Protein AF-U1QRD1-F1 (afdb_monomer_lite)

InterPro domains:
  IPR011990 Tetratricopeptide-like helical domain superfamily [G3DSA:1.25.40.10] (252-392)
  IPR011990 Tetratricopeptide-like helical domain superfamily [SSF48452] (264-372)

Secondary structure (DSSP, 8-state):
-HHHHHHHHHHHHHHT--GGGS---TTS--S----PPPHHHHHHHHHHHHHHHHHHHHHHHHS---SHHHHHHHHTTSSS--GGGHHHHHHHHHHHS-----TTS--SSSS---SS-HHHHHHHHHTTTTTHHHHHHHTSGGG-STTHHHHHHHHHHHTTSHHHHHHHHHHHHHHHHHHHHHHHHHHHHH--SHHHHHHHHHHHHHGGGS-HHHHHHHHHHTTT--GGGHHHHHHHHHHHT-SPPPPTTS-HHHHHHHHHHHHHHHHHHHHTT-HHHHHHHHHHHHHHHHHHHHH-HHHHHHHHHHHHHHHHHHHHHTT-HHHHHHHHHHHHHHHHHHHHH-HHHHHHHHHHHHHHHHHHHHHTT-HHHHHHHHHHHHHHHHHHHHHHHHH--

Sequence (393 aa):
MFEEVLRHEERYWAEHWPSSLAVNTDQDQQTDGIATPTDAQARKMQSLNRELARQAVAAATLTDIQDEEDAISLLQLLPPNPGENIKDLAEWLRDCYPPHMNGNGHSALWCEHLEPDRIGEHLVVSEADDLEPLLRELLSPSRVGTSSLRTWTILERVSTDPHLNEHAGLILNDVLVEVTQAVHAQVVDSQSPDLAAGFTKLFSAVRSHIEPDEAHEAEQSLSNAGYLTIFLECELAQRAADITRPTDESPEIDRATYASRKSSLSRCLAASGRRDEALETAQEATKLYRTLAEHNPAAYNPDLAMSLNNLANRLAGNGQQREALKTAQEATSLYRTLAEHNPAAYTLNLTKSLNTYADILEWSSNTKEAARIRQERDEVLKRMKEMEEEDDA

Organism: NCBI:txid1321818

Radius of gyration: 28.83 Å; chains: 1; bounding box: 78×55×76 Å

Foldseek 3Di:
DLVVVLVVLLVVLVVLPDPLLQQDPPPPDPDDDDDDDDPVNVVVSSVVSSLLLLLLLLQVQQWFAADLVSSLVLSCQFVVHSPPCSSVVLVSQCVSFPFDADPVRDGRGSGHQDVPPPSSLVSCLVCLVRCLSSLLVLLALVNQDPGNLSNLVSLLVSLVRVVSLLSNLLSCQVCVQSNLLSLLVRCVVVVALSSLVSVLSSCLSSLVNHALVSLLNSLVSCVVRDPSNLSVNQSSLVSNLPDDQDDPPDDLVVLLSNLVSLLSNLVSCVVVVVLVSSLVSLVSSLVSLVVSCVVPVPPRLVVNLSSLLSNLVSCVVVVVLVSSLVSLVSSLVSLVVVCVVPVPVRLVVNLSSLQSNLVSCVVVVNNVVSVVSVVVSVVSVVVVVVVVVVVVD

pLDDT: mean 88.5, std 11.99, range [34.59, 98.44]

Structure (mmCIF, N/CA/C/O backbone):
data_AF-U1QRD1-F1
#
_entry.id   AF-U1QRD1-F1
#
loop_
_atom_site.group_PDB
_atom_site.id
_atom_site.type_symbol
_atom_site.label_atom_id
_atom_site.label_alt_id
_atom_site.label_comp_id
_atom_site.label_asym_id
_atom_site.label_entity_id
_atom_site.label_seq_id
_atom_site.pdbx_PDB_ins_code
_atom_site.Cartn_x
_atom_site.Cartn_y
_atom_site.Cartn_z
_atom_site.occupancy
_atom_site.B_iso_or_equiv
_atom_site.auth_seq_id
_atom_site.auth_comp_id
_atom_site.auth_asym_id
_atom_site.auth_atom_id
_atom_site.pdbx_PDB_model_num
ATOM 1 N N . MET A 1 1 ? 1.232 -2.178 -39.758 1.00 78.94 1 MET A N 1
ATOM 2 C CA . MET A 1 1 ? 1.320 -0.811 -39.212 1.00 78.94 1 MET A CA 1
ATOM 3 C C . MET A 1 1 ? 2.285 -0.739 -38.034 1.00 78.94 1 MET A C 1
ATOM 5 O O . MET A 1 1 ? 3.375 -0.263 -38.277 1.00 78.94 1 MET A O 1
ATOM 9 N N . PHE A 1 2 ? 1.990 -1.257 -36.828 1.00 86.44 2 PHE A N 1
ATOM 10 C CA . PHE A 1 2 ? 2.928 -1.172 -35.682 1.00 86.44 2 PHE A CA 1
ATOM 11 C C . PHE A 1 2 ? 4.335 -1.729 -35.994 1.00 86.44 2 PHE A C 1
ATOM 13 O O . PHE A 1 2 ? 5.310 -0.992 -35.959 1.00 86.44 2 PHE A O 1
ATOM 20 N N . GLU A 1 3 ? 4.418 -2.980 -36.452 1.00 86.12 3 GLU A N 1
ATOM 21 C CA . GLU A 1 3 ? 5.675 -3.623 -36.886 1.00 86.12 3 GLU A CA 1
ATOM 22 C C . GLU A 1 3 ? 6.413 -2.883 -38.013 1.00 86.12 3 GLU A C 1
ATOM 24 O O . GLU A 1 3 ? 7.632 -2.959 -38.138 1.00 86.12 3 GLU A O 1
ATOM 29 N N . GLU A 1 4 ? 5.686 -2.177 -38.880 1.00 87.62 4 GLU A N 1
ATOM 30 C CA . GLU A 1 4 ? 6.303 -1.420 -39.975 1.00 87.62 4 GLU A CA 1
ATOM 31 C C . GLU A 1 4 ? 6.934 -0.126 -39.466 1.00 87.62 4 GLU A C 1
ATOM 33 O O . GLU A 1 4 ? 7.986 0.257 -39.973 1.00 87.62 4 GLU A O 1
ATOM 38 N N . VAL A 1 5 ? 6.311 0.504 -38.464 1.00 87.19 5 VAL A N 1
ATOM 39 C CA . VAL A 1 5 ? 6.847 1.681 -37.775 1.00 87.19 5 VAL A CA 1
ATOM 40 C C . VAL A 1 5 ? 8.051 1.281 -36.926 1.00 87.19 5 VAL A C 1
ATOM 42 O O . VAL A 1 5 ? 9.101 1.887 -37.081 1.00 87.19 5 VAL A O 1
ATOM 45 N N . LEU A 1 6 ? 7.974 0.195 -36.147 1.00 88.44 6 LEU A N 1
ATOM 46 C CA . LEU A 1 6 ? 9.130 -0.305 -35.392 1.00 88.44 6 LEU A CA 1
ATOM 47 C C . LEU A 1 6 ? 10.324 -0.594 -36.317 1.00 88.44 6 LEU A C 1
ATOM 49 O O . LEU A 1 6 ? 11.432 -0.133 -36.075 1.00 88.44 6 LEU A O 1
ATOM 53 N N . ARG A 1 7 ? 10.100 -1.271 -37.451 1.00 87.50 7 ARG A N 1
ATOM 54 C CA . ARG A 1 7 ? 11.157 -1.499 -38.456 1.00 87.50 7 ARG A CA 1
ATOM 55 C C . ARG A 1 7 ? 11.654 -0.227 -39.139 1.00 87.50 7 ARG A C 1
ATOM 57 O O . ARG A 1 7 ? 12.682 -0.280 -39.818 1.00 87.50 7 ARG A O 1
ATOM 64 N N . HIS A 1 8 ? 10.873 0.847 -39.132 1.00 88.44 8 HIS A N 1
ATOM 65 C CA . HIS A 1 8 ? 11.307 2.141 -39.645 1.00 88.44 8 HIS A CA 1
ATOM 66 C C . HIS A 1 8 ? 12.248 2.805 -38.640 1.00 88.44 8 HIS A C 1
ATOM 68 O O . HIS A 1 8 ? 13.356 3.155 -39.036 1.00 88.44 8 HIS A O 1
ATOM 74 N N . GLU A 1 9 ? 11.865 2.845 -37.362 1.00 87.81 9 GLU A N 1
ATOM 75 C CA . GLU A 1 9 ? 12.713 3.346 -36.274 1.00 87.81 9 GLU A CA 1
ATOM 76 C C . GLU A 1 9 ? 14.029 2.575 -36.182 1.00 87.81 9 GLU A C 1
ATOM 78 O O . GLU A 1 9 ? 15.101 3.162 -36.198 1.00 87.81 9 GLU A O 1
ATOM 83 N N . GLU A 1 10 ? 13.988 1.244 -36.233 1.00 88.25 10 GLU A N 1
ATOM 84 C CA . GLU A 1 10 ? 15.208 0.430 -36.190 1.00 88.25 10 GLU A CA 1
ATOM 85 C C . GLU A 1 10 ? 16.152 0.682 -37.370 1.00 88.25 10 GLU A C 1
ATOM 87 O O . GLU A 1 10 ? 17.369 0.551 -37.237 1.00 88.25 10 GLU A O 1
ATOM 92 N N . ARG A 1 11 ? 15.606 1.036 -38.540 1.00 87.75 11 ARG A N 1
ATOM 93 C CA . ARG A 1 11 ? 16.424 1.447 -39.687 1.00 87.75 11 ARG A CA 1
ATOM 94 C C . ARG A 1 11 ? 17.038 2.818 -39.453 1.00 87.75 11 ARG A C 1
ATOM 96 O O . ARG A 1 11 ? 18.218 2.983 -39.737 1.00 87.75 11 ARG A O 1
ATOM 103 N N . TYR A 1 12 ? 16.269 3.754 -38.906 1.00 88.25 12 TYR A N 1
ATOM 104 C CA . TYR A 1 12 ? 16.772 5.069 -38.532 1.00 88.25 12 TYR A CA 1
ATOM 105 C C . TYR A 1 12 ? 17.906 4.961 -37.499 1.00 88.25 12 TYR A C 1
ATOM 107 O O . TYR A 1 12 ? 18.978 5.524 -37.715 1.00 88.25 12 TYR A O 1
ATOM 115 N N . TRP A 1 13 ? 17.724 4.154 -36.449 1.00 90.94 13 TRP A N 1
ATOM 116 C CA . TRP A 1 13 ? 18.749 3.857 -35.445 1.00 90.94 13 TRP A CA 1
ATOM 117 C C . TRP A 1 13 ? 20.019 3.284 -36.072 1.00 90.94 13 TRP A C 1
ATOM 119 O O . TRP A 1 13 ? 21.112 3.751 -35.768 1.00 90.94 13 TRP A O 1
ATOM 129 N N . ALA A 1 14 ? 19.882 2.313 -36.980 1.00 86.62 14 ALA A N 1
ATOM 130 C CA . ALA A 1 14 ? 21.017 1.694 -37.657 1.00 86.62 14 ALA A CA 1
ATOM 131 C C . ALA A 1 14 ? 21.764 2.659 -38.598 1.00 86.62 14 ALA A C 1
ATOM 133 O O . ALA A 1 14 ? 22.985 2.573 -38.708 1.00 86.62 14 ALA A O 1
ATOM 134 N N . GLU A 1 15 ? 21.054 3.569 -39.274 1.00 87.12 15 GLU A N 1
ATOM 135 C CA . GLU A 1 15 ? 21.651 4.583 -40.157 1.00 87.12 15 GLU A CA 1
ATOM 136 C C . GLU A 1 15 ? 22.446 5.646 -39.385 1.00 87.12 15 GLU A C 1
ATOM 138 O O . GLU A 1 15 ? 23.435 6.160 -39.908 1.00 87.12 15 GLU A O 1
ATOM 143 N N . HIS A 1 16 ? 22.049 5.936 -38.142 1.00 87.06 16 HIS A N 1
ATOM 144 C CA . HIS A 1 16 ? 22.679 6.941 -37.279 1.00 87.06 16 HIS A CA 1
ATOM 145 C C . HIS A 1 16 ? 23.577 6.329 -36.193 1.00 87.06 16 HIS A C 1
ATOM 147 O O . HIS A 1 16 ? 24.061 7.049 -35.323 1.00 87.06 16 HIS A O 1
ATOM 153 N N . TRP A 1 17 ? 23.814 5.013 -36.226 1.00 89.88 17 TRP A N 1
ATOM 154 C CA . TRP A 1 17 ? 24.568 4.314 -35.187 1.00 89.88 17 TRP A CA 1
ATOM 155 C C . TRP A 1 17 ? 26.042 4.766 -35.142 1.00 89.88 17 TRP A C 1
ATOM 157 O O . TRP A 1 17 ? 26.730 4.695 -36.169 1.00 89.88 17 TRP A O 1
ATOM 167 N N . PRO A 1 18 ? 26.573 5.176 -33.974 1.00 85.81 18 PRO A N 1
ATOM 168 C CA . PRO A 1 18 ? 27.969 5.565 -33.824 1.00 85.81 18 PRO A CA 1
ATOM 169 C C . PRO A 1 18 ? 28.928 4.438 -34.198 1.00 85.81 18 PRO A C 1
ATOM 171 O O . PRO A 1 18 ? 28.830 3.308 -33.716 1.00 85.81 18 PRO A O 1
ATOM 174 N N . SER A 1 19 ? 29.930 4.757 -35.017 1.00 82.06 19 SER A N 1
ATOM 175 C CA . SER A 1 19 ? 30.963 3.793 -35.415 1.00 82.06 19 SER A CA 1
ATOM 176 C C . SER A 1 19 ? 31.833 3.309 -34.248 1.00 82.06 19 SER A C 1
ATOM 178 O O . SER A 1 19 ? 32.428 2.239 -34.344 1.00 82.06 19 SER A O 1
ATOM 180 N N . SER A 1 20 ? 31.908 4.075 -33.157 1.00 78.81 20 SER A N 1
ATOM 181 C CA . SER A 1 20 ? 32.606 3.723 -31.913 1.00 78.81 20 SER A CA 1
ATOM 182 C C . SER A 1 20 ? 31.861 2.679 -31.074 1.00 78.81 20 SER A C 1
ATOM 184 O O . SER A 1 20 ? 32.498 1.911 -30.362 1.00 78.81 20 SER A O 1
ATOM 186 N N . LEU A 1 21 ? 30.534 2.573 -31.206 1.00 74.56 21 LEU A N 1
ATOM 187 C CA . LEU A 1 21 ? 29.694 1.608 -30.483 1.00 74.56 21 LEU A CA 1
ATOM 188 C C . LEU A 1 21 ? 29.634 0.225 -31.136 1.00 74.56 21 LEU A C 1
ATOM 190 O O . LEU A 1 21 ? 28.841 -0.618 -30.724 1.00 74.56 21 LEU A O 1
ATOM 194 N N . ALA A 1 22 ? 30.437 -0.040 -32.168 1.00 64.56 22 ALA A N 1
ATOM 195 C CA . ALA A 1 22 ? 30.623 -1.399 -32.653 1.00 64.56 22 ALA A CA 1
ATOM 196 C C . ALA A 1 22 ? 31.294 -2.212 -31.538 1.00 64.56 22 ALA A C 1
ATOM 198 O O . ALA A 1 22 ? 32.507 -2.131 -31.359 1.00 64.56 22 ALA A O 1
ATOM 199 N N . VAL A 1 23 ? 30.498 -2.932 -30.742 1.00 55.16 23 VAL A N 1
ATOM 200 C CA . VAL A 1 23 ? 30.989 -3.684 -29.583 1.00 55.16 23 VAL A CA 1
ATOM 201 C C . VAL A 1 23 ? 32.016 -4.716 -30.056 1.00 55.16 23 VAL A C 1
ATOM 203 O O . VAL A 1 23 ? 31.669 -5.779 -30.574 1.00 55.16 23 VAL A O 1
ATOM 206 N N . ASN A 1 24 ? 33.301 -4.394 -29.896 1.00 48.25 24 ASN A N 1
ATOM 207 C CA . ASN A 1 24 ? 34.392 -5.336 -30.092 1.00 48.25 24 ASN A CA 1
ATOM 208 C C . ASN A 1 24 ? 34.347 -6.332 -28.932 1.00 48.25 24 ASN A C 1
ATOM 210 O O . ASN A 1 24 ? 34.702 -5.999 -27.804 1.00 48.25 24 ASN A O 1
ATOM 214 N N . THR A 1 25 ? 33.949 -7.574 -29.199 1.00 44.19 25 THR A N 1
ATOM 215 C CA . THR A 1 25 ? 34.050 -8.701 -28.252 1.00 44.19 25 THR A CA 1
ATOM 216 C C . THR A 1 25 ? 35.507 -9.149 -28.016 1.00 44.19 25 THR A C 1
ATOM 218 O O . THR A 1 25 ? 35.787 -10.341 -27.919 1.00 44.19 25 THR A O 1
ATOM 221 N N . ASP A 1 26 ? 36.453 -8.212 -27.931 1.00 41.66 26 ASP A N 1
ATOM 222 C CA . ASP A 1 26 ? 37.902 -8.459 -27.881 1.00 41.66 26 ASP A CA 1
ATOM 223 C C . ASP A 1 26 ? 38.442 -8.716 -26.463 1.00 41.66 26 ASP A C 1
ATOM 225 O O . ASP A 1 26 ? 39.627 -8.515 -26.200 1.00 41.66 26 ASP A O 1
ATOM 229 N N . GLN A 1 27 ? 37.614 -9.203 -25.533 1.00 41.91 27 GLN A N 1
ATOM 230 C CA . GLN A 1 27 ? 38.107 -9.622 -24.213 1.00 41.91 27 GLN A CA 1
ATOM 231 C C . GLN A 1 27 ? 38.428 -11.117 -24.074 1.00 41.91 27 GLN A C 1
ATOM 233 O O . GLN A 1 27 ? 38.945 -11.493 -23.029 1.00 41.91 27 GLN A O 1
ATOM 238 N N . ASP A 1 28 ? 38.259 -11.944 -25.118 1.00 37.53 28 ASP A N 1
ATOM 239 C CA . ASP A 1 28 ? 38.527 -13.396 -25.015 1.00 37.53 28 ASP A CA 1
ATOM 240 C C . ASP A 1 28 ? 39.424 -14.021 -26.103 1.00 37.53 28 ASP A C 1
ATOM 242 O O . ASP A 1 28 ? 39.566 -15.242 -26.162 1.00 37.53 28 ASP A O 1
ATOM 246 N N . GLN A 1 29 ? 40.092 -13.239 -26.959 1.00 44.34 29 GLN A N 1
ATOM 247 C CA . GLN A 1 29 ? 41.008 -13.808 -27.963 1.00 44.34 29 GLN A CA 1
ATOM 248 C C . GLN A 1 29 ? 42.365 -13.104 -28.033 1.00 44.34 29 GLN A C 1
ATOM 250 O O . GLN A 1 29 ? 42.762 -12.548 -29.052 1.00 44.34 29 GLN A O 1
ATOM 255 N N . GLN A 1 30 ? 43.165 -13.252 -26.974 1.00 41.22 30 GLN A N 1
ATOM 256 C CA . GLN A 1 30 ? 44.610 -13.376 -27.171 1.00 41.22 30 GLN A CA 1
ATOM 257 C C . GLN A 1 30 ? 44.944 -14.836 -27.484 1.00 41.22 30 GLN A C 1
ATOM 259 O O . GLN A 1 30 ? 45.232 -15.611 -26.578 1.00 41.22 30 GLN A O 1
ATOM 264 N N . THR A 1 31 ? 44.891 -15.220 -28.762 1.00 36.75 31 THR A N 1
ATOM 265 C CA . THR A 1 31 ? 45.932 -16.037 -29.421 1.00 36.75 31 THR A CA 1
ATOM 266 C C . THR A 1 31 ? 45.609 -16.282 -30.900 1.00 36.75 31 THR A C 1
ATOM 268 O O . THR A 1 31 ? 44.598 -16.875 -31.249 1.00 36.75 31 THR A O 1
ATOM 271 N N . ASP A 1 32 ? 46.547 -15.834 -31.735 1.00 34.59 32 ASP A N 1
ATOM 272 C CA . ASP A 1 32 ? 46.910 -16.320 -33.068 1.00 34.59 32 ASP A CA 1
ATOM 273 C C . ASP A 1 32 ? 45.885 -16.346 -34.221 1.00 34.59 32 ASP A C 1
ATOM 275 O O . ASP A 1 32 ? 45.087 -17.260 -34.390 1.00 34.59 32 ASP A O 1
ATOM 279 N N . GLY A 1 33 ? 46.139 -15.449 -35.184 1.00 40.91 33 GLY A N 1
ATOM 280 C CA . GLY A 1 33 ? 46.442 -15.891 -36.549 1.00 40.91 33 GLY A CA 1
ATOM 281 C C . GLY A 1 33 ? 45.301 -15.898 -37.571 1.00 40.91 33 GLY A C 1
ATOM 282 O O . GLY A 1 33 ? 44.590 -16.879 -37.719 1.00 40.91 33 GLY A O 1
ATOM 283 N N . ILE A 1 34 ? 45.264 -14.838 -38.390 1.00 44.94 34 ILE A N 1
ATOM 284 C CA . ILE A 1 34 ? 44.805 -14.798 -39.795 1.00 44.94 34 ILE A CA 1
ATOM 285 C C . ILE A 1 34 ? 43.507 -15.583 -40.085 1.00 44.94 34 ILE A C 1
ATOM 287 O O . ILE A 1 34 ? 43.528 -16.663 -40.675 1.00 44.94 34 ILE A O 1
ATOM 291 N N . ALA A 1 35 ? 42.361 -14.964 -39.805 1.00 41.66 35 ALA A N 1
ATOM 292 C CA . ALA A 1 35 ? 41.115 -15.254 -40.507 1.00 41.66 35 ALA A CA 1
ATOM 293 C C . ALA A 1 35 ? 40.323 -13.952 -40.703 1.00 41.66 35 ALA A C 1
ATOM 295 O O . ALA A 1 35 ? 40.105 -13.198 -39.761 1.00 41.66 35 ALA A O 1
ATOM 296 N N . THR A 1 36 ? 39.922 -13.669 -41.944 1.00 49.94 36 THR A N 1
ATOM 297 C CA . THR A 1 36 ? 38.957 -12.610 -42.285 1.00 49.94 36 THR A CA 1
ATOM 298 C C . THR A 1 36 ? 37.691 -12.756 -41.438 1.00 49.94 36 THR A C 1
ATOM 300 O O . THR A 1 36 ? 37.226 -13.894 -41.298 1.00 49.94 36 THR A O 1
ATOM 303 N N . PRO A 1 37 ? 37.109 -11.659 -40.914 1.00 52.25 37 PRO A N 1
ATOM 304 C CA . PRO A 1 37 ? 35.924 -11.751 -40.078 1.00 52.25 37 PRO A CA 1
ATOM 305 C C . PRO A 1 37 ? 34.811 -12.416 -40.887 1.00 52.25 37 PRO A C 1
ATOM 307 O O . PRO A 1 37 ? 34.479 -11.996 -41.995 1.00 52.25 37 PRO A O 1
ATOM 310 N N . THR A 1 38 ? 34.311 -13.533 -40.379 1.00 63.62 38 THR A N 1
ATOM 311 C CA . THR A 1 38 ? 33.321 -14.365 -41.070 1.00 63.62 38 THR A CA 1
ATOM 312 C C . THR A 1 38 ? 31.958 -13.676 -41.008 1.00 63.62 38 THR A C 1
ATOM 314 O O . THR A 1 38 ? 31.639 -13.042 -40.006 1.00 63.62 38 THR A O 1
ATOM 317 N N . ASP A 1 39 ? 31.100 -13.840 -42.023 1.00 63.06 39 ASP A N 1
ATOM 318 C CA . ASP A 1 39 ? 29.734 -13.267 -42.077 1.00 63.06 39 ASP A CA 1
ATOM 319 C C . ASP A 1 39 ? 28.882 -13.521 -40.812 1.00 63.06 39 ASP A C 1
ATOM 321 O O . ASP A 1 39 ? 27.852 -12.882 -40.599 1.00 63.06 39 ASP A O 1
ATOM 325 N N . ALA A 1 40 ? 29.263 -14.500 -39.987 1.00 62.47 40 ALA A N 1
ATOM 326 C CA . ALA A 1 40 ? 28.658 -14.786 -38.691 1.00 62.47 40 ALA A CA 1
ATOM 327 C C . ALA A 1 40 ? 29.011 -13.744 -37.611 1.00 62.47 40 ALA A C 1
ATOM 329 O O . ALA A 1 40 ? 28.133 -13.350 -36.848 1.00 62.47 40 ALA A O 1
ATOM 330 N N . GLN A 1 41 ? 30.256 -13.258 -37.562 1.00 65.00 41 GLN A N 1
ATOM 331 C CA . GLN A 1 41 ? 30.696 -12.228 -36.611 1.00 65.00 41 GLN A CA 1
ATOM 332 C C . GLN A 1 41 ? 30.039 -10.877 -36.917 1.00 65.00 41 GLN A C 1
ATOM 334 O O . GLN A 1 41 ? 29.513 -10.235 -36.012 1.00 65.00 41 GLN A O 1
ATOM 339 N N . ALA A 1 42 ? 29.964 -10.499 -38.198 1.00 68.19 42 ALA A N 1
ATOM 340 C CA . ALA A 1 42 ? 29.269 -9.284 -38.625 1.00 68.19 42 ALA A CA 1
ATOM 341 C C . ALA A 1 42 ? 27.769 -9.316 -38.271 1.00 68.19 42 ALA A C 1
ATOM 343 O O . ALA A 1 42 ? 27.225 -8.329 -37.781 1.00 68.19 42 ALA A O 1
ATOM 344 N N . ARG A 1 43 ? 27.109 -10.472 -38.450 1.00 69.56 43 ARG A N 1
ATOM 345 C CA . ARG A 1 43 ? 25.704 -10.665 -38.054 1.00 69.56 43 ARG A CA 1
ATOM 346 C C . ARG A 1 43 ? 25.498 -10.607 -36.540 1.00 69.56 43 ARG A C 1
ATOM 348 O O . ARG A 1 43 ? 24.526 -10.007 -36.095 1.00 69.56 43 ARG A O 1
ATOM 355 N N . LYS A 1 44 ? 26.407 -11.192 -35.753 1.00 71.62 44 LYS A N 1
ATOM 356 C CA . LYS A 1 44 ? 26.361 -11.133 -34.283 1.00 71.62 44 LYS A CA 1
ATOM 357 C C . LYS A 1 44 ? 26.500 -9.692 -33.777 1.00 71.62 44 LYS A C 1
ATOM 359 O O . LYS A 1 44 ? 25.715 -9.271 -32.940 1.00 71.62 44 LYS A O 1
ATOM 364 N N . MET A 1 45 ? 27.440 -8.931 -34.335 1.00 69.94 45 MET A N 1
ATOM 365 C CA . MET A 1 45 ? 27.658 -7.524 -33.984 1.00 69.94 45 MET A CA 1
ATOM 366 C C . MET A 1 45 ? 26.447 -6.643 -34.324 1.00 69.94 45 MET A C 1
ATOM 368 O O . MET A 1 45 ? 26.015 -5.844 -33.504 1.00 69.94 45 MET A O 1
ATOM 372 N N . GLN A 1 46 ? 25.839 -6.832 -35.500 1.00 75.50 46 GLN A N 1
ATOM 373 C CA . GLN A 1 46 ? 24.602 -6.127 -35.863 1.00 75.50 46 GLN A CA 1
ATOM 374 C C . GLN A 1 46 ? 23.435 -6.456 -34.924 1.00 75.50 46 GLN A C 1
ATOM 376 O O . GLN A 1 46 ? 22.627 -5.579 -34.633 1.00 75.50 46 GLN A O 1
ATOM 381 N N . SER A 1 47 ? 23.347 -7.703 -34.451 1.00 79.06 47 SER A N 1
ATOM 382 C CA . SER A 1 47 ? 22.337 -8.110 -33.470 1.00 79.06 47 SER A CA 1
ATOM 383 C C . SER A 1 47 ? 22.524 -7.384 -32.140 1.00 79.06 47 SER A C 1
ATOM 385 O O . SER A 1 47 ? 21.563 -6.825 -31.630 1.00 79.06 47 SER A O 1
ATOM 387 N N . LEU A 1 48 ? 23.758 -7.339 -31.632 1.00 76.81 48 LEU A N 1
ATOM 388 C CA . LEU A 1 48 ? 24.072 -6.723 -30.344 1.00 76.81 48 LEU A CA 1
ATOM 389 C C . LEU A 1 48 ? 23.874 -5.198 -30.365 1.00 76.81 48 LEU A C 1
ATOM 391 O O . LEU A 1 48 ? 23.342 -4.625 -29.424 1.00 76.81 48 LEU A O 1
ATOM 395 N N . ASN A 1 49 ? 24.242 -4.536 -31.467 1.00 83.69 49 ASN A N 1
ATOM 396 C CA . ASN A 1 49 ? 23.993 -3.101 -31.630 1.00 83.69 49 ASN A CA 1
ATOM 397 C C . ASN A 1 49 ? 22.488 -2.796 -31.660 1.00 83.69 49 ASN A C 1
ATOM 399 O O . ASN A 1 49 ? 22.044 -1.807 -31.088 1.00 83.69 49 ASN A O 1
ATOM 403 N N . ARG A 1 50 ? 21.691 -3.651 -32.315 1.00 86.69 50 ARG A N 1
ATOM 404 C CA . ARG A 1 50 ? 20.230 -3.500 -32.356 1.00 86.69 50 ARG A CA 1
ATOM 405 C C . ARG A 1 50 ? 19.599 -3.692 -30.976 1.00 86.69 50 ARG A C 1
ATOM 407 O O . ARG A 1 50 ? 18.683 -2.957 -30.634 1.00 86.69 50 ARG A O 1
ATOM 414 N N . GLU A 1 51 ? 20.071 -4.674 -30.222 1.00 88.19 51 GLU A N 1
ATOM 415 C CA . GLU A 1 51 ? 19.650 -4.959 -28.847 1.00 88.19 51 GLU A CA 1
ATOM 416 C C . GLU A 1 51 ? 19.981 -3.786 -27.916 1.00 88.19 51 GLU A C 1
ATOM 418 O O . GLU A 1 51 ? 19.081 -3.217 -27.305 1.00 88.19 51 GLU A O 1
ATOM 423 N N . LEU A 1 52 ? 21.226 -3.300 -27.939 1.00 89.75 52 LEU A N 1
ATOM 424 C CA . LEU A 1 52 ? 21.632 -2.124 -27.168 1.00 89.75 52 LEU A CA 1
ATOM 425 C C . LEU A 1 52 ? 20.825 -0.867 -27.538 1.00 89.75 52 LEU A C 1
ATOM 427 O O . LEU A 1 52 ? 20.425 -0.113 -26.655 1.00 89.75 52 LEU A O 1
ATOM 431 N N . ALA A 1 53 ? 20.540 -0.649 -28.828 1.00 90.56 53 ALA A N 1
ATOM 432 C CA . ALA A 1 53 ? 19.689 0.455 -29.278 1.00 90.56 53 ALA A CA 1
ATOM 433 C C . ALA A 1 53 ? 18.287 0.378 -28.656 1.00 90.56 53 ALA A C 1
ATOM 435 O O . ALA A 1 53 ? 17.782 1.365 -28.125 1.00 90.56 53 ALA A O 1
ATOM 436 N N . ARG A 1 54 ? 17.663 -0.805 -28.705 1.00 92.94 54 ARG A N 1
ATOM 437 C CA . ARG A 1 54 ? 16.325 -1.048 -28.152 1.00 92.94 54 ARG A CA 1
ATOM 438 C C . ARG A 1 54 ? 16.292 -0.837 -26.645 1.00 92.94 54 ARG A C 1
ATOM 440 O O . ARG A 1 54 ? 15.414 -0.127 -26.162 1.00 92.94 54 ARG A O 1
ATOM 447 N N . GLN A 1 55 ? 17.266 -1.392 -25.930 1.00 93.00 55 GLN A N 1
ATOM 448 C CA . GLN A 1 55 ? 17.393 -1.251 -24.482 1.00 93.00 55 GLN A CA 1
ATOM 449 C C . GLN A 1 55 ? 17.627 0.210 -24.071 1.00 93.00 55 GLN A C 1
ATOM 451 O O . GLN A 1 55 ? 17.005 0.685 -23.125 1.00 93.00 55 GLN A O 1
ATOM 456 N N . ALA A 1 56 ? 18.449 0.961 -24.812 1.00 91.88 56 ALA A N 1
ATOM 457 C CA . ALA A 1 56 ? 18.682 2.383 -24.559 1.00 91.88 56 ALA A CA 1
ATOM 458 C C . ALA A 1 56 ? 17.412 3.228 -24.751 1.00 91.88 56 ALA A C 1
ATOM 460 O O . ALA A 1 56 ? 17.108 4.091 -23.925 1.00 91.88 56 ALA A O 1
ATOM 461 N N . VAL A 1 57 ? 16.633 2.954 -25.803 1.00 92.38 57 VAL A N 1
ATOM 462 C CA . VAL A 1 57 ? 15.335 3.614 -26.020 1.00 92.38 57 VAL A CA 1
ATOM 463 C C . VAL A 1 57 ? 14.326 3.216 -24.940 1.00 92.38 57 VAL A C 1
ATOM 465 O O . VAL A 1 57 ? 13.609 4.076 -24.430 1.00 92.38 57 VAL A O 1
ATOM 468 N N . ALA A 1 58 ? 14.296 1.947 -24.528 1.00 93.00 58 ALA A N 1
ATOM 469 C CA . ALA A 1 58 ? 13.446 1.489 -23.429 1.00 93.00 58 ALA A CA 1
ATOM 470 C C . ALA A 1 58 ? 13.812 2.169 -22.096 1.00 93.00 58 ALA A C 1
ATOM 472 O O . ALA A 1 58 ? 12.928 2.645 -21.384 1.00 93.00 58 ALA A O 1
ATOM 473 N N . ALA A 1 59 ? 15.105 2.313 -21.797 1.00 92.19 59 ALA A N 1
ATOM 474 C CA . ALA A 1 59 ? 15.598 3.030 -20.625 1.00 92.19 59 ALA A CA 1
ATOM 475 C C . ALA A 1 59 ? 15.167 4.505 -20.629 1.00 92.19 59 ALA A C 1
ATOM 477 O O . ALA A 1 59 ? 14.580 4.981 -19.656 1.00 92.19 59 ALA A O 1
ATOM 478 N N . ALA A 1 60 ? 15.357 5.209 -21.751 1.00 91.00 60 ALA A N 1
ATOM 479 C CA . ALA A 1 60 ? 14.867 6.579 -21.923 1.00 91.00 60 ALA A CA 1
ATOM 480 C C . ALA A 1 60 ? 13.337 6.686 -21.960 1.00 91.00 60 ALA A C 1
ATOM 482 O O . ALA A 1 60 ? 12.797 7.776 -21.798 1.00 91.00 60 ALA A O 1
ATOM 483 N N . THR A 1 61 ? 12.613 5.582 -22.153 1.00 91.69 61 THR A N 1
ATOM 484 C CA . THR A 1 61 ? 11.151 5.550 -22.020 1.00 91.69 61 THR A CA 1
ATOM 485 C C . THR A 1 61 ? 10.721 5.450 -20.560 1.00 91.69 61 THR A C 1
ATOM 487 O O . THR A 1 61 ? 9.682 5.989 -20.191 1.00 91.69 61 THR A O 1
ATOM 490 N N . LEU A 1 62 ? 11.506 4.780 -19.717 1.00 90.75 62 LEU A N 1
ATOM 491 C CA . LEU A 1 62 ? 11.159 4.551 -18.318 1.00 90.75 62 LEU A CA 1
ATOM 492 C C . LEU A 1 62 ? 11.340 5.794 -17.446 1.00 90.75 62 LEU A C 1
ATOM 494 O O . LEU A 1 62 ? 10.520 6.019 -16.567 1.00 90.75 62 LEU A O 1
ATOM 498 N N . THR A 1 63 ? 12.365 6.616 -17.672 1.00 88.81 63 THR A N 1
ATOM 499 C CA . THR A 1 63 ? 12.719 7.702 -16.741 1.00 88.81 63 THR A CA 1
ATOM 500 C C . THR A 1 63 ? 13.005 9.026 -17.438 1.00 88.81 63 THR A C 1
ATOM 502 O O . THR A 1 63 ? 13.437 9.059 -18.587 1.00 88.81 63 THR A O 1
ATOM 505 N N . ASP A 1 64 ? 12.747 10.131 -16.742 1.00 87.44 64 ASP A N 1
ATOM 506 C CA . ASP A 1 64 ? 13.130 11.469 -17.192 1.00 87.44 64 ASP A CA 1
ATOM 507 C C . ASP A 1 64 ? 14.642 11.655 -17.045 1.00 87.44 64 ASP A C 1
ATOM 509 O O . ASP A 1 64 ? 15.147 11.751 -15.926 1.00 87.44 64 ASP A O 1
ATOM 513 N N . ILE A 1 65 ? 15.353 11.743 -18.168 1.00 87.94 65 ILE A N 1
ATOM 514 C CA . ILE A 1 65 ? 16.798 11.980 -18.177 1.00 87.94 65 ILE A CA 1
ATOM 515 C C . ILE A 1 65 ? 17.054 13.481 -18.034 1.00 87.94 65 ILE A C 1
ATOM 517 O O . ILE A 1 65 ? 16.644 14.265 -18.895 1.00 87.94 65 ILE A O 1
ATOM 521 N N . GLN A 1 66 ? 17.726 13.887 -16.957 1.00 86.75 66 GLN A N 1
ATOM 522 C CA . GLN A 1 66 ? 17.946 15.311 -16.662 1.00 86.75 66 GLN A CA 1
ATOM 523 C C . GLN A 1 66 ? 19.102 15.905 -17.471 1.00 86.75 66 GLN A C 1
ATOM 525 O O . GLN A 1 66 ? 18.984 16.992 -18.043 1.00 86.75 66 GLN A O 1
ATOM 530 N N . ASP A 1 67 ? 20.216 15.182 -17.541 1.00 88.31 67 ASP A N 1
ATOM 531 C CA . ASP A 1 67 ? 21.447 15.619 -18.188 1.00 88.31 67 ASP A CA 1
ATOM 532 C C . ASP A 1 67 ? 22.264 14.435 -18.738 1.00 88.31 67 ASP A C 1
ATOM 534 O O . ASP A 1 67 ? 21.834 13.281 -18.703 1.00 88.31 67 ASP A O 1
ATOM 538 N N . GLU A 1 68 ? 23.434 14.735 -19.308 1.00 90.94 68 GLU A N 1
ATOM 539 C CA . GLU A 1 68 ? 24.337 13.738 -19.895 1.00 90.94 68 GLU A CA 1
ATOM 540 C C . GLU A 1 68 ? 24.850 12.732 -18.857 1.00 90.94 68 GLU A C 1
ATOM 542 O O . GLU A 1 68 ? 25.025 11.558 -19.172 1.00 90.94 68 GLU A O 1
ATOM 547 N N . GLU A 1 69 ? 25.105 13.181 -17.626 1.00 91.12 69 GLU A N 1
ATOM 548 C CA . GLU A 1 69 ? 25.675 12.343 -16.570 1.00 91.12 69 GLU A CA 1
ATOM 549 C C . GLU A 1 69 ? 24.638 11.337 -16.065 1.00 91.12 69 GLU A C 1
ATOM 551 O O . GLU A 1 69 ? 24.949 10.153 -15.904 1.00 91.12 69 GLU A O 1
ATOM 556 N N . ASP A 1 70 ? 23.389 11.777 -15.904 1.00 88.94 70 ASP A N 1
ATOM 557 C CA . ASP A 1 70 ? 22.248 10.911 -15.605 1.00 88.94 70 ASP A CA 1
ATOM 558 C C . ASP A 1 70 ? 22.004 9.905 -16.745 1.00 88.94 70 ASP A C 1
ATOM 560 O O . ASP A 1 70 ? 21.870 8.706 -16.494 1.00 88.94 70 ASP A O 1
ATOM 564 N N . ALA A 1 71 ? 22.069 10.350 -18.009 1.00 90.44 71 ALA A N 1
ATOM 565 C CA . ALA A 1 71 ? 21.958 9.471 -19.178 1.00 90.44 71 ALA A CA 1
ATOM 566 C C . ALA A 1 71 ? 23.025 8.367 -19.165 1.00 90.44 71 ALA A C 1
ATOM 568 O O . ALA A 1 71 ? 22.712 7.186 -19.314 1.00 90.44 71 ALA A O 1
ATOM 569 N N . ILE A 1 72 ? 24.290 8.745 -18.958 1.00 92.12 72 ILE A N 1
ATOM 570 C CA . ILE A 1 72 ? 25.413 7.806 -18.884 1.00 92.12 72 ILE A CA 1
ATOM 571 C C . ILE A 1 72 ? 25.205 6.826 -17.728 1.00 92.12 72 ILE A C 1
ATOM 573 O O . ILE A 1 72 ? 25.359 5.623 -17.924 1.00 92.12 72 ILE A O 1
ATOM 577 N N . SER A 1 73 ? 24.823 7.320 -16.549 1.00 90.62 73 SER A N 1
ATOM 578 C CA . SER A 1 73 ? 24.619 6.493 -15.354 1.00 90.62 73 SER A CA 1
ATOM 579 C C . SER A 1 73 ? 23.535 5.435 -15.564 1.00 90.62 73 SER A C 1
ATOM 581 O O . SER A 1 73 ? 23.722 4.280 -15.191 1.00 90.62 73 SER A O 1
ATOM 583 N N . LEU A 1 74 ? 22.423 5.803 -16.206 1.00 89.00 74 LEU A N 1
ATOM 584 C CA . LEU A 1 74 ? 21.326 4.883 -16.514 1.00 89.00 74 LEU A CA 1
ATOM 585 C C . LEU A 1 74 ? 21.727 3.852 -17.573 1.00 89.00 74 LEU A C 1
ATOM 587 O O . LEU A 1 74 ? 21.478 2.660 -17.409 1.00 89.00 74 LEU A O 1
ATOM 591 N N . LEU A 1 75 ? 22.378 4.292 -18.651 1.00 91.19 75 LEU A N 1
ATOM 592 C CA . LEU A 1 75 ? 22.761 3.411 -19.755 1.00 91.19 75 LEU A CA 1
ATOM 593 C C . LEU A 1 75 ? 23.878 2.424 -19.364 1.00 91.19 75 LEU A C 1
ATOM 595 O O . LEU A 1 75 ? 23.978 1.353 -19.958 1.00 91.19 75 LEU A O 1
ATOM 599 N N . GLN A 1 76 ? 24.696 2.735 -18.349 1.00 91.56 76 GLN A N 1
ATOM 600 C CA . GLN A 1 76 ? 25.698 1.804 -17.804 1.00 91.56 76 GLN A CA 1
ATOM 601 C C . GLN A 1 76 ? 25.086 0.543 -17.178 1.00 91.56 76 GLN A C 1
ATOM 603 O O . GLN A 1 76 ? 25.797 -0.452 -17.011 1.00 91.56 76 GLN A O 1
ATOM 608 N N . LEU A 1 77 ? 23.795 0.575 -16.836 1.00 90.94 77 LEU A N 1
ATOM 609 C CA . LEU A 1 77 ? 23.072 -0.546 -16.236 1.00 90.94 77 LEU A CA 1
ATOM 610 C C . LEU A 1 77 ? 22.583 -1.573 -17.274 1.00 90.94 77 LEU A C 1
ATOM 612 O O . LEU A 1 77 ? 22.070 -2.618 -16.881 1.00 90.94 77 LEU A O 1
ATOM 616 N N . LEU A 1 78 ? 22.739 -1.304 -18.576 1.00 89.94 78 LEU A N 1
ATOM 617 C CA . LEU A 1 78 ? 22.246 -2.169 -19.652 1.00 89.94 78 LEU A CA 1
ATOM 618 C C . LEU A 1 78 ? 23.228 -3.313 -19.996 1.00 89.94 78 LEU A C 1
ATOM 620 O O . LEU A 1 78 ? 24.438 -3.072 -20.093 1.00 89.94 78 LEU A O 1
ATOM 624 N N . PRO A 1 79 ? 22.742 -4.553 -20.213 1.00 74.25 79 PRO A N 1
ATOM 625 C CA . PRO A 1 79 ? 23.566 -5.713 -20.543 1.00 74.25 79 PRO A CA 1
ATOM 626 C C . PRO A 1 79 ? 23.535 -6.018 -22.057 1.00 74.25 79 PRO A C 1
ATOM 628 O O . PRO A 1 79 ? 23.179 -7.121 -22.463 1.00 74.25 79 PRO A O 1
ATOM 631 N N . PRO A 1 80 ? 23.942 -5.068 -22.920 1.00 76.06 80 PRO A N 1
ATOM 632 C CA . PRO A 1 80 ? 25.376 -4.933 -23.205 1.00 76.06 80 PRO A CA 1
ATOM 633 C C . PRO A 1 80 ? 25.954 -3.578 -22.786 1.00 76.06 80 PRO A C 1
ATOM 635 O O . PRO A 1 80 ? 25.576 -2.541 -23.321 1.00 76.06 80 PRO A O 1
ATOM 638 N N . ASN A 1 81 ? 26.967 -3.578 -21.918 1.00 75.06 81 ASN A N 1
ATOM 639 C CA . ASN A 1 81 ? 27.618 -2.334 -21.515 1.00 75.06 81 ASN A CA 1
ATOM 640 C C . ASN A 1 81 ? 28.690 -1.928 -22.554 1.00 75.06 81 ASN A C 1
ATOM 642 O O . ASN A 1 81 ? 29.676 -2.655 -22.719 1.00 75.06 81 ASN A O 1
ATOM 646 N N . PRO A 1 82 ? 28.551 -0.776 -23.243 1.00 71.56 82 PRO A N 1
ATOM 647 C CA . PRO A 1 82 ? 29.527 -0.298 -24.229 1.00 71.56 82 PRO A CA 1
ATOM 648 C C . PRO A 1 82 ? 30.855 0.183 -23.611 1.00 71.56 82 PRO A C 1
ATOM 650 O O . PRO A 1 82 ? 31.760 0.593 -24.342 1.00 71.56 82 PRO A O 1
ATOM 653 N N . GLY A 1 83 ? 30.993 0.143 -22.282 1.00 77.75 83 GLY A N 1
ATOM 654 C CA . GLY A 1 83 ? 32.209 0.477 -21.551 1.00 77.75 83 GLY A CA 1
ATOM 655 C C . GLY A 1 83 ? 32.625 1.927 -21.777 1.00 77.75 83 GLY A C 1
ATOM 656 O O . GLY A 1 83 ? 31.877 2.857 -21.481 1.00 77.75 83 GLY A O 1
ATOM 657 N N . GLU A 1 84 ? 33.824 2.122 -22.327 1.00 77.25 84 GLU A N 1
ATOM 658 C CA . GLU A 1 84 ? 34.396 3.450 -22.594 1.00 77.25 84 GLU A CA 1
ATOM 659 C C . GLU A 1 84 ? 33.572 4.277 -23.599 1.00 77.25 84 GLU A C 1
ATOM 661 O O . GLU A 1 84 ? 33.636 5.505 -23.569 1.00 77.25 84 GLU A O 1
ATOM 666 N N . ASN A 1 85 ? 32.749 3.632 -24.435 1.00 84.25 85 ASN A N 1
ATOM 667 C CA . ASN A 1 85 ? 31.958 4.300 -25.475 1.00 84.25 85 ASN A CA 1
ATOM 668 C C . ASN A 1 85 ? 30.534 4.672 -25.021 1.00 84.25 85 ASN A C 1
ATOM 670 O O . ASN A 1 85 ? 29.719 5.088 -25.838 1.00 84.25 85 ASN A O 1
ATOM 674 N N . ILE A 1 86 ? 30.203 4.547 -23.730 1.00 88.00 86 ILE A N 1
ATOM 675 C CA . ILE A 1 86 ? 28.863 4.868 -23.205 1.00 88.00 86 ILE A CA 1
ATOM 676 C C . ILE A 1 86 ? 28.411 6.304 -23.507 1.00 88.00 86 ILE A C 1
ATOM 678 O O . ILE A 1 86 ? 27.227 6.550 -23.726 1.00 88.00 86 ILE A O 1
ATOM 682 N N . LYS A 1 87 ? 29.358 7.245 -23.577 1.00 90.69 87 LYS A N 1
ATOM 683 C CA . LYS A 1 87 ? 29.079 8.639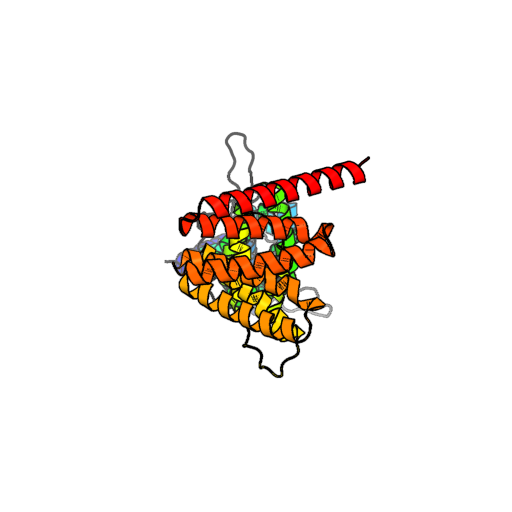 -23.930 1.00 90.69 87 LYS A CA 1
ATOM 684 C C . LYS A 1 87 ? 28.500 8.755 -25.337 1.00 90.69 87 LYS A C 1
ATOM 686 O O . LYS A 1 87 ? 27.515 9.453 -25.534 1.00 90.69 87 LYS A O 1
ATOM 691 N N . ASP A 1 88 ? 29.049 7.998 -26.281 1.00 90.25 88 ASP A N 1
ATOM 692 C CA . ASP A 1 88 ? 28.573 7.994 -27.663 1.00 90.25 88 ASP A CA 1
ATOM 693 C C . ASP A 1 88 ? 27.164 7.392 -27.763 1.00 90.25 88 ASP A C 1
ATOM 695 O O . ASP A 1 88 ? 26.383 7.801 -28.618 1.00 90.25 88 ASP A O 1
ATOM 699 N N . LEU A 1 89 ? 26.805 6.456 -26.870 1.00 90.44 89 LEU A N 1
ATOM 700 C CA . LEU A 1 89 ? 25.438 5.926 -26.775 1.00 90.44 89 LEU A CA 1
ATOM 701 C C . LEU A 1 89 ? 24.467 6.979 -26.231 1.00 90.44 89 LEU A C 1
ATOM 703 O O . LEU A 1 89 ? 23.369 7.126 -26.764 1.00 90.44 89 LEU A O 1
ATOM 707 N N . ALA A 1 90 ? 24.873 7.729 -25.204 1.00 91.75 90 ALA A N 1
ATOM 708 C CA . ALA A 1 90 ? 24.071 8.818 -24.649 1.00 91.75 90 ALA A CA 1
ATOM 709 C C . ALA A 1 90 ? 23.866 9.963 -25.660 1.00 91.75 90 ALA A C 1
ATOM 711 O O . ALA A 1 90 ? 22.757 10.491 -25.775 1.00 91.75 90 ALA A O 1
ATOM 712 N N . GLU A 1 91 ? 24.907 10.326 -26.417 1.00 92.06 91 GLU A N 1
ATOM 713 C CA . GLU A 1 91 ? 24.828 11.316 -27.499 1.00 92.06 91 GLU A CA 1
ATOM 714 C C . GLU A 1 91 ? 23.941 10.820 -28.648 1.00 92.06 91 GLU A C 1
ATOM 716 O O . GLU A 1 91 ? 23.045 11.540 -29.083 1.00 92.06 91 GLU A O 1
ATOM 721 N N . TRP A 1 92 ? 24.106 9.565 -29.079 1.00 93.00 92 TRP A N 1
ATOM 722 C CA . TRP A 1 92 ? 23.249 8.954 -30.097 1.00 93.00 92 TRP A CA 1
ATOM 723 C C . TRP A 1 92 ? 21.770 8.951 -29.701 1.00 93.00 92 TRP A C 1
ATOM 725 O O . TRP A 1 92 ? 20.908 9.283 -30.517 1.00 93.00 92 TRP A O 1
ATOM 735 N N . LEU A 1 93 ? 21.468 8.597 -28.449 1.00 90.81 93 LEU A N 1
ATOM 736 C CA . LEU A 1 93 ? 20.101 8.566 -27.939 1.00 90.81 93 LEU A CA 1
ATOM 737 C C . LEU A 1 93 ? 19.475 9.963 -27.961 1.00 90.81 93 LEU A C 1
ATOM 739 O O . LEU A 1 93 ? 18.331 10.122 -28.388 1.00 90.81 93 LEU A O 1
ATOM 743 N N . ARG A 1 94 ? 20.249 10.980 -27.571 1.00 91.25 94 ARG A N 1
ATOM 744 C CA . ARG A 1 94 ? 19.844 12.384 -27.653 1.00 91.25 94 ARG A CA 1
ATOM 745 C C . ARG A 1 94 ? 19.623 12.843 -29.090 1.00 91.25 94 ARG A C 1
ATOM 747 O O . ARG A 1 94 ? 18.667 13.563 -29.344 1.00 91.25 94 ARG A O 1
ATOM 754 N N . ASP A 1 95 ? 20.477 12.450 -30.026 1.00 90.12 95 ASP A N 1
ATOM 755 C CA . ASP A 1 95 ? 20.326 12.832 -31.433 1.00 90.12 95 ASP A CA 1
ATOM 756 C C . ASP A 1 95 ? 19.109 12.157 -32.083 1.00 90.12 95 ASP A C 1
ATOM 758 O O . ASP A 1 95 ? 18.452 12.748 -32.944 1.00 90.12 95 ASP A O 1
ATOM 762 N N . CYS A 1 96 ? 18.773 10.939 -31.649 1.00 87.81 96 CYS A N 1
ATOM 763 C CA . CYS A 1 96 ? 17.552 10.256 -32.071 1.00 87.81 96 CYS A CA 1
ATOM 764 C C . CYS A 1 96 ? 16.290 10.913 -31.499 1.00 87.81 96 CYS A C 1
ATOM 766 O O . CYS A 1 96 ? 15.284 11.000 -32.202 1.00 87.81 96 CYS A O 1
ATOM 768 N N . TYR A 1 97 ? 16.355 11.398 -30.257 1.00 87.50 97 TYR A N 1
ATOM 769 C CA . TYR A 1 97 ? 15.237 12.013 -29.539 1.00 87.50 97 TYR A CA 1
ATOM 770 C C . TYR A 1 97 ? 15.631 13.401 -29.012 1.00 87.50 97 TYR A C 1
ATOM 772 O O . TYR A 1 97 ? 15.807 13.588 -27.801 1.00 87.50 97 TYR A O 1
ATOM 780 N N . PRO A 1 98 ? 15.804 14.388 -29.913 1.00 87.31 98 PRO A N 1
ATOM 781 C CA . PRO A 1 98 ? 16.352 15.688 -29.558 1.00 87.31 98 PRO A CA 1
ATOM 782 C C . PRO A 1 98 ? 15.429 16.414 -28.580 1.00 87.31 98 PRO A C 1
ATOM 784 O O . PRO A 1 98 ? 14.226 16.453 -28.805 1.00 87.31 98 PRO A O 1
ATOM 787 N N . PRO A 1 99 ? 15.963 17.032 -27.517 1.00 87.25 99 PRO A N 1
ATOM 788 C CA . PRO A 1 99 ? 15.139 17.658 -26.499 1.00 87.25 99 PRO A CA 1
ATOM 789 C C . PRO A 1 99 ? 14.360 18.868 -27.027 1.00 87.25 99 PRO A C 1
ATOM 791 O O . PRO A 1 99 ? 14.890 19.691 -27.783 1.00 87.25 99 PRO A O 1
ATOM 794 N N . HIS A 1 100 ? 13.136 19.053 -26.529 1.00 83.25 100 HIS A N 1
ATOM 795 C CA . HIS A 1 100 ? 12.354 20.249 -26.820 1.00 83.25 100 HIS A CA 1
ATOM 796 C C . HIS A 1 100 ? 13.000 21.502 -26.204 1.00 83.25 100 HIS A C 1
ATOM 798 O O . HIS A 1 100 ? 13.004 21.709 -24.986 1.00 83.25 100 HIS A O 1
ATOM 804 N N . MET A 1 101 ? 13.466 22.411 -27.059 1.00 83.00 101 MET A N 1
ATOM 805 C CA . MET A 1 101 ? 14.049 23.683 -26.636 1.00 83.00 101 MET A CA 1
ATOM 806 C C . MET A 1 101 ? 12.956 24.729 -26.403 1.00 83.00 101 MET A C 1
ATOM 808 O O . MET A 1 101 ? 12.188 25.069 -27.304 1.00 83.00 101 MET A O 1
ATOM 812 N N . ASN A 1 102 ? 12.890 25.286 -25.193 1.00 80.50 102 ASN A N 1
ATOM 813 C CA . ASN A 1 102 ? 11.994 26.403 -24.907 1.00 80.50 102 ASN A CA 1
ATOM 814 C C . ASN A 1 102 ? 12.416 27.674 -25.676 1.00 80.50 102 ASN A C 1
ATOM 816 O O . ASN A 1 102 ? 13.510 27.757 -26.236 1.00 80.50 102 ASN A O 1
ATOM 820 N N . GLY A 1 103 ? 11.569 28.711 -25.673 1.00 73.94 103 GLY A N 1
ATOM 821 C CA . GLY A 1 103 ? 11.834 29.972 -26.389 1.00 73.94 103 GLY A CA 1
ATOM 822 C C . GLY A 1 103 ? 13.123 30.708 -25.980 1.00 73.94 103 GLY A C 1
ATOM 823 O O . GLY A 1 103 ? 13.542 31.624 -26.682 1.00 73.94 103 GLY A O 1
ATOM 824 N N . ASN A 1 104 ? 13.766 30.290 -24.883 1.00 79.62 104 ASN A N 1
ATOM 825 C CA . ASN A 1 104 ? 15.041 30.810 -24.392 1.00 79.62 104 ASN A CA 1
ATOM 826 C C . ASN A 1 104 ? 16.230 29.881 -24.713 1.00 79.62 104 ASN A C 1
ATOM 828 O O . ASN A 1 104 ? 17.315 30.094 -24.177 1.00 79.62 104 ASN A O 1
ATOM 832 N N . GLY A 1 105 ? 16.039 28.838 -25.526 1.00 73.88 105 GLY A N 1
ATOM 833 C CA . GLY A 1 105 ? 17.087 27.891 -25.913 1.00 73.88 105 GLY A CA 1
ATOM 834 C C . GLY A 1 105 ? 17.544 26.951 -24.795 1.00 73.88 105 GLY A C 1
ATOM 835 O O . GLY A 1 105 ? 18.661 26.450 -24.864 1.00 73.88 105 GLY A O 1
ATOM 836 N N . HIS A 1 106 ? 16.724 26.728 -23.766 1.00 73.00 106 HIS A N 1
ATOM 837 C CA . HIS A 1 106 ? 16.995 25.747 -22.713 1.00 73.00 106 HIS A CA 1
ATOM 838 C C . HIS A 1 106 ? 16.029 24.567 -22.847 1.00 73.00 106 HIS A C 1
ATOM 840 O O . HIS A 1 106 ? 14.854 24.767 -23.161 1.00 73.00 106 HIS A O 1
ATOM 846 N N . SER A 1 107 ? 16.506 23.358 -22.569 1.00 78.12 107 SER A N 1
ATOM 847 C CA . SER A 1 107 ? 15.640 22.190 -22.406 1.00 78.12 107 SER A CA 1
ATOM 848 C C . SER A 1 107 ? 15.418 21.894 -20.926 1.00 78.12 107 SER A C 1
ATOM 850 O O . SER A 1 107 ? 16.297 22.155 -20.108 1.00 78.12 107 SER A O 1
ATOM 852 N N . ALA A 1 108 ? 14.243 21.356 -20.601 1.00 75.31 108 ALA A N 1
ATOM 853 C CA . ALA A 1 108 ? 13.952 20.798 -19.283 1.00 75.31 108 ALA A CA 1
ATOM 854 C C . ALA A 1 108 ? 14.466 19.354 -19.119 1.00 75.31 108 ALA A C 1
ATOM 856 O O . ALA A 1 108 ? 14.601 18.900 -17.992 1.00 75.31 108 ALA A O 1
ATOM 857 N N . LEU A 1 109 ? 14.734 18.653 -20.227 1.00 81.69 109 LEU A N 1
ATOM 858 C CA . LEU A 1 109 ? 15.154 17.248 -20.266 1.00 81.69 109 LEU A CA 1
ATOM 859 C C . LEU A 1 109 ? 16.303 17.037 -21.261 1.00 81.69 109 LEU A C 1
ATOM 861 O O . LEU A 1 109 ? 16.473 17.815 -22.204 1.00 81.69 109 LEU A O 1
ATOM 865 N N . TRP A 1 110 ? 17.084 15.976 -21.083 1.00 81.62 110 TRP A N 1
ATOM 866 C CA . TRP A 1 110 ? 18.178 15.610 -21.984 1.00 81.62 110 TRP A CA 1
ATOM 867 C C . TRP A 1 110 ? 17.684 15.034 -23.320 1.00 81.62 110 TRP A C 1
ATOM 869 O O . TRP A 1 110 ? 18.226 15.398 -24.365 1.00 81.62 110 TRP A O 1
ATOM 879 N N . CYS A 1 111 ? 16.629 14.214 -23.285 1.00 81.88 111 CYS A N 1
ATOM 880 C CA . CYS A 1 111 ? 15.949 13.644 -24.453 1.00 81.88 111 CYS A CA 1
ATOM 881 C C . CYS A 1 111 ? 14.462 14.034 -24.456 1.00 81.88 111 CYS A C 1
ATOM 883 O O . CYS A 1 111 ? 13.857 14.182 -23.393 1.00 81.88 111 CYS A O 1
ATOM 885 N N . GLU A 1 112 ? 13.870 14.208 -25.640 1.00 76.81 112 GLU A N 1
ATOM 886 C CA . GLU A 1 112 ? 12.417 14.391 -25.773 1.00 76.81 112 GLU A CA 1
ATOM 887 C C . GLU A 1 112 ? 11.685 13.045 -25.735 1.00 76.81 112 GLU A C 1
ATOM 889 O O . GLU A 1 112 ? 12.211 12.007 -26.132 1.00 76.81 112 GLU A O 1
ATOM 894 N N . HIS A 1 113 ? 10.440 13.077 -25.271 1.00 70.38 113 HIS A N 1
ATOM 895 C CA . HIS A 1 113 ? 9.544 11.931 -25.286 1.00 70.38 113 HIS A CA 1
ATOM 896 C C . HIS A 1 113 ? 8.484 12.131 -26.367 1.00 70.38 113 HIS A C 1
ATOM 898 O O . HIS A 1 113 ? 7.844 13.180 -26.439 1.00 70.38 113 HIS A O 1
ATOM 904 N N . LEU A 1 114 ? 8.234 11.106 -27.177 1.00 58.44 114 LEU A N 1
ATOM 905 C CA . LEU A 1 114 ? 7.021 11.058 -27.987 1.00 58.44 114 LEU A CA 1
ATOM 906 C C . LEU A 1 114 ? 5.869 10.664 -27.062 1.00 58.44 114 LEU A C 1
ATOM 908 O O . LEU A 1 114 ? 5.817 9.529 -26.627 1.00 58.44 114 LEU A O 1
ATOM 912 N N . GLU A 1 115 ? 4.940 11.554 -26.715 1.00 61.72 115 GLU A N 1
ATOM 913 C CA . GLU A 1 115 ? 3.821 11.167 -25.842 1.00 61.72 115 GLU A CA 1
ATOM 914 C C . GLU A 1 115 ? 2.529 10.885 -26.633 1.00 61.72 115 GLU A C 1
ATOM 916 O O . GLU A 1 115 ? 2.031 11.780 -27.325 1.00 61.72 115 GLU A O 1
ATOM 921 N N . PRO A 1 116 ? 1.913 9.686 -26.511 1.00 63.28 116 PRO A N 1
ATOM 922 C CA . PRO A 1 116 ? 2.406 8.454 -25.873 1.00 63.28 116 PRO A CA 1
ATOM 923 C C . PRO A 1 116 ? 3.380 7.647 -26.758 1.00 63.28 116 PRO A C 1
ATOM 925 O O . PRO A 1 116 ? 3.073 7.382 -27.925 1.00 63.28 116 PRO A O 1
ATOM 928 N N . ASP A 1 117 ? 4.482 7.154 -26.176 1.00 80.62 117 ASP A N 1
ATOM 929 C CA . ASP A 1 117 ? 5.501 6.388 -26.905 1.00 80.62 117 ASP A CA 1
ATOM 930 C C . ASP A 1 117 ? 5.148 4.901 -26.909 1.00 80.62 117 ASP A C 1
ATOM 932 O O . ASP A 1 117 ? 5.618 4.098 -26.103 1.00 80.62 117 ASP A O 1
ATOM 936 N N . ARG A 1 118 ? 4.275 4.514 -27.838 1.00 86.31 118 ARG A N 1
ATOM 937 C CA . ARG A 1 118 ? 3.889 3.106 -28.003 1.00 86.31 118 ARG A CA 1
ATOM 938 C C . ARG A 1 118 ? 5.050 2.213 -28.434 1.00 86.31 118 ARG A C 1
ATOM 940 O O . ARG A 1 118 ? 4.947 1.003 -28.251 1.00 86.31 118 ARG A O 1
ATOM 947 N N . ILE A 1 119 ? 6.098 2.777 -29.030 1.00 88.81 119 ILE A N 1
ATOM 948 C CA . ILE A 1 119 ? 7.288 2.025 -29.427 1.00 88.81 119 ILE A CA 1
ATOM 949 C C . ILE A 1 119 ? 8.141 1.802 -28.187 1.00 88.81 119 ILE A C 1
ATOM 951 O O . ILE A 1 119 ? 8.400 0.652 -27.856 1.00 88.81 119 ILE A O 1
ATOM 955 N N . GLY A 1 120 ? 8.467 2.864 -27.454 1.00 90.12 120 GLY A N 1
ATOM 956 C CA . GLY A 1 120 ? 9.171 2.790 -26.179 1.00 90.12 120 GLY A CA 1
ATOM 957 C C . GLY A 1 120 ? 8.514 1.823 -25.191 1.00 90.12 120 GLY A C 1
ATOM 958 O O . GLY A 1 120 ? 9.169 0.924 -24.677 1.00 90.12 120 GLY A O 1
ATOM 959 N N . GLU A 1 121 ? 7.196 1.925 -24.991 1.00 92.12 121 GLU A N 1
ATOM 960 C CA . GLU A 1 121 ? 6.430 1.012 -24.125 1.00 92.12 121 GLU A CA 1
ATOM 961 C C . GLU A 1 121 ? 6.526 -0.450 -24.573 1.00 92.12 121 GLU A C 1
ATOM 963 O O . GLU A 1 121 ? 6.638 -1.353 -23.748 1.00 92.12 121 GLU A O 1
ATOM 968 N N . HIS A 1 122 ? 6.490 -0.697 -25.883 1.00 92.94 122 HIS A N 1
ATOM 969 C CA . HIS A 1 122 ? 6.668 -2.042 -26.416 1.00 92.94 122 HIS A CA 1
ATOM 970 C C . HIS A 1 122 ? 8.084 -2.571 -26.174 1.00 92.94 122 HIS A C 1
ATOM 972 O O . HIS A 1 122 ? 8.227 -3.748 -25.861 1.00 92.94 122 HIS A O 1
ATOM 978 N N . LEU A 1 123 ? 9.106 -1.717 -26.283 1.00 93.19 123 LEU A N 1
ATOM 979 C CA . LEU A 1 123 ? 10.494 -2.094 -26.014 1.00 93.19 123 LEU A CA 1
ATOM 980 C C . LEU A 1 123 ? 10.734 -2.382 -24.531 1.00 93.19 123 LEU A C 1
ATOM 982 O O . LEU A 1 123 ? 11.419 -3.343 -24.210 1.00 93.19 123 LEU A O 1
ATOM 986 N N . VAL A 1 124 ? 10.121 -1.611 -23.627 1.00 94.25 124 VAL A N 1
ATOM 987 C CA . VAL A 1 124 ? 10.157 -1.895 -22.181 1.00 94.25 124 VAL A CA 1
ATOM 988 C C . VAL A 1 124 ? 9.650 -3.309 -21.888 1.00 94.25 124 VAL A C 1
ATOM 990 O O . VAL A 1 124 ? 10.218 -4.006 -21.056 1.00 94.25 124 VAL A O 1
ATOM 993 N N . VAL A 1 125 ? 8.604 -3.748 -22.592 1.00 94.38 125 VAL A N 1
ATOM 994 C CA . VAL A 1 125 ? 8.085 -5.115 -22.468 1.00 94.38 125 VAL A CA 1
ATOM 995 C C . VAL A 1 125 ? 9.000 -6.133 -23.152 1.00 94.38 125 VAL A C 1
ATOM 997 O O . VAL A 1 125 ? 9.273 -7.183 -22.576 1.00 94.38 125 VAL A O 1
ATOM 1000 N N . SER A 1 126 ? 9.466 -5.863 -24.377 1.00 93.00 126 SER A N 1
ATOM 1001 C CA . SER A 1 126 ? 10.232 -6.846 -25.155 1.00 93.00 126 SER A CA 1
ATOM 1002 C C . SER A 1 126 ? 11.635 -7.102 -24.616 1.00 93.00 126 SER A C 1
ATOM 1004 O O . SER A 1 126 ? 12.157 -8.188 -24.836 1.00 93.00 126 SER A O 1
ATOM 1006 N N . GLU A 1 127 ? 12.225 -6.121 -23.937 1.00 92.75 127 GLU A N 1
ATOM 1007 C CA . GLU A 1 127 ? 13.575 -6.183 -23.368 1.00 92.75 127 GLU A CA 1
ATOM 1008 C C . GLU A 1 127 ? 13.540 -6.343 -21.830 1.00 92.75 127 GLU A C 1
ATOM 1010 O O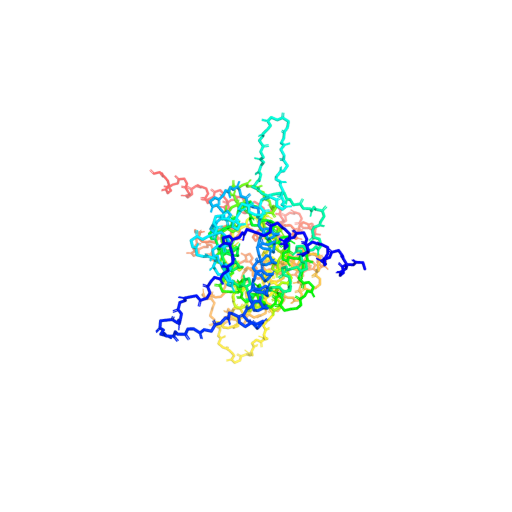 . GLU A 1 127 ? 14.520 -6.053 -21.152 1.00 92.75 127 GLU A O 1
ATOM 1015 N N . ALA A 1 128 ? 12.407 -6.765 -21.250 1.00 91.31 128 ALA A N 1
ATOM 1016 C CA . ALA A 1 128 ? 12.194 -6.790 -19.797 1.00 91.31 128 ALA A CA 1
ATOM 1017 C C . ALA A 1 128 ? 13.260 -7.584 -19.016 1.00 91.31 128 ALA A C 1
ATOM 1019 O O . ALA A 1 128 ? 13.668 -7.136 -17.945 1.00 91.31 128 ALA A O 1
ATOM 1020 N N . ASP A 1 129 ? 13.720 -8.717 -19.562 1.00 90.50 129 ASP A N 1
ATOM 1021 C CA . ASP A 1 129 ? 14.771 -9.555 -18.959 1.00 90.50 129 ASP A CA 1
ATOM 1022 C C . ASP A 1 129 ? 16.093 -8.783 -18.819 1.00 90.50 129 ASP A C 1
ATOM 1024 O O . ASP A 1 129 ? 16.751 -8.809 -17.779 1.00 90.50 129 ASP A O 1
ATOM 1028 N N . ASP A 1 130 ? 16.468 -8.043 -19.860 1.00 91.06 130 ASP A N 1
ATOM 1029 C CA . ASP A 1 130 ? 17.728 -7.306 -19.907 1.00 91.06 130 ASP A CA 1
ATOM 1030 C C . ASP A 1 130 ? 17.667 -5.992 -19.121 1.00 91.06 130 ASP A C 1
ATOM 1032 O O . ASP A 1 130 ? 18.688 -5.469 -18.672 1.00 91.06 130 ASP A O 1
ATOM 1036 N N . LEU A 1 131 ? 16.466 -5.451 -18.914 1.00 91.81 131 LEU A N 1
ATOM 1037 C CA . LEU A 1 131 ? 16.259 -4.235 -18.135 1.00 91.81 131 LEU A CA 1
ATOM 1038 C C . LEU A 1 131 ? 16.253 -4.480 -16.620 1.00 91.81 131 LEU A C 1
ATOM 1040 O O . LEU A 1 131 ? 16.156 -3.504 -15.879 1.00 91.81 131 LEU A O 1
ATOM 1044 N N . GLU A 1 132 ? 16.386 -5.717 -16.126 1.00 92.38 132 GLU A N 1
ATOM 1045 C CA . GLU A 1 132 ? 16.329 -6.012 -14.684 1.00 92.38 132 GLU A CA 1
ATOM 1046 C C . GLU A 1 132 ? 17.265 -5.119 -13.834 1.00 92.38 132 GLU A C 1
ATOM 1048 O O . GLU A 1 132 ? 16.780 -4.520 -12.866 1.00 92.38 132 GLU A O 1
ATOM 1053 N N . PRO A 1 133 ? 18.563 -4.928 -14.168 1.00 93.00 133 PRO A N 1
ATOM 1054 C CA . PRO A 1 133 ? 19.448 -4.078 -13.368 1.00 93.00 133 PRO A CA 1
ATOM 1055 C C . PRO A 1 133 ? 19.002 -2.611 -13.352 1.00 93.00 133 PRO A C 1
ATOM 1057 O O . PRO A 1 133 ? 19.077 -1.947 -12.316 1.00 93.00 133 PRO A O 1
ATOM 1060 N N . LEU A 1 134 ? 18.493 -2.116 -14.485 1.00 93.31 134 LEU A N 1
ATOM 1061 C CA . LEU A 1 134 ? 17.937 -0.771 -14.593 1.00 93.31 134 LEU A CA 1
ATOM 1062 C C . LEU A 1 134 ? 16.657 -0.637 -13.762 1.00 93.31 134 LEU A C 1
ATOM 1064 O O . LEU A 1 134 ? 16.503 0.334 -13.028 1.00 93.31 134 LEU A O 1
ATOM 1068 N N . LEU A 1 135 ? 15.742 -1.603 -13.849 1.00 94.44 135 LEU A N 1
ATOM 1069 C CA . LEU A 1 135 ? 14.497 -1.598 -13.083 1.00 94.44 135 LEU A CA 1
ATOM 1070 C C . LEU A 1 135 ? 14.770 -1.636 -11.577 1.00 94.44 135 LEU A C 1
ATOM 1072 O O . LEU A 1 135 ? 14.104 -0.916 -10.837 1.00 94.44 135 LEU A O 1
ATOM 1076 N N . ARG A 1 136 ? 15.779 -2.392 -11.122 1.00 94.75 136 ARG A N 1
ATOM 1077 C CA . ARG A 1 136 ? 16.213 -2.391 -9.714 1.00 94.75 136 ARG A CA 1
ATOM 1078 C C . ARG A 1 136 ? 16.688 -1.016 -9.252 1.00 94.75 136 ARG A C 1
ATOM 1080 O O . ARG A 1 136 ? 16.320 -0.591 -8.162 1.00 94.75 136 ARG A O 1
ATOM 1087 N N . GLU A 1 137 ? 17.448 -0.302 -10.079 1.00 93.62 137 GLU A N 1
ATOM 1088 C CA . GLU A 1 137 ? 17.851 1.075 -9.776 1.00 93.62 137 GLU A CA 1
ATOM 1089 C C . GLU A 1 137 ? 16.641 2.022 -9.767 1.00 93.62 137 GLU A C 1
ATOM 1091 O O . GLU A 1 137 ? 16.451 2.775 -8.813 1.00 93.62 137 GLU A O 1
ATOM 1096 N N . LEU A 1 138 ? 15.789 1.976 -10.795 1.00 93.69 138 LEU A N 1
ATOM 1097 C CA . LEU A 1 138 ? 14.659 2.900 -10.953 1.00 93.69 138 LEU A CA 1
ATOM 1098 C C . LEU A 1 138 ? 13.546 2.697 -9.917 1.00 93.69 138 LEU A C 1
ATOM 1100 O O . LEU A 1 138 ? 12.841 3.651 -9.582 1.00 93.69 138 LEU A O 1
ATOM 1104 N N . LEU A 1 139 ? 13.378 1.473 -9.419 1.00 94.94 139 LEU A N 1
ATOM 1105 C CA . LEU A 1 139 ? 12.439 1.129 -8.351 1.00 94.94 139 LEU A CA 1
ATOM 1106 C C . LEU A 1 139 ? 13.080 1.218 -6.960 1.00 94.94 139 LEU A C 1
ATOM 1108 O O . LEU A 1 139 ? 12.404 0.956 -5.969 1.00 94.94 139 LEU A O 1
ATOM 1112 N N . SER A 1 140 ? 14.356 1.605 -6.867 1.00 94.38 140 SER A N 1
ATOM 1113 C CA . SER A 1 140 ? 15.045 1.722 -5.585 1.00 94.38 140 SER A CA 1
ATOM 1114 C C . SER A 1 140 ? 14.455 2.842 -4.711 1.00 94.38 140 SER A C 1
ATOM 1116 O O . SER A 1 140 ? 14.051 3.895 -5.222 1.00 94.38 140 SER A O 1
ATOM 1118 N N . PRO A 1 141 ? 14.494 2.692 -3.375 1.00 93.62 141 PRO A N 1
ATOM 1119 C CA . PRO A 1 141 ? 14.075 3.740 -2.441 1.00 93.62 141 PRO A CA 1
ATOM 1120 C C . PRO A 1 141 ? 14.830 5.063 -2.646 1.00 93.62 141 PRO A C 1
ATOM 1122 O O . PRO A 1 141 ? 14.265 6.140 -2.474 1.00 93.62 141 PRO A O 1
ATOM 1125 N N . SER A 1 142 ? 16.100 4.995 -3.061 1.00 90.50 142 SER A N 1
ATOM 1126 C CA . SER A 1 142 ? 16.954 6.160 -3.335 1.00 90.50 142 SER A CA 1
ATOM 1127 C C . SER A 1 142 ? 16.484 7.017 -4.506 1.00 90.50 142 SER A C 1
ATOM 1129 O O . SER A 1 142 ? 16.818 8.200 -4.557 1.00 90.50 142 SER A O 1
ATOM 1131 N N . ARG A 1 143 ? 15.722 6.447 -5.447 1.00 88.69 143 ARG A N 1
ATOM 1132 C CA . ARG A 1 143 ? 15.205 7.164 -6.620 1.00 88.69 143 ARG A CA 1
ATOM 1133 C C . ARG A 1 143 ? 13.806 7.735 -6.406 1.00 88.69 143 ARG A C 1
ATOM 1135 O O . ARG A 1 143 ? 13.291 8.371 -7.324 1.00 88.69 143 ARG A O 1
ATOM 1142 N N . VAL A 1 144 ? 13.193 7.536 -5.233 1.00 90.19 144 VAL A N 1
ATOM 1143 C CA . VAL A 1 144 ? 11.832 8.004 -4.929 1.00 90.19 144 VAL A CA 1
ATOM 1144 C C . VAL A 1 144 ? 11.759 9.538 -4.905 1.00 90.19 144 VAL A C 1
ATOM 1146 O O . VAL A 1 144 ? 12.370 10.206 -4.070 1.00 90.19 144 VAL A O 1
ATOM 1149 N N . GLY A 1 145 ? 10.972 10.101 -5.823 1.00 84.44 145 GLY A N 1
ATOM 1150 C CA . GLY A 1 145 ? 10.802 11.538 -6.020 1.00 84.44 145 GLY A CA 1
ATOM 1151 C C . GLY A 1 145 ? 10.072 11.856 -7.328 1.00 84.44 145 GLY A C 1
ATOM 1152 O O . GLY A 1 145 ? 9.353 11.025 -7.878 1.00 84.44 145 GLY A O 1
ATOM 1153 N N . THR A 1 146 ? 10.261 13.067 -7.858 1.00 70.94 146 THR A N 1
ATOM 1154 C CA . THR A 1 146 ? 9.617 13.498 -9.114 1.00 70.94 146 THR A CA 1
ATOM 1155 C C . THR A 1 146 ? 9.995 12.617 -10.303 1.00 70.94 146 THR A C 1
ATOM 1157 O O . THR A 1 146 ? 9.133 12.316 -11.123 1.00 70.94 146 THR A O 1
ATOM 1160 N N . SER A 1 147 ? 11.242 12.141 -10.361 1.00 74.88 147 SER A N 1
ATOM 1161 C CA . SER A 1 147 ? 11.734 11.292 -11.453 1.00 74.88 147 SER A CA 1
ATOM 1162 C C . SER A 1 147 ? 11.101 9.892 -11.473 1.00 74.88 147 SER A C 1
ATOM 1164 O O . SER A 1 147 ? 11.076 9.252 -12.519 1.00 74.88 147 SER A O 1
ATOM 1166 N N . SER A 1 148 ? 10.537 9.411 -10.355 1.00 83.69 148 SER A N 1
ATOM 1167 C CA . SER A 1 148 ? 9.916 8.075 -10.277 1.00 83.69 148 SER A CA 1
ATOM 1168 C C . SER A 1 148 ? 8.518 8.026 -10.888 1.00 83.69 148 SER A C 1
ATOM 1170 O O . SER A 1 148 ? 8.058 6.957 -11.288 1.00 83.69 148 SER A O 1
ATOM 1172 N N . LEU A 1 149 ? 7.825 9.169 -10.961 1.00 87.94 149 LEU A N 1
ATOM 1173 C CA . LEU A 1 149 ? 6.447 9.235 -11.455 1.00 87.94 149 LEU A CA 1
ATOM 1174 C C . LEU A 1 149 ? 6.331 8.692 -12.877 1.00 87.94 149 LEU A C 1
ATOM 1176 O O . LEU A 1 149 ? 5.371 7.981 -13.184 1.00 87.94 149 LEU A O 1
ATOM 1180 N N . ARG A 1 150 ? 7.314 8.998 -13.730 1.00 89.00 150 ARG A N 1
ATOM 1181 C CA . ARG A 1 150 ? 7.354 8.495 -15.100 1.00 89.00 150 ARG A CA 1
ATOM 1182 C C . ARG A 1 150 ? 7.549 6.986 -15.125 1.00 89.00 150 ARG A C 1
ATOM 1184 O O . ARG A 1 150 ? 6.712 6.303 -15.712 1.00 89.00 150 ARG A O 1
ATOM 1191 N N . THR A 1 151 ? 8.545 6.475 -14.402 1.00 92.62 151 THR A N 1
ATOM 1192 C CA . THR A 1 151 ? 8.812 5.035 -14.286 1.00 92.62 151 THR A CA 1
ATOM 1193 C C . THR A 1 151 ? 7.554 4.282 -13.887 1.00 92.62 151 THR A C 1
ATOM 1195 O O . THR A 1 151 ? 7.131 3.361 -14.581 1.00 92.62 151 THR A O 1
ATOM 1198 N N . TRP A 1 152 ? 6.896 4.709 -12.810 1.00 94.38 152 TRP A N 1
ATOM 1199 C CA . TRP A 1 152 ? 5.707 4.025 -12.311 1.00 94.38 152 TRP A CA 1
ATOM 1200 C C . TRP A 1 152 ? 4.514 4.146 -13.250 1.00 94.38 152 TRP A C 1
ATOM 1202 O O . TRP A 1 152 ? 3.764 3.187 -13.399 1.00 94.38 152 TRP A O 1
ATOM 1212 N N . THR A 1 153 ? 4.354 5.290 -13.918 1.00 91.69 153 THR A N 1
ATOM 1213 C CA . THR A 1 153 ? 3.291 5.481 -14.912 1.00 91.69 153 THR A CA 1
ATOM 1214 C C . THR A 1 153 ? 3.497 4.576 -16.120 1.00 91.69 153 THR A C 1
ATOM 1216 O O . THR A 1 153 ? 2.543 3.971 -16.599 1.00 91.69 153 THR A O 1
ATOM 1219 N N . ILE A 1 154 ? 4.724 4.463 -16.628 1.00 92.19 154 ILE A N 1
ATOM 1220 C CA . ILE A 1 154 ? 5.016 3.593 -17.766 1.00 92.19 154 ILE A CA 1
ATOM 1221 C C . ILE A 1 154 ? 4.818 2.136 -17.369 1.00 92.19 154 ILE A C 1
ATOM 1223 O O . ILE A 1 154 ? 4.040 1.458 -18.035 1.00 92.19 154 ILE A O 1
ATOM 1227 N N . LEU A 1 155 ? 5.417 1.687 -16.260 1.00 94.31 155 LEU A N 1
ATOM 1228 C CA . LEU A 1 155 ? 5.262 0.317 -15.762 1.00 94.31 155 LEU A CA 1
ATOM 1229 C C . LEU A 1 155 ? 3.795 -0.045 -15.502 1.00 94.31 155 LEU A C 1
ATOM 1231 O O . LEU A 1 155 ? 3.363 -1.131 -15.878 1.00 94.31 155 LEU A O 1
ATOM 1235 N N . GLU A 1 156 ? 2.996 0.868 -14.945 1.00 93.50 156 GLU A N 1
ATOM 1236 C CA . GLU A 1 156 ? 1.555 0.653 -14.806 1.00 93.50 156 GLU A CA 1
ATOM 1237 C C . GLU A 1 156 ? 0.855 0.523 -16.163 1.00 93.50 156 GLU A C 1
ATOM 1239 O O . GLU A 1 156 ? 0.066 -0.401 -16.360 1.00 93.50 156 GLU A O 1
ATOM 1244 N N . ARG A 1 157 ? 1.166 1.381 -17.136 1.00 90.75 157 ARG A N 1
ATOM 1245 C CA . ARG A 1 157 ? 0.536 1.336 -18.464 1.00 90.75 157 ARG A CA 1
ATOM 1246 C C . ARG A 1 157 ? 0.864 0.070 -19.246 1.00 90.75 157 ARG A C 1
ATOM 1248 O O . ARG A 1 157 ? 0.031 -0.368 -20.043 1.00 90.75 157 ARG A O 1
ATOM 1255 N N . VAL A 1 158 ? 2.055 -0.494 -19.047 1.00 92.00 158 VAL A N 1
ATOM 1256 C CA . VAL A 1 158 ? 2.485 -1.741 -19.699 1.00 92.00 158 VAL A CA 1
ATOM 1257 C C . VAL A 1 158 ? 2.240 -2.992 -18.850 1.00 92.00 158 VAL A C 1
ATOM 1259 O O . VAL A 1 158 ? 2.459 -4.102 -19.330 1.00 92.00 158 VAL A O 1
ATOM 1262 N N . SER A 1 159 ? 1.683 -2.843 -17.644 1.00 87.62 159 SER A N 1
ATOM 1263 C CA . SER A 1 159 ? 1.417 -3.941 -16.697 1.00 87.62 159 SER A CA 1
ATOM 1264 C C . SER A 1 159 ? 0.452 -5.024 -17.191 1.00 87.62 159 SER A C 1
ATOM 1266 O O . SER A 1 159 ? 0.309 -6.069 -16.561 1.00 87.62 159 SER A O 1
ATOM 1268 N N . THR A 1 160 ? -0.213 -4.813 -18.332 1.00 87.69 160 THR A N 1
ATOM 1269 C CA . THR A 1 160 ? -0.996 -5.865 -18.993 1.00 87.69 160 THR A CA 1
ATOM 1270 C C . THR A 1 160 ? -0.138 -7.033 -19.473 1.00 87.69 160 THR A C 1
ATOM 1272 O O . THR A 1 160 ? -0.686 -8.103 -19.736 1.00 87.69 160 THR A O 1
ATOM 1275 N N . ASP A 1 161 ? 1.173 -6.827 -19.629 1.00 93.25 161 ASP A N 1
ATOM 1276 C CA . ASP A 1 161 ? 2.115 -7.899 -19.921 1.00 93.25 161 ASP A CA 1
ATOM 1277 C C . ASP A 1 161 ? 2.475 -8.676 -18.636 1.00 93.25 161 ASP A C 1
ATOM 1279 O O . ASP A 1 161 ? 3.058 -8.095 -17.717 1.00 93.25 161 ASP A O 1
ATOM 1283 N N . PRO A 1 162 ? 2.149 -9.981 -18.537 1.00 91.00 162 PRO A N 1
ATOM 1284 C CA . PRO A 1 162 ? 2.381 -10.747 -17.312 1.00 91.00 162 PRO A CA 1
ATOM 1285 C C . PRO A 1 162 ? 3.859 -10.906 -16.947 1.00 91.00 162 PRO A C 1
ATOM 1287 O O . PRO A 1 162 ? 4.177 -11.015 -15.768 1.00 91.00 162 PRO A O 1
ATOM 1290 N N . HIS A 1 163 ? 4.745 -10.939 -17.942 1.00 91.06 163 HIS A N 1
ATOM 1291 C CA . HIS A 1 163 ? 6.160 -11.225 -17.743 1.00 91.06 163 HIS A CA 1
ATOM 1292 C C . HIS A 1 163 ? 6.893 -10.026 -17.136 1.00 91.06 163 HIS A C 1
ATOM 1294 O O . HIS A 1 163 ? 7.634 -10.168 -16.161 1.00 91.06 163 HIS A O 1
ATOM 1300 N N . LEU A 1 164 ? 6.634 -8.826 -17.661 1.00 92.31 164 LEU A N 1
ATOM 1301 C CA . LEU A 1 164 ? 7.141 -7.594 -17.063 1.00 92.31 164 LEU A CA 1
ATOM 1302 C C . LEU A 1 164 ? 6.528 -7.347 -15.676 1.00 92.31 164 LEU A C 1
ATOM 1304 O O . LEU A 1 164 ? 7.224 -6.895 -14.768 1.00 92.31 164 LEU A O 1
ATOM 1308 N N . ASN A 1 165 ? 5.238 -7.652 -15.502 1.00 92.62 165 ASN A N 1
ATOM 1309 C CA . ASN A 1 165 ? 4.559 -7.495 -14.217 1.00 92.62 165 ASN A CA 1
ATOM 1310 C C . ASN A 1 165 ? 5.163 -8.399 -13.129 1.00 92.62 165 ASN A C 1
ATOM 1312 O O . ASN A 1 165 ? 5.315 -7.971 -11.986 1.00 92.62 165 ASN A O 1
ATOM 1316 N N . GLU A 1 166 ? 5.550 -9.624 -13.496 1.00 94.19 166 GLU A N 1
ATOM 1317 C CA . GLU A 1 166 ? 6.281 -10.536 -12.618 1.00 94.19 166 GLU A CA 1
ATOM 1318 C C . GLU A 1 166 ? 7.643 -9.957 -12.221 1.00 94.19 166 GLU A C 1
ATOM 1320 O O . GLU A 1 166 ? 7.923 -9.851 -11.029 1.00 94.19 166 GLU A O 1
ATOM 1325 N N . HIS A 1 167 ? 8.446 -9.490 -13.182 1.00 92.94 167 HIS A N 1
ATOM 1326 C CA . HIS A 1 167 ? 9.751 -8.876 -12.907 1.00 92.94 167 HIS A CA 1
ATOM 1327 C C . HIS A 1 167 ? 9.646 -7.644 -12.000 1.00 92.94 167 HIS A C 1
ATOM 1329 O O . HIS A 1 167 ? 10.303 -7.573 -10.961 1.00 92.94 167 HIS A O 1
ATOM 1335 N N . ALA A 1 168 ? 8.793 -6.682 -12.362 1.00 95.19 168 ALA A N 1
ATOM 1336 C CA . ALA A 1 168 ? 8.593 -5.467 -11.577 1.00 95.19 168 ALA A CA 1
ATOM 1337 C C . ALA A 1 168 ? 8.046 -5.782 -10.178 1.00 95.19 168 ALA A C 1
ATOM 1339 O O . ALA A 1 168 ? 8.450 -5.149 -9.204 1.00 95.19 168 ALA A O 1
ATOM 1340 N N . GLY A 1 169 ? 7.158 -6.772 -10.070 1.00 96.19 169 GLY A N 1
ATOM 1341 C CA . GLY A 1 169 ? 6.611 -7.232 -8.803 1.00 96.19 169 GLY A CA 1
ATOM 1342 C C . GLY A 1 169 ? 7.646 -7.885 -7.897 1.00 96.19 169 GLY A C 1
ATOM 1343 O O . GLY A 1 169 ? 7.695 -7.542 -6.723 1.00 96.19 169 GLY A O 1
ATOM 1344 N N . LEU A 1 170 ? 8.507 -8.757 -8.429 1.00 95.88 170 LEU A N 1
ATOM 1345 C CA . LEU A 1 170 ? 9.595 -9.375 -7.664 1.00 95.88 170 LEU A CA 1
ATOM 1346 C C . LEU A 1 170 ? 10.602 -8.331 -7.172 1.00 95.88 170 LEU A C 1
ATOM 1348 O O . LEU A 1 170 ? 10.967 -8.339 -6.002 1.00 95.88 170 LEU A O 1
ATOM 1352 N N . ILE A 1 171 ? 10.991 -7.386 -8.034 1.00 96.25 171 ILE A N 1
ATOM 1353 C CA . ILE A 1 171 ? 11.874 -6.281 -7.640 1.00 96.25 171 ILE A CA 1
ATOM 1354 C C . ILE A 1 171 ? 11.221 -5.443 -6.541 1.00 96.25 171 ILE A C 1
ATOM 1356 O O . ILE A 1 171 ? 11.862 -5.155 -5.536 1.00 96.25 171 ILE A O 1
ATOM 1360 N N . LEU A 1 172 ? 9.954 -5.053 -6.717 1.00 96.94 172 LEU A N 1
ATOM 1361 C CA . LEU A 1 172 ? 9.241 -4.264 -5.716 1.00 96.94 172 LEU A CA 1
ATOM 1362 C C . LEU A 1 172 ? 9.048 -5.022 -4.411 1.00 96.94 172 LEU A C 1
ATOM 1364 O O . LEU A 1 172 ? 9.094 -4.382 -3.370 1.00 96.94 172 LEU A O 1
ATOM 1368 N N . ASN A 1 173 ? 8.848 -6.339 -4.447 1.00 97.69 173 ASN A N 1
ATOM 1369 C CA . ASN A 1 173 ? 8.736 -7.158 -3.247 1.00 97.69 173 ASN A CA 1
ATOM 1370 C C . ASN A 1 173 ? 9.985 -7.027 -2.365 1.00 97.69 173 ASN A C 1
ATOM 1372 O O . ASN A 1 173 ? 9.845 -6.852 -1.162 1.00 97.69 173 ASN A O 1
ATOM 1376 N N . ASP A 1 174 ? 11.179 -7.028 -2.969 1.00 97.25 174 ASP A N 1
ATOM 1377 C CA . ASP A 1 174 ? 12.462 -6.936 -2.255 1.00 97.25 174 ASP A CA 1
ATOM 1378 C C . ASP A 1 174 ? 12.685 -5.588 -1.542 1.00 97.25 174 ASP A C 1
ATOM 1380 O O . ASP A 1 174 ? 13.515 -5.506 -0.640 1.00 97.25 174 ASP A O 1
ATOM 1384 N N . VAL A 1 175 ? 12.010 -4.517 -1.980 1.00 97.19 175 VAL A N 1
ATOM 1385 C CA . VAL A 1 175 ? 12.234 -3.137 -1.496 1.00 97.19 175 VAL A CA 1
ATOM 1386 C C . VAL A 1 175 ? 10.947 -2.439 -1.048 1.00 97.19 175 VAL A C 1
ATOM 1388 O O . VAL A 1 175 ? 10.909 -1.212 -0.913 1.00 97.19 175 VAL A O 1
ATOM 1391 N N . LEU A 1 176 ? 9.851 -3.189 -0.883 1.00 97.81 176 LEU A N 1
ATOM 1392 C CA . LEU A 1 176 ? 8.509 -2.619 -0.743 1.00 97.81 176 LEU A CA 1
ATOM 1393 C C . LEU A 1 176 ? 8.412 -1.711 0.480 1.00 97.81 176 LEU A C 1
ATOM 1395 O O . LEU A 1 176 ? 7.811 -0.635 0.408 1.00 97.81 176 LEU A O 1
ATOM 1399 N N . VAL A 1 177 ? 8.998 -2.145 1.594 1.00 97.06 177 VAL A N 1
ATOM 1400 C CA . VAL A 1 177 ? 8.979 -1.423 2.865 1.00 97.06 177 VAL A CA 1
ATOM 1401 C C . VAL A 1 177 ? 9.727 -0.100 2.725 1.00 97.06 177 VAL A C 1
ATOM 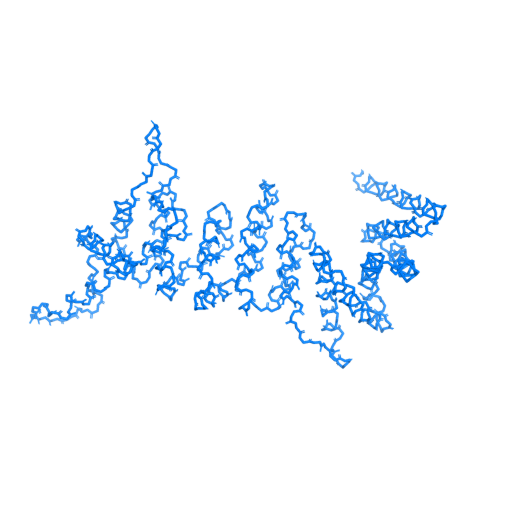1403 O O . VAL A 1 177 ? 9.175 0.960 3.026 1.00 97.06 177 VAL A O 1
ATOM 1406 N N . GLU A 1 178 ? 10.951 -0.129 2.206 1.00 96.81 178 GLU A N 1
ATOM 1407 C CA . GLU A 1 178 ? 11.800 1.050 2.065 1.00 96.81 178 GLU A CA 1
ATOM 1408 C C . GLU A 1 178 ? 11.242 2.041 1.038 1.00 96.81 178 GLU A C 1
ATOM 1410 O O . GLU A 1 178 ? 11.241 3.249 1.287 1.00 96.81 178 GLU A O 1
ATOM 1415 N N . VAL A 1 179 ? 10.715 1.560 -0.094 1.00 96.38 179 VAL A N 1
ATOM 1416 C CA . VAL A 1 179 ? 10.055 2.424 -1.086 1.00 96.38 179 VAL A CA 1
ATOM 1417 C C . VAL A 1 179 ? 8.805 3.058 -0.486 1.00 96.38 179 VAL A C 1
ATOM 1419 O O . VAL A 1 179 ? 8.588 4.255 -0.658 1.00 96.38 179 VAL A O 1
ATOM 1422 N N . THR A 1 180 ? 8.004 2.300 0.267 1.00 95.94 180 THR A N 1
ATOM 1423 C CA . THR A 1 180 ? 6.800 2.822 0.931 1.00 95.94 180 THR A CA 1
ATOM 1424 C C . THR A 1 180 ? 7.146 3.923 1.939 1.00 95.94 180 THR A C 1
ATOM 1426 O O . THR A 1 180 ? 6.497 4.973 1.956 1.00 95.94 180 THR A O 1
ATOM 1429 N N . GLN A 1 181 ? 8.210 3.739 2.725 1.00 94.31 181 GLN A N 1
ATOM 1430 C CA . GLN A 1 181 ? 8.719 4.756 3.650 1.00 94.31 181 GLN A CA 1
ATOM 1431 C C . GLN A 1 181 ? 9.230 6.002 2.916 1.00 94.31 181 GLN A C 1
ATOM 1433 O O . GLN A 1 181 ? 8.907 7.125 3.310 1.00 94.31 181 GLN A O 1
ATOM 1438 N N . ALA A 1 182 ? 9.985 5.824 1.830 1.00 94.25 182 ALA A N 1
ATOM 1439 C CA . ALA A 1 182 ? 10.489 6.932 1.024 1.00 94.25 182 ALA A CA 1
ATOM 1440 C C . ALA A 1 182 ? 9.346 7.716 0.351 1.00 94.25 182 ALA A C 1
ATOM 1442 O O . ALA A 1 182 ? 9.360 8.949 0.343 1.00 94.25 182 ALA A O 1
ATOM 1443 N N . VAL A 1 183 ? 8.314 7.019 -0.144 1.00 93.94 183 VAL A N 1
ATOM 1444 C CA . VAL A 1 183 ? 7.092 7.636 -0.683 1.00 93.94 183 VAL A CA 1
ATOM 1445 C C . VAL A 1 183 ? 6.406 8.456 0.399 1.00 93.94 183 VAL A C 1
ATOM 1447 O O . VAL A 1 183 ? 6.048 9.606 0.153 1.00 93.94 183 VAL A O 1
ATOM 1450 N N . HIS A 1 184 ? 6.247 7.898 1.601 1.00 92.25 184 HIS A N 1
ATOM 1451 C CA . HIS A 1 184 ? 5.633 8.611 2.713 1.00 92.25 184 HIS A CA 1
ATOM 1452 C C . HIS A 1 184 ? 6.399 9.891 3.069 1.00 92.25 184 HIS A C 1
ATOM 1454 O O . HIS A 1 184 ? 5.784 10.957 3.139 1.00 92.25 184 HIS A O 1
ATOM 1460 N N . ALA A 1 185 ? 7.724 9.807 3.225 1.00 91.50 185 ALA A N 1
ATOM 1461 C CA . ALA A 1 185 ? 8.571 10.957 3.533 1.00 91.50 185 ALA A CA 1
ATOM 1462 C C . ALA A 1 185 ? 8.413 12.072 2.486 1.00 91.50 185 ALA A C 1
ATOM 1464 O O . ALA A 1 185 ? 8.102 13.211 2.831 1.00 91.50 185 ALA A O 1
ATOM 1465 N N . GLN A 1 186 ? 8.504 11.731 1.197 1.00 90.81 186 GLN A N 1
ATOM 1466 C CA . GLN A 1 186 ? 8.394 12.724 0.126 1.00 90.81 186 GLN A CA 1
ATOM 1467 C C . GLN A 1 186 ? 7.000 13.335 -0.008 1.00 90.81 186 GLN A C 1
ATOM 1469 O O . GLN A 1 186 ? 6.852 14.513 -0.337 1.00 90.81 186 GLN A O 1
ATOM 1474 N N . VAL A 1 187 ? 5.954 12.554 0.242 1.00 90.25 187 VAL A N 1
ATOM 1475 C CA . VAL A 1 187 ? 4.569 13.039 0.223 1.00 90.25 187 VAL A CA 1
ATOM 1476 C C . VAL A 1 187 ? 4.316 14.018 1.370 1.00 90.25 187 VAL A C 1
ATOM 1478 O O . VAL A 1 187 ? 3.629 15.023 1.178 1.00 90.25 187 VAL A O 1
ATOM 1481 N N . VAL A 1 188 ? 4.890 13.759 2.547 1.00 87.81 188 VAL A N 1
ATOM 1482 C CA . VAL A 1 188 ? 4.822 14.676 3.693 1.00 87.81 188 VAL A CA 1
ATOM 1483 C C . VAL A 1 188 ? 5.577 15.973 3.396 1.00 87.81 188 VAL A C 1
ATOM 1485 O O . VAL A 1 188 ? 5.020 17.051 3.613 1.00 87.81 188 VAL A O 1
ATOM 1488 N N . ASP A 1 189 ? 6.785 15.880 2.837 1.00 88.19 189 ASP A N 1
ATOM 1489 C CA . ASP A 1 189 ? 7.632 17.042 2.540 1.00 88.19 189 ASP A CA 1
ATOM 1490 C C . ASP A 1 189 ? 7.056 17.921 1.420 1.00 88.19 189 ASP A C 1
ATOM 1492 O O . ASP A 1 189 ? 7.022 19.149 1.529 1.00 88.19 189 ASP A O 1
ATOM 1496 N N . SER A 1 190 ? 6.560 17.303 0.346 1.00 87.50 190 SER A N 1
ATOM 1497 C CA . SER A 1 190 ? 5.984 18.015 -0.805 1.00 87.50 190 SER A CA 1
ATOM 1498 C C . SER A 1 190 ? 4.537 18.466 -0.597 1.00 87.50 190 SER A C 1
ATOM 1500 O O . SER A 1 190 ? 4.046 19.309 -1.349 1.00 87.50 190 SER A O 1
ATOM 1502 N N . GLN A 1 191 ? 3.837 17.893 0.389 1.00 85.00 191 GLN A N 1
ATOM 1503 C CA . GLN A 1 191 ? 2.391 18.038 0.591 1.00 85.00 191 GLN A CA 1
ATOM 1504 C C . GLN A 1 191 ? 1.547 17.695 -0.655 1.00 85.00 191 GLN A C 1
ATOM 1506 O O . GLN A 1 191 ? 0.418 18.175 -0.788 1.00 85.00 191 GLN A O 1
ATOM 1511 N N . SER A 1 192 ? 2.066 16.857 -1.563 1.00 81.62 192 SER A N 1
ATOM 1512 C CA . SER A 1 192 ? 1.359 16.403 -2.767 1.00 81.62 192 SER A CA 1
ATOM 1513 C C . SER A 1 192 ? 1.048 14.901 -2.711 1.00 81.62 192 SER A C 1
ATOM 1515 O O . SER A 1 192 ? 1.936 14.103 -2.409 1.00 81.62 192 SER A O 1
ATOM 1517 N N . PRO A 1 193 ? -0.189 14.477 -3.043 1.00 86.00 193 PRO A N 1
ATOM 1518 C CA . PRO A 1 193 ? -0.550 13.063 -3.109 1.00 86.00 193 PRO A CA 1
ATOM 1519 C C . PRO A 1 193 ? -0.108 12.379 -4.412 1.00 86.00 193 PRO A C 1
ATOM 1521 O O . PRO A 1 193 ? -0.273 11.167 -4.527 1.00 86.00 193 PRO A O 1
ATOM 1524 N N . ASP A 1 194 ? 0.416 13.110 -5.402 1.00 88.00 194 ASP A N 1
ATOM 1525 C CA . ASP A 1 194 ? 0.655 12.575 -6.752 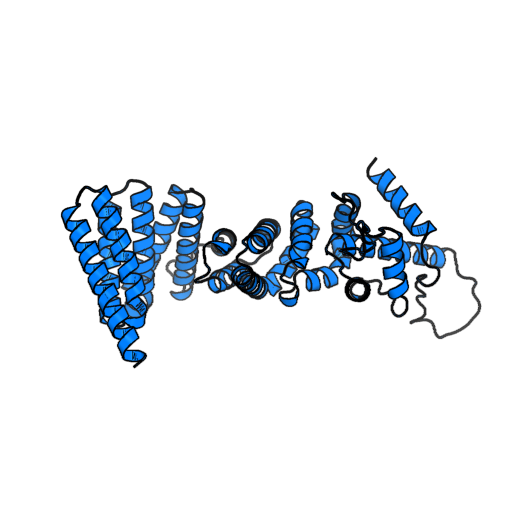1.00 88.00 194 ASP A CA 1
ATOM 1526 C C . ASP A 1 194 ? 1.629 11.392 -6.747 1.00 88.00 194 ASP A C 1
ATOM 1528 O O . ASP A 1 194 ? 1.396 10.390 -7.426 1.00 88.00 194 ASP A O 1
ATOM 1532 N N . LEU A 1 195 ? 2.677 11.473 -5.921 1.00 90.44 195 LEU A N 1
ATOM 1533 C CA . LEU A 1 195 ? 3.657 10.401 -5.756 1.00 90.44 195 LEU A CA 1
ATOM 1534 C C . LEU A 1 195 ? 3.020 9.145 -5.151 1.00 90.44 195 LEU A C 1
ATOM 1536 O O . LEU A 1 195 ? 3.145 8.059 -5.716 1.00 90.44 195 LEU A O 1
ATOM 1540 N N . ALA A 1 196 ? 2.266 9.297 -4.057 1.00 92.75 196 ALA A N 1
ATOM 1541 C CA . ALA A 1 196 ? 1.527 8.187 -3.458 1.00 92.75 196 ALA A CA 1
ATOM 1542 C C . ALA A 1 196 ? 0.527 7.582 -4.450 1.00 92.75 196 ALA A C 1
ATOM 1544 O O . ALA A 1 196 ? 0.417 6.362 -4.537 1.00 92.75 196 ALA A O 1
ATOM 1545 N N . ALA A 1 197 ? -0.178 8.407 -5.226 1.00 92.75 197 ALA A N 1
ATOM 1546 C CA . ALA A 1 197 ? -1.137 7.944 -6.220 1.00 92.75 197 ALA A CA 1
ATOM 1547 C C . ALA A 1 197 ? -0.459 7.168 -7.361 1.00 92.75 197 ALA A C 1
ATOM 1549 O O . ALA A 1 197 ? -0.966 6.120 -7.760 1.00 92.75 197 ALA A O 1
ATOM 1550 N N . GLY A 1 198 ? 0.682 7.649 -7.864 1.00 93.62 198 GLY A N 1
ATOM 1551 C CA . GLY A 1 198 ? 1.486 6.950 -8.869 1.00 93.62 198 GLY A CA 1
ATOM 1552 C C . GLY A 1 198 ? 1.958 5.586 -8.368 1.00 93.62 198 GLY A C 1
ATOM 1553 O O . GLY A 1 198 ? 1.712 4.573 -9.023 1.00 93.62 198 GLY A O 1
ATOM 1554 N N . PHE A 1 199 ? 2.535 5.546 -7.163 1.00 96.19 199 PHE A N 1
ATOM 1555 C CA . PHE A 1 199 ? 2.999 4.298 -6.559 1.00 96.19 199 PHE A CA 1
ATOM 1556 C C . PHE A 1 199 ? 1.851 3.322 -6.287 1.00 96.19 199 PHE A C 1
ATOM 1558 O O . PHE A 1 199 ? 1.961 2.139 -6.588 1.00 96.19 199 PHE A O 1
ATOM 1565 N N . THR A 1 200 ? 0.711 3.824 -5.798 1.00 96.25 200 THR A N 1
ATOM 1566 C CA . THR A 1 200 ? -0.492 3.014 -5.548 1.00 96.25 200 THR A CA 1
ATOM 1567 C C . THR A 1 200 ? -0.941 2.284 -6.811 1.00 96.25 200 THR A C 1
ATOM 1569 O O . THR A 1 200 ? -1.277 1.104 -6.746 1.00 96.25 200 THR A O 1
ATOM 1572 N N . LYS A 1 201 ? -0.942 2.956 -7.970 1.00 95.38 201 LYS A N 1
ATOM 1573 C CA . LYS A 1 201 ? -1.355 2.337 -9.238 1.00 95.38 201 LYS A CA 1
ATOM 1574 C C . LYS A 1 201 ? -0.387 1.243 -9.685 1.00 95.38 201 LYS A C 1
ATOM 1576 O O . LYS A 1 201 ? -0.841 0.160 -10.043 1.00 95.38 201 LYS A O 1
ATOM 1581 N N . LEU A 1 202 ? 0.921 1.500 -9.607 1.00 96.62 202 LEU A N 1
ATOM 1582 C CA . LEU A 1 202 ? 1.933 0.487 -9.905 1.00 96.62 202 LEU A CA 1
ATOM 1583 C C . LEU A 1 202 ? 1.798 -0.719 -8.968 1.00 96.62 202 LEU A C 1
ATOM 1585 O O . LEU A 1 202 ? 1.683 -1.846 -9.441 1.00 96.62 202 LEU A O 1
ATOM 1589 N N . PHE A 1 203 ? 1.735 -0.481 -7.655 1.00 97.50 203 PHE A N 1
ATOM 1590 C CA . PHE A 1 203 ? 1.538 -1.532 -6.657 1.00 97.50 203 PHE A CA 1
ATOM 1591 C C . PHE A 1 203 ? 0.282 -2.359 -6.954 1.00 97.50 203 PHE A C 1
ATOM 1593 O O . PHE A 1 203 ? 0.314 -3.585 -6.909 1.00 97.50 203 PHE A O 1
ATOM 1600 N N . SER A 1 204 ? -0.824 -1.694 -7.302 1.00 96.00 204 SER A N 1
ATOM 1601 C CA . SER A 1 204 ? -2.084 -2.347 -7.661 1.00 96.00 204 SER A CA 1
ATOM 1602 C C . SER A 1 204 ? -1.918 -3.314 -8.838 1.00 96.00 204 SER A C 1
ATOM 1604 O O . SER A 1 204 ? -2.508 -4.397 -8.811 1.00 96.00 204 SER A O 1
ATOM 1606 N N . ALA A 1 205 ? -1.085 -2.952 -9.819 1.00 95.62 205 ALA A N 1
ATOM 1607 C CA . ALA A 1 205 ? -0.802 -3.751 -11.003 1.00 95.62 205 ALA A CA 1
ATOM 1608 C C . ALA A 1 205 ? 0.083 -4.977 -10.708 1.00 95.62 205 ALA A C 1
ATOM 1610 O O . ALA A 1 205 ? -0.239 -6.082 -11.148 1.00 95.62 205 ALA A O 1
ATOM 1611 N N . VAL A 1 206 ? 1.133 -4.812 -9.894 1.00 96.50 206 VAL A N 1
ATOM 1612 C CA . VAL A 1 206 ? 2.078 -5.897 -9.547 1.00 96.50 206 VAL A CA 1
ATOM 1613 C C . VAL A 1 206 ? 1.649 -6.741 -8.342 1.00 96.50 206 VAL A C 1
ATOM 1615 O O . VAL A 1 206 ? 2.313 -7.707 -7.976 1.00 96.50 206 VAL A O 1
ATOM 1618 N N . ARG A 1 207 ? 0.531 -6.395 -7.702 1.00 96.44 207 ARG A N 1
ATOM 1619 C CA . ARG A 1 207 ? 0.093 -6.902 -6.392 1.00 96.44 207 ARG A CA 1
ATOM 1620 C C . ARG A 1 207 ? 0.123 -8.424 -6.227 1.00 96.44 207 ARG A C 1
ATOM 1622 O O . ARG A 1 207 ? 0.390 -8.915 -5.132 1.00 96.44 207 ARG A O 1
ATOM 1629 N N . SER A 1 208 ? -0.182 -9.177 -7.286 1.00 95.38 208 SER A N 1
ATOM 1630 C CA . SER A 1 208 ? -0.185 -10.648 -7.266 1.00 95.38 208 SER A CA 1
ATOM 1631 C C . SER A 1 208 ? 1.198 -11.264 -7.045 1.00 95.38 208 SER A C 1
ATOM 1633 O O . SER A 1 208 ? 1.272 -12.421 -6.641 1.00 95.38 208 SER A O 1
ATOM 1635 N N . HIS A 1 209 ? 2.262 -10.501 -7.297 1.00 96.12 209 HIS A N 1
ATOM 1636 C CA . HIS A 1 209 ? 3.661 -10.909 -7.159 1.00 96.12 209 HIS A CA 1
ATOM 1637 C C . HIS A 1 209 ? 4.303 -10.425 -5.852 1.00 96.12 209 HIS A C 1
ATOM 1639 O O . HIS A 1 209 ? 5.442 -10.769 -5.571 1.00 96.12 209 HIS A O 1
ATOM 1645 N N . ILE A 1 210 ? 3.571 -9.650 -5.051 1.00 97.94 210 ILE A N 1
A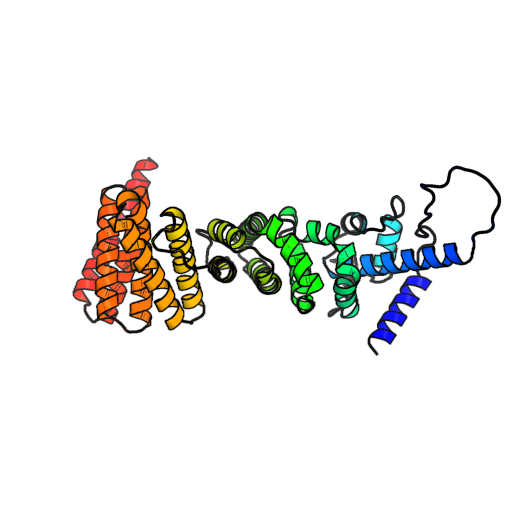TOM 1646 C CA . ILE A 1 210 ? 4.009 -9.193 -3.732 1.00 97.94 210 ILE A CA 1
ATOM 1647 C C . ILE A 1 210 ? 3.602 -10.228 -2.689 1.00 97.94 210 ILE A C 1
ATOM 1649 O O . ILE A 1 210 ? 2.482 -10.736 -2.748 1.00 97.94 210 ILE A O 1
ATOM 1653 N N . GLU A 1 211 ? 4.451 -10.533 -1.716 1.00 97.81 211 GLU A N 1
ATOM 1654 C CA . GLU A 1 211 ? 4.113 -11.404 -0.595 1.00 97.81 211 GLU A CA 1
ATOM 1655 C C . GLU A 1 211 ? 3.176 -10.695 0.405 1.00 97.81 211 GLU A C 1
ATOM 1657 O O . GLU A 1 211 ? 3.302 -9.494 0.652 1.00 97.81 211 GLU A O 1
ATOM 1662 N N . PRO A 1 212 ? 2.202 -11.404 1.014 1.00 97.75 212 PRO A N 1
ATOM 1663 C CA . PRO A 1 212 ? 1.293 -10.772 1.968 1.00 97.75 212 PRO A CA 1
ATOM 1664 C C . PRO A 1 212 ? 2.012 -10.259 3.225 1.00 97.75 212 PRO A C 1
ATOM 1666 O O . PRO A 1 212 ? 1.500 -9.361 3.891 1.00 97.75 212 PRO A O 1
ATOM 1669 N N . ASP A 1 213 ? 3.155 -10.850 3.576 1.00 96.50 213 ASP A N 1
ATOM 1670 C CA . ASP A 1 213 ? 3.936 -10.462 4.749 1.00 96.50 213 ASP A CA 1
ATOM 1671 C C . ASP A 1 213 ? 4.712 -9.168 4.489 1.00 96.50 213 ASP A C 1
ATOM 1673 O O . ASP A 1 213 ? 4.596 -8.244 5.292 1.00 96.50 213 ASP A O 1
ATOM 1677 N N . GLU A 1 214 ? 5.331 -9.034 3.315 1.00 97.38 214 GLU A N 1
ATOM 1678 C CA . GLU A 1 214 ? 5.950 -7.780 2.863 1.00 97.38 214 GLU A CA 1
ATOM 1679 C C . GLU A 1 214 ? 4.928 -6.643 2.762 1.00 97.38 214 GLU A C 1
ATOM 1681 O O . GLU A 1 214 ? 5.136 -5.540 3.270 1.00 97.38 214 GLU A O 1
ATOM 1686 N N . ALA A 1 215 ? 3.751 -6.917 2.185 1.00 97.75 215 ALA A N 1
ATOM 1687 C CA . ALA A 1 215 ? 2.669 -5.935 2.138 1.00 97.75 215 ALA A CA 1
ATOM 1688 C C . ALA A 1 215 ? 2.210 -5.507 3.541 1.00 97.75 215 ALA A C 1
ATOM 1690 O O . ALA A 1 215 ? 1.827 -4.353 3.739 1.00 97.75 215 ALA A O 1
ATOM 1691 N N . HIS A 1 216 ? 2.244 -6.418 4.518 1.00 96.38 216 HIS A N 1
ATOM 1692 C CA . HIS A 1 216 ? 1.885 -6.103 5.895 1.00 96.38 216 HIS A CA 1
ATOM 1693 C C . HIS A 1 216 ? 2.935 -5.231 6.585 1.00 96.38 216 HIS A C 1
ATOM 1695 O O . HIS A 1 216 ? 2.565 -4.278 7.268 1.00 96.38 216 HIS A O 1
ATOM 1701 N N . GLU A 1 217 ? 4.219 -5.536 6.413 1.00 96.25 217 GLU A N 1
ATOM 1702 C CA . GLU A 1 217 ? 5.308 -4.740 6.982 1.00 96.25 217 GLU A CA 1
ATOM 1703 C C . GLU A 1 217 ? 5.331 -3.326 6.383 1.00 96.25 217 GLU A C 1
ATOM 1705 O O . GLU A 1 217 ? 5.384 -2.329 7.110 1.00 96.25 217 GLU A O 1
ATOM 1710 N N . ALA A 1 218 ? 5.148 -3.222 5.066 1.00 96.62 218 ALA A N 1
ATOM 1711 C CA . ALA A 1 218 ? 5.015 -1.942 4.386 1.00 96.62 218 ALA A CA 1
ATOM 1712 C C . ALA A 1 218 ? 3.783 -1.156 4.869 1.00 96.62 218 ALA A C 1
ATOM 1714 O O . ALA A 1 218 ? 3.890 0.042 5.131 1.00 96.62 218 ALA A O 1
ATOM 1715 N N . GLU A 1 219 ? 2.631 -1.808 5.077 1.00 95.12 219 GLU A N 1
ATOM 1716 C CA . GLU A 1 219 ? 1.446 -1.165 5.667 1.00 95.12 219 GLU A CA 1
ATOM 1717 C C . GLU A 1 219 ? 1.739 -0.607 7.070 1.00 95.12 219 GLU A C 1
ATOM 1719 O O . GLU A 1 219 ? 1.356 0.519 7.390 1.00 95.12 219 GLU A O 1
ATOM 1724 N N . GLN A 1 220 ? 2.441 -1.374 7.910 1.00 91.88 220 GLN A N 1
ATOM 1725 C CA . GLN A 1 220 ? 2.800 -0.951 9.266 1.00 91.88 220 GLN A CA 1
ATOM 1726 C C . GLN A 1 220 ? 3.744 0.255 9.270 1.00 91.88 220 GLN A C 1
ATOM 1728 O O . GLN A 1 220 ? 3.645 1.099 10.164 1.00 91.88 220 GLN A O 1
ATOM 1733 N N . SER A 1 221 ? 4.607 0.385 8.259 1.00 91.25 221 SER A N 1
ATOM 1734 C CA . SER A 1 221 ? 5.480 1.553 8.098 1.00 91.25 221 SER A CA 1
ATOM 1735 C C . SER A 1 221 ? 4.712 2.858 7.842 1.00 91.25 221 SER A C 1
ATOM 1737 O O . SER A 1 221 ? 5.206 3.938 8.159 1.00 91.25 221 SER A O 1
ATOM 1739 N N . LEU A 1 222 ? 3.473 2.759 7.345 1.00 86.62 222 LEU A N 1
ATOM 1740 C CA . LEU A 1 222 ? 2.555 3.883 7.152 1.00 86.62 222 LEU A CA 1
ATOM 1741 C C . LEU A 1 222 ? 1.678 4.151 8.383 1.00 86.62 222 LEU A C 1
ATOM 1743 O O . LEU A 1 222 ? 0.769 4.976 8.328 1.00 86.62 222 LEU A O 1
ATOM 1747 N N . SER A 1 223 ? 1.901 3.472 9.510 1.00 66.44 223 SER A N 1
ATOM 1748 C CA . SER A 1 223 ? 1.107 3.696 10.718 1.00 66.44 223 SER A CA 1
ATOM 1749 C C . SER A 1 223 ? 1.336 5.125 11.235 1.00 66.44 223 SER A C 1
ATOM 1751 O O . SER A 1 223 ? 2.433 5.464 11.672 1.00 66.44 223 SER A O 1
ATOM 1753 N N . ASN A 1 224 ? 0.282 5.954 11.180 1.00 61.38 224 ASN A N 1
ATOM 1754 C CA . ASN A 1 224 ? 0.236 7.422 11.374 1.00 61.38 224 ASN A CA 1
ATOM 1755 C C . ASN A 1 224 ? 0.389 8.285 10.115 1.00 61.38 224 ASN A C 1
ATOM 1757 O O . ASN A 1 224 ? 0.394 9.515 10.222 1.00 61.38 224 ASN A O 1
ATOM 1761 N N . ALA A 1 225 ? 0.453 7.683 8.934 1.00 62.47 225 ALA A N 1
ATOM 1762 C CA . ALA A 1 225 ? 0.454 8.436 7.701 1.00 62.47 225 ALA A CA 1
ATOM 1763 C C . ALA A 1 225 ? -0.908 9.129 7.484 1.00 62.47 225 ALA A C 1
ATOM 1765 O O . ALA A 1 225 ? -1.976 8.661 7.890 1.00 62.47 225 ALA A O 1
ATOM 1766 N N . GLY A 1 226 ? -0.846 10.362 6.978 1.00 73.38 226 GLY A N 1
ATOM 1767 C CA . GLY A 1 226 ? -2.011 11.231 6.841 1.00 73.38 226 GLY A CA 1
ATOM 1768 C C . GLY A 1 226 ? -2.905 10.848 5.660 1.00 73.38 226 GLY A C 1
ATOM 1769 O O . GLY A 1 226 ? -2.688 9.872 4.953 1.00 73.38 226 GLY A O 1
ATOM 1770 N N . TYR A 1 227 ? -3.890 11.696 5.365 1.00 80.50 227 TYR A N 1
ATOM 1771 C CA . TYR A 1 227 ? -4.807 11.509 4.230 1.00 80.50 227 TYR A CA 1
ATOM 1772 C C . TYR A 1 227 ? -4.104 11.302 2.868 1.00 80.50 227 TYR A C 1
ATOM 1774 O O . TYR A 1 227 ? -4.690 10.715 1.963 1.00 80.50 227 TYR A O 1
ATOM 1782 N N . LEU A 1 228 ? -2.858 11.760 2.711 1.00 85.62 228 LEU A N 1
ATOM 1783 C CA . LEU A 1 228 ? -2.131 11.706 1.442 1.00 85.62 228 LEU A CA 1
ATOM 1784 C C . LEU A 1 228 ? -1.725 10.281 1.009 1.00 85.62 228 LEU A C 1
ATOM 1786 O O . LEU A 1 228 ? -1.540 10.061 -0.183 1.00 85.62 228 LEU A O 1
ATOM 1790 N N . THR A 1 229 ? -1.628 9.313 1.928 1.00 89.19 229 THR A N 1
ATOM 1791 C CA . THR A 1 229 ? -1.224 7.917 1.638 1.00 89.19 229 THR A CA 1
ATOM 1792 C C . THR A 1 229 ? -2.367 6.913 1.759 1.00 89.19 229 THR A C 1
ATOM 1794 O O . THR A 1 229 ? -2.159 5.720 1.551 1.00 89.19 229 THR A O 1
ATOM 1797 N N . ILE A 1 230 ? -3.591 7.372 2.040 1.00 88.38 230 ILE A N 1
ATOM 1798 C CA . ILE A 1 230 ? -4.706 6.490 2.408 1.00 88.38 230 ILE A CA 1
ATOM 1799 C C . ILE A 1 230 ? -5.009 5.416 1.354 1.00 88.38 230 ILE A C 1
ATOM 1801 O O . ILE A 1 230 ? -5.365 4.294 1.700 1.00 88.38 230 ILE A O 1
ATOM 1805 N N . PHE A 1 231 ? -4.856 5.733 0.066 1.00 91.00 231 PHE A N 1
ATOM 1806 C CA . PHE A 1 231 ? -5.091 4.768 -1.010 1.00 91.00 231 PHE A CA 1
ATOM 1807 C C . PHE A 1 231 ? -3.994 3.704 -1.091 1.00 91.00 231 PHE A C 1
ATOM 1809 O O . PHE A 1 231 ? -4.312 2.539 -1.315 1.00 91.00 231 PHE A O 1
ATOM 1816 N N . LEU A 1 232 ? -2.738 4.080 -0.838 1.00 94.00 232 LEU A N 1
ATOM 1817 C CA . LEU A 1 232 ? -1.622 3.140 -0.772 1.00 94.00 232 LEU A CA 1
ATOM 1818 C C . LEU A 1 232 ? -1.804 2.177 0.403 1.00 94.00 232 LEU A C 1
ATOM 1820 O O . LEU A 1 232 ? -1.730 0.965 0.222 1.00 94.00 232 LEU A O 1
ATOM 1824 N N . GLU A 1 233 ? -2.143 2.707 1.581 1.00 93.56 233 GLU A N 1
ATOM 1825 C CA . GLU A 1 233 ? -2.482 1.892 2.754 1.00 93.56 233 GLU A CA 1
ATOM 1826 C C . GLU A 1 233 ? -3.621 0.915 2.458 1.00 93.56 233 GLU A C 1
ATOM 1828 O O . GLU A 1 233 ? -3.596 -0.221 2.924 1.00 93.56 233 GLU A O 1
ATOM 1833 N N . CYS A 1 234 ? -4.620 1.339 1.674 1.00 93.44 234 CYS A N 1
ATOM 1834 C CA . CYS A 1 234 ? -5.728 0.472 1.288 1.00 93.44 234 CYS A CA 1
ATOM 1835 C C . CYS A 1 234 ? -5.290 -0.701 0.419 1.00 93.44 234 CYS A C 1
ATOM 1837 O O . CYS A 1 234 ? -5.730 -1.827 0.659 1.00 93.44 234 CYS A O 1
ATOM 1839 N N . GLU A 1 235 ? -4.431 -0.453 -0.566 1.00 95.44 235 GLU A N 1
ATOM 1840 C CA . GLU A 1 235 ? -3.944 -1.518 -1.435 1.00 95.44 235 GLU A CA 1
ATOM 1841 C C . GLU A 1 235 ? -3.013 -2.483 -0.691 1.00 95.44 235 GLU A C 1
ATOM 1843 O O . GLU A 1 235 ? -3.152 -3.702 -0.840 1.00 95.44 235 GLU A O 1
ATOM 1848 N N . LEU A 1 236 ? -2.137 -1.958 0.173 1.00 96.81 236 LEU A N 1
ATOM 1849 C CA . LEU A 1 236 ? -1.270 -2.755 1.043 1.00 96.81 236 LEU A CA 1
ATOM 1850 C C . LEU A 1 236 ? -2.091 -3.629 1.997 1.00 96.81 236 LEU A C 1
ATOM 1852 O O . LEU A 1 236 ? -1.899 -4.843 2.033 1.00 96.81 236 LEU A O 1
ATOM 1856 N N . ALA A 1 237 ? -3.078 -3.053 2.690 1.00 95.75 237 ALA A N 1
ATOM 1857 C CA . ALA A 1 237 ? -3.959 -3.789 3.596 1.00 95.75 237 ALA A CA 1
ATOM 1858 C C . ALA A 1 237 ? -4.766 -4.877 2.874 1.00 95.75 237 ALA A C 1
ATOM 1860 O O . ALA A 1 237 ? -5.001 -5.953 3.431 1.00 95.75 237 ALA A O 1
ATOM 1861 N N . GLN A 1 238 ? -5.197 -4.617 1.633 1.00 95.62 238 GLN A N 1
ATOM 1862 C CA . GLN A 1 238 ? -5.875 -5.621 0.820 1.00 95.62 238 GLN A CA 1
ATOM 1863 C C . GLN A 1 238 ? -4.954 -6.800 0.527 1.00 95.62 238 GLN A C 1
ATOM 1865 O O . GLN A 1 238 ? -5.341 -7.937 0.787 1.00 95.62 238 GLN A O 1
ATOM 1870 N N . ARG A 1 239 ? -3.723 -6.540 0.072 1.00 97.38 239 ARG A N 1
ATOM 1871 C CA . ARG A 1 239 ? -2.772 -7.615 -0.217 1.00 97.38 239 ARG A CA 1
ATOM 1872 C C . ARG A 1 239 ? -2.319 -8.359 1.040 1.00 97.38 239 ARG A C 1
ATOM 1874 O O . ARG A 1 239 ? -2.224 -9.586 1.013 1.00 97.38 239 ARG A O 1
ATOM 1881 N N . ALA A 1 240 ? -2.085 -7.644 2.138 1.00 97.44 240 ALA A N 1
ATOM 1882 C CA . ALA A 1 240 ? -1.677 -8.215 3.417 1.00 97.44 240 ALA A CA 1
ATOM 1883 C C . ALA A 1 240 ? -2.727 -9.192 3.968 1.00 97.44 240 ALA A C 1
ATOM 1885 O O . ALA A 1 240 ? -2.393 -10.247 4.513 1.00 97.44 240 ALA A O 1
ATOM 1886 N N . ALA A 1 241 ? -4.011 -8.860 3.810 1.00 96.31 241 ALA A N 1
ATOM 1887 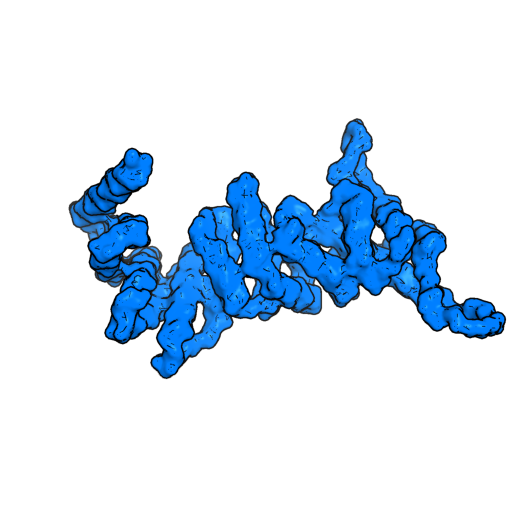C CA . ALA A 1 241 ? -5.130 -9.651 4.311 1.00 96.31 241 ALA A CA 1
ATOM 1888 C C . ALA A 1 241 ? -5.444 -10.916 3.489 1.00 96.31 241 ALA A C 1
ATOM 1890 O O . ALA A 1 241 ? -6.275 -11.721 3.941 1.00 96.31 241 ALA A O 1
ATOM 1891 N N . ASP A 1 242 ? -4.786 -11.106 2.342 1.00 95.06 242 ASP A N 1
ATOM 1892 C CA . ASP A 1 242 ? -4.877 -12.290 1.478 1.00 95.06 242 ASP A CA 1
ATOM 1893 C C . ASP A 1 242 ? -4.012 -13.438 2.027 1.00 95.06 242 ASP A C 1
ATOM 1895 O O . ASP A 1 242 ? -3.094 -13.949 1.381 1.00 95.06 242 ASP A O 1
ATOM 1899 N N . ILE A 1 243 ? -4.317 -13.835 3.263 1.00 94.69 243 ILE A N 1
ATOM 1900 C CA . ILE A 1 243 ? -3.712 -14.966 3.967 1.00 94.69 243 ILE A CA 1
ATOM 1901 C C . ILE A 1 243 ? -4.775 -15.969 4.404 1.00 94.69 243 ILE A C 1
ATOM 1903 O O . ILE A 1 243 ? -5.950 -15.641 4.605 1.00 94.69 243 ILE A O 1
ATOM 1907 N N . THR A 1 244 ? -4.351 -17.219 4.577 1.00 93.50 244 THR A N 1
ATOM 1908 C CA . THR A 1 244 ? -5.237 -18.282 5.056 1.00 93.50 244 THR A CA 1
ATOM 1909 C C . THR A 1 244 ? -5.666 -17.992 6.491 1.00 93.50 244 THR A C 1
ATOM 1911 O O . THR A 1 244 ? -4.861 -17.587 7.328 1.00 93.50 244 THR A O 1
ATOM 1914 N N . ARG A 1 245 ? -6.951 -18.209 6.787 1.00 93.81 245 ARG A N 1
ATOM 1915 C CA . ARG A 1 245 ? -7.479 -18.048 8.141 1.00 93.81 245 ARG A CA 1
ATOM 1916 C C . ARG A 1 245 ? -6.788 -19.022 9.108 1.00 93.81 245 ARG A C 1
ATOM 1918 O O . ARG A 1 245 ? -6.810 -20.225 8.840 1.00 93.81 245 ARG A O 1
ATOM 1925 N N . PRO A 1 246 ? -6.234 -18.540 10.236 1.00 93.94 246 PRO A N 1
ATOM 1926 C CA . PRO A 1 246 ? -5.621 -19.406 11.228 1.00 93.94 246 PRO A CA 1
ATOM 1927 C C . PRO A 1 246 ? -6.673 -20.284 11.907 1.00 93.94 246 PRO A C 1
ATOM 1929 O O . PRO A 1 246 ? -7.843 -19.914 12.048 1.00 93.94 246 PRO A O 1
ATOM 1932 N N . THR A 1 247 ? -6.239 -21.463 12.335 1.00 93.31 247 THR A N 1
ATOM 1933 C CA . THR A 1 247 ? -7.068 -22.384 13.120 1.00 93.31 247 THR A CA 1
ATOM 1934 C C . THR A 1 247 ? -7.071 -21.976 14.592 1.00 93.31 247 THR A C 1
ATOM 1936 O O . THR A 1 247 ? -6.215 -21.208 15.032 1.00 93.31 247 THR A O 1
ATOM 1939 N N . ASP A 1 248 ? -7.992 -22.522 15.386 1.00 86.94 248 ASP A N 1
ATOM 1940 C CA . ASP A 1 248 ? -8.009 -22.271 16.834 1.00 86.94 248 ASP A CA 1
ATOM 1941 C C . ASP A 1 248 ? -6.756 -22.823 17.549 1.00 86.94 248 ASP A C 1
ATOM 1943 O O . ASP A 1 248 ? -6.425 -22.357 18.638 1.00 86.94 248 ASP A O 1
ATOM 1947 N N . GLU A 1 249 ? -6.040 -23.764 16.919 1.00 90.81 249 GLU A N 1
ATOM 1948 C CA . GLU A 1 249 ? -4.777 -24.350 17.394 1.00 90.81 249 GLU A CA 1
ATOM 1949 C C . GLU A 1 249 ? -3.540 -23.522 17.008 1.00 90.81 249 GLU A C 1
ATOM 1951 O O . GLU A 1 249 ? -2.446 -23.769 17.518 1.00 90.81 249 GLU A O 1
ATOM 1956 N N . SER A 1 250 ? -3.691 -22.540 16.113 1.00 94.56 250 SER A N 1
ATOM 1957 C CA . SER A 1 250 ? -2.584 -21.685 15.685 1.00 94.56 250 SER A CA 1
ATOM 1958 C C . SER A 1 250 ? -2.061 -20.826 16.852 1.00 94.56 250 SER A C 1
ATOM 1960 O O . SER A 1 250 ? -2.844 -20.435 17.729 1.00 94.56 250 SER A O 1
ATOM 1962 N N . PRO A 1 251 ? -0.758 -20.481 16.865 1.00 95.25 251 PRO A N 1
ATOM 1963 C CA . PRO A 1 251 ? -0.181 -19.558 17.838 1.00 95.25 251 PRO A CA 1
ATOM 1964 C C . PRO A 1 251 ? -1.020 -18.287 18.036 1.00 95.25 251 PRO A C 1
ATOM 1966 O O . PRO A 1 251 ? -1.648 -17.775 17.108 1.00 95.25 251 PRO A O 1
ATOM 1969 N N . GLU A 1 252 ? -1.041 -17.756 19.263 1.00 94.38 252 GLU A N 1
ATOM 1970 C CA . GLU A 1 252 ? -1.736 -16.492 19.567 1.00 94.38 252 GLU A CA 1
ATOM 1971 C C . GLU A 1 252 ? -1.237 -15.339 18.691 1.00 94.38 252 GLU A C 1
ATOM 1973 O O . GLU A 1 252 ? -2.046 -14.541 18.226 1.00 94.38 252 GLU A O 1
ATOM 1978 N N . ILE A 1 253 ? 0.068 -15.308 18.405 1.00 94.00 253 ILE A N 1
ATOM 1979 C CA . ILE A 1 253 ? 0.698 -14.309 17.536 1.00 94.00 253 ILE A CA 1
ATOM 1980 C C . ILE A 1 253 ? 0.113 -14.379 16.122 1.00 94.00 253 ILE A C 1
ATOM 1982 O O . ILE A 1 253 ? -0.353 -13.363 15.625 1.00 94.00 253 ILE A O 1
ATOM 1986 N N . ASP A 1 254 ? 0.026 -15.560 15.509 1.00 94.56 254 ASP A N 1
ATOM 1987 C CA . ASP A 1 254 ? -0.516 -15.711 14.149 1.00 94.56 254 ASP A CA 1
ATOM 1988 C C . ASP A 1 254 ? -1.988 -15.282 14.072 1.00 94.56 254 ASP A C 1
ATOM 1990 O O . ASP A 1 254 ? -2.415 -14.604 13.133 1.00 94.56 254 ASP A O 1
ATOM 1994 N N . ARG A 1 255 ? -2.776 -15.636 15.097 1.00 96.25 255 ARG A N 1
ATOM 1995 C CA . ARG A 1 255 ? -4.181 -15.214 15.214 1.00 96.25 255 ARG A CA 1
ATOM 1996 C C . ARG A 1 255 ? -4.307 -13.701 15.399 1.00 96.25 255 ARG A C 1
ATOM 1998 O O . ARG A 1 255 ? -5.200 -13.100 14.801 1.00 96.25 255 ARG A O 1
ATOM 2005 N N . ALA A 1 256 ? -3.420 -13.091 16.184 1.00 95.75 256 ALA A N 1
ATOM 2006 C CA . ALA A 1 256 ? -3.374 -11.647 16.391 1.00 95.75 256 ALA A CA 1
ATOM 2007 C C . ALA A 1 256 ? -2.957 -10.906 15.112 1.00 95.75 256 ALA A C 1
ATOM 2009 O O . ALA A 1 256 ? -3.616 -9.941 14.731 1.00 95.75 256 ALA A O 1
ATOM 2010 N N . THR A 1 257 ? -1.937 -11.394 14.401 1.00 95.31 257 THR A N 1
ATOM 2011 C CA . THR A 1 257 ? -1.495 -10.852 13.108 1.00 95.31 257 THR A CA 1
ATOM 2012 C C . THR A 1 257 ? -2.622 -10.915 12.083 1.00 95.31 257 THR A C 1
ATOM 2014 O O . THR A 1 257 ? -2.935 -9.910 11.447 1.00 95.31 257 THR A O 1
ATOM 2017 N N . TYR A 1 258 ? -3.316 -12.052 11.974 1.00 97.25 258 TYR A N 1
ATOM 2018 C CA . TYR A 1 258 ? -4.483 -12.171 11.100 1.00 97.25 258 TYR A CA 1
ATOM 2019 C C . TYR A 1 258 ? -5.583 -11.162 11.465 1.00 97.25 258 TYR A C 1
ATOM 2021 O O . TYR A 1 258 ? -6.105 -10.467 10.592 1.00 97.25 258 TYR A O 1
ATOM 2029 N N . ALA A 1 259 ? -5.923 -11.042 12.752 1.00 97.06 259 ALA A N 1
ATOM 2030 C CA . ALA A 1 259 ? -6.941 -10.103 13.223 1.00 97.06 259 ALA A CA 1
ATOM 2031 C C . ALA A 1 259 ? -6.555 -8.633 12.971 1.00 97.06 259 ALA A C 1
ATOM 2033 O O . ALA A 1 259 ? -7.421 -7.821 12.626 1.00 97.06 259 ALA A O 1
ATOM 2034 N N . SER A 1 260 ? -5.267 -8.301 13.082 1.00 95.31 260 SER A N 1
ATOM 2035 C CA . SER A 1 260 ? -4.721 -6.980 12.758 1.00 95.31 260 SER A CA 1
ATOM 2036 C C . SER A 1 260 ? -4.918 -6.663 11.275 1.00 95.31 260 SER A C 1
ATOM 2038 O O . SER A 1 260 ? -5.585 -5.684 10.933 1.00 95.31 260 SER A O 1
ATOM 2040 N N . ARG A 1 261 ? -4.487 -7.569 10.386 1.00 96.56 261 ARG A N 1
ATOM 2041 C CA . ARG A 1 261 ? -4.657 -7.430 8.928 1.00 96.56 261 ARG A CA 1
ATOM 2042 C C . ARG A 1 261 ? -6.125 -7.303 8.521 1.00 96.56 261 ARG A C 1
ATOM 2044 O O . ARG A 1 261 ? -6.474 -6.454 7.705 1.00 96.56 261 ARG A O 1
ATOM 2051 N N . LYS A 1 262 ? -7.024 -8.084 9.132 1.00 97.69 262 LYS A N 1
ATOM 2052 C CA . LYS A 1 262 ? -8.475 -7.943 8.914 1.00 97.69 262 LYS A CA 1
ATOM 2053 C C . LYS A 1 262 ? -9.014 -6.604 9.429 1.00 97.69 262 LYS A C 1
ATOM 2055 O O . LYS A 1 262 ? -9.810 -5.962 8.746 1.00 97.69 262 LYS A O 1
ATOM 2060 N N . SER A 1 263 ? -8.558 -6.123 10.584 1.00 95.31 263 SER A N 1
ATOM 2061 C CA . SER A 1 263 ? -8.953 -4.798 11.091 1.00 95.31 263 SER A CA 1
ATOM 2062 C C . SER A 1 263 ? -8.551 -3.680 10.124 1.00 95.31 263 SER A C 1
ATOM 2064 O O . SER A 1 263 ? -9.357 -2.787 9.843 1.00 95.31 263 SER A O 1
ATOM 2066 N N . SER A 1 264 ? -7.346 -3.765 9.563 1.00 94.19 264 SER A N 1
ATOM 2067 C CA . SER A 1 264 ? -6.871 -2.866 8.515 1.00 94.19 264 SER A CA 1
ATOM 2068 C C . SER A 1 264 ? -7.693 -2.962 7.234 1.00 94.19 264 SER A C 1
ATOM 2070 O O . SER A 1 264 ? -8.209 -1.946 6.766 1.00 94.19 264 SER A O 1
ATOM 2072 N N . LEU A 1 265 ? -7.932 -4.167 6.713 1.00 96.19 265 LEU A N 1
ATOM 2073 C CA . LEU A 1 265 ? -8.777 -4.369 5.536 1.00 96.19 265 LEU A CA 1
ATOM 2074 C C . LEU A 1 265 ? -10.188 -3.788 5.732 1.00 96.19 265 LEU A C 1
ATOM 2076 O O . LEU A 1 265 ? -10.711 -3.124 4.841 1.00 96.19 265 LEU A O 1
ATOM 2080 N N . SER A 1 266 ? -10.797 -3.952 6.912 1.00 96.44 266 SER A N 1
ATOM 2081 C CA . SER A 1 266 ? -12.109 -3.361 7.221 1.00 96.44 266 SER A CA 1
ATOM 2082 C C . SER A 1 266 ? -12.119 -1.832 7.098 1.00 96.44 266 SER A C 1
ATOM 2084 O O . SER A 1 266 ? -13.093 -1.236 6.628 1.00 96.44 266 SER A O 1
ATOM 2086 N N . ARG A 1 267 ? -11.045 -1.163 7.529 1.00 91.94 267 ARG A N 1
ATOM 2087 C CA . ARG A 1 267 ? -10.882 0.289 7.370 1.00 91.94 267 ARG A CA 1
ATOM 2088 C C . ARG A 1 267 ? -10.809 0.685 5.900 1.00 91.94 267 ARG A C 1
ATOM 2090 O O . ARG A 1 267 ? -11.501 1.623 5.505 1.00 91.94 267 ARG A O 1
ATOM 2097 N N . CYS A 1 268 ? -10.078 -0.081 5.109 1.00 91.88 268 CYS A N 1
ATOM 2098 C CA . CYS A 1 268 ? -9.877 0.170 3.688 1.00 91.88 268 CYS A CA 1
ATOM 2099 C C . CYS A 1 268 ? -11.165 -0.049 2.883 1.00 91.88 268 CYS A C 1
ATOM 2101 O O . CYS A 1 268 ? -11.618 0.841 2.167 1.00 91.88 268 CYS A O 1
ATOM 2103 N N . LEU A 1 269 ? -11.854 -1.170 3.111 1.00 94.56 269 LEU A N 1
ATOM 2104 C CA . LEU A 1 269 ? -13.155 -1.467 2.504 1.00 94.56 269 LEU A CA 1
ATOM 2105 C C . LEU A 1 269 ? -14.198 -0.385 2.810 1.00 94.56 269 LEU A C 1
ATOM 2107 O O . LEU A 1 269 ? -14.969 0.005 1.932 1.00 94.56 269 LEU A O 1
ATOM 2111 N N . ALA A 1 270 ? -14.210 0.138 4.039 1.00 91.69 270 ALA A N 1
ATOM 2112 C CA . ALA A 1 270 ? -15.114 1.220 4.410 1.00 91.69 270 ALA A CA 1
ATOM 2113 C C . ALA A 1 270 ? -14.789 2.535 3.687 1.00 91.69 270 ALA A C 1
ATOM 2115 O O . ALA A 1 270 ? -15.719 3.213 3.247 1.00 91.69 270 ALA A O 1
ATOM 2116 N N . ALA A 1 271 ? -13.503 2.873 3.531 1.00 87.94 271 ALA A N 1
ATOM 2117 C CA . ALA A 1 271 ? -13.065 4.043 2.768 1.00 87.94 271 ALA A CA 1
ATOM 2118 C C . ALA A 1 271 ? -13.459 3.939 1.283 1.00 87.94 271 ALA A C 1
ATOM 2120 O O . ALA A 1 271 ? -13.887 4.926 0.689 1.00 87.94 271 ALA A O 1
ATOM 2121 N N . SER A 1 272 ? -13.427 2.730 0.713 1.00 88.06 272 SER A N 1
ATOM 2122 C CA . SER A 1 272 ? -13.892 2.443 -0.653 1.00 88.06 272 SER A CA 1
ATOM 2123 C C . SER A 1 272 ? -15.414 2.266 -0.783 1.00 88.06 272 SER A C 1
ATOM 2125 O O . SER A 1 272 ? -15.907 1.942 -1.861 1.00 88.06 272 SER A O 1
ATOM 2127 N N . GLY A 1 273 ? -16.187 2.438 0.296 1.00 90.50 273 GLY A N 1
ATOM 2128 C CA . GLY A 1 273 ? -17.652 2.332 0.279 1.00 90.50 273 GLY A CA 1
ATOM 2129 C C . GLY A 1 273 ? -18.221 0.905 0.290 1.00 90.50 273 GLY A C 1
ATOM 2130 O O . GLY A 1 273 ? -19.443 0.745 0.258 1.00 90.50 273 GLY A O 1
ATOM 2131 N N . ARG A 1 274 ? -17.383 -0.133 0.405 1.00 93.88 274 ARG A N 1
ATOM 2132 C CA . ARG A 1 274 ? -17.773 -1.555 0.500 1.00 93.88 274 ARG A CA 1
ATOM 2133 C C . ARG A 1 274 ? -18.199 -1.904 1.931 1.00 93.88 274 ARG A C 1
ATOM 2135 O O . ARG A 1 274 ? -17.532 -2.645 2.648 1.00 93.88 274 ARG A O 1
ATOM 2142 N N . ARG A 1 275 ? -19.303 -1.295 2.374 1.00 94.12 275 ARG A N 1
ATOM 2143 C CA . ARG A 1 275 ? -19.731 -1.271 3.785 1.00 94.12 275 ARG A CA 1
ATOM 2144 C C . ARG A 1 275 ? -20.006 -2.650 4.388 1.00 94.12 275 ARG A C 1
ATOM 2146 O O . ARG A 1 275 ? -19.574 -2.904 5.508 1.00 94.12 275 ARG A O 1
ATOM 2153 N N . ASP A 1 276 ? -20.676 -3.532 3.652 1.00 96.25 276 ASP A N 1
ATOM 2154 C CA . ASP A 1 276 ? -21.037 -4.866 4.152 1.00 96.25 276 ASP A CA 1
ATOM 2155 C C . ASP A 1 276 ? -19.802 -5.749 4.356 1.00 96.25 276 ASP A C 1
ATOM 2157 O O . ASP A 1 276 ? -19.637 -6.358 5.410 1.00 96.25 276 ASP A O 1
ATOM 2161 N N . GLU A 1 277 ? -18.875 -5.727 3.400 1.00 96.44 277 GLU A N 1
ATOM 2162 C CA . GLU A 1 277 ? -17.610 -6.461 3.490 1.00 96.44 277 GLU A CA 1
ATOM 2163 C C . GLU A 1 277 ? -16.718 -5.897 4.602 1.00 96.44 277 GLU A C 1
ATOM 2165 O O . GLU A 1 277 ? -16.086 -6.643 5.352 1.00 96.44 277 GLU A O 1
ATOM 2170 N N . ALA A 1 278 ? -16.706 -4.570 4.770 1.00 97.00 278 ALA A N 1
ATOM 2171 C CA . ALA A 1 278 ? -16.011 -3.923 5.875 1.00 97.00 278 ALA A CA 1
ATOM 2172 C C . ALA A 1 278 ? -16.564 -4.363 7.238 1.00 97.00 278 ALA A C 1
ATOM 2174 O O . ALA A 1 278 ? -15.791 -4.566 8.179 1.00 97.00 278 ALA A O 1
ATOM 2175 N N . LEU A 1 279 ? -17.888 -4.498 7.357 1.00 98.00 279 LEU A N 1
ATOM 2176 C CA . LEU A 1 279 ? -18.543 -4.962 8.574 1.00 98.00 279 LEU A CA 1
ATOM 2177 C C . LEU A 1 279 ? -18.204 -6.426 8.874 1.00 98.00 279 LEU A C 1
ATOM 2179 O O . LEU A 1 279 ? -17.810 -6.723 10.000 1.00 98.00 279 LEU A O 1
ATOM 2183 N N . GLU A 1 280 ? -18.321 -7.319 7.890 1.00 97.69 280 GLU A N 1
ATOM 2184 C CA . GLU A 1 280 ? -17.976 -8.739 8.045 1.00 97.69 280 GLU A CA 1
ATOM 2185 C C . GLU A 1 280 ? -16.521 -8.904 8.507 1.00 97.69 280 GLU A C 1
ATOM 2187 O O . GLU A 1 280 ? -16.239 -9.570 9.506 1.00 97.69 280 GLU A O 1
ATOM 2192 N N . THR A 1 281 ? -15.609 -8.186 7.851 1.00 97.44 281 THR A N 1
ATOM 2193 C CA . THR A 1 281 ? -14.181 -8.203 8.177 1.00 97.44 281 THR A CA 1
ATOM 2194 C C . THR A 1 281 ? -13.910 -7.679 9.598 1.00 97.44 281 THR A C 1
ATOM 2196 O O . THR A 1 281 ? -13.115 -8.261 10.339 1.00 97.44 281 THR A O 1
ATOM 2199 N N . ALA A 1 282 ? -14.594 -6.607 10.024 1.00 97.88 282 ALA A N 1
ATOM 2200 C CA . ALA A 1 282 ? -14.478 -6.092 11.393 1.00 97.88 282 ALA A CA 1
ATOM 2201 C C . ALA A 1 282 ? -14.992 -7.096 12.433 1.00 97.88 282 ALA A C 1
ATOM 2203 O O . ALA A 1 282 ? -14.371 -7.272 13.479 1.00 97.88 282 ALA A O 1
ATOM 2204 N N . GLN A 1 283 ? -16.116 -7.763 12.155 1.00 98.31 283 GLN A N 1
ATOM 2205 C CA . GLN A 1 283 ? -16.688 -8.765 13.053 1.00 98.31 283 GLN A CA 1
ATOM 2206 C C . GLN A 1 283 ? -15.740 -9.950 13.249 1.00 98.31 283 GLN A C 1
ATOM 2208 O O . GLN A 1 283 ? -15.572 -10.412 14.381 1.00 98.31 283 GLN A O 1
ATOM 2213 N N . GLU A 1 284 ? -15.106 -10.423 12.175 1.00 97.44 284 GLU A N 1
ATOM 2214 C CA . GLU A 1 284 ? -14.113 -11.495 12.244 1.00 97.44 284 GLU A CA 1
ATOM 2215 C C . GLU A 1 284 ? -12.910 -11.094 13.107 1.00 97.44 284 GLU A C 1
ATOM 2217 O O . GLU A 1 284 ? -12.569 -11.812 14.052 1.00 97.44 284 GLU A O 1
ATOM 2222 N N . ALA A 1 285 ? -12.324 -9.921 12.850 1.00 97.94 285 ALA A N 1
ATOM 2223 C CA . ALA A 1 285 ? -11.195 -9.416 13.626 1.00 97.94 285 ALA A CA 1
ATOM 2224 C C . ALA A 1 285 ? -11.539 -9.243 15.115 1.00 97.94 285 ALA A C 1
ATOM 2226 O O . ALA A 1 285 ? -10.820 -9.733 15.986 1.00 97.94 285 ALA A O 1
ATOM 2227 N N . THR A 1 286 ? -12.675 -8.609 15.426 1.00 98.38 286 THR A N 1
ATOM 2228 C CA . THR A 1 286 ? -13.120 -8.405 16.813 1.00 98.38 286 THR A CA 1
ATOM 2229 C C . THR A 1 286 ? -13.380 -9.731 17.525 1.00 98.38 286 THR A C 1
ATOM 2231 O O . THR A 1 286 ? -13.089 -9.858 18.714 1.00 98.38 286 THR A O 1
ATOM 2234 N N . LYS A 1 287 ? -13.918 -10.740 16.827 1.00 97.50 287 LYS A N 1
ATOM 2235 C CA . LYS A 1 287 ? -14.134 -12.069 17.411 1.00 97.50 287 LYS A CA 1
ATOM 2236 C C . LYS A 1 287 ? -12.810 -12.715 17.819 1.00 97.50 287 LYS A C 1
ATOM 2238 O O . LYS A 1 287 ? -12.732 -13.249 18.920 1.00 97.50 287 LYS A O 1
ATOM 2243 N N . LEU A 1 288 ? -11.790 -12.642 16.964 1.00 97.19 288 LEU A N 1
ATOM 2244 C CA . LEU A 1 288 ? -10.458 -13.170 17.269 1.00 97.19 288 LEU A CA 1
ATOM 2245 C C . LEU A 1 288 ? -9.820 -12.434 18.448 1.00 97.19 288 LEU A C 1
ATOM 2247 O O . LEU A 1 288 ? -9.383 -13.083 19.395 1.00 97.19 288 LEU A O 1
ATOM 2251 N N . TYR A 1 289 ? -9.847 -11.098 18.449 1.00 98.00 289 TYR A N 1
ATOM 2252 C CA . TYR A 1 289 ? -9.319 -10.318 19.570 1.00 98.00 289 TYR A CA 1
ATOM 2253 C C . TYR A 1 289 ? -10.064 -10.565 20.879 1.00 98.00 289 TYR A C 1
ATOM 2255 O O . TYR A 1 289 ? -9.436 -10.562 21.932 1.00 98.00 289 TYR A O 1
ATOM 2263 N N . ARG A 1 290 ? -11.375 -10.838 20.840 1.00 97.69 290 ARG A N 1
ATOM 2264 C CA . ARG A 1 290 ? -12.127 -11.217 22.042 1.00 97.69 290 ARG A CA 1
ATOM 2265 C C . ARG A 1 290 ? -11.612 -12.536 22.612 1.00 97.69 290 ARG A C 1
ATOM 2267 O O . ARG A 1 290 ? -11.296 -12.587 23.794 1.00 97.69 290 ARG A O 1
ATOM 2274 N N . THR A 1 291 ? -11.455 -13.563 21.774 1.00 96.56 291 THR A N 1
ATOM 2275 C CA . THR A 1 291 ? -10.880 -14.844 22.207 1.00 96.56 291 THR A CA 1
ATOM 2276 C C . THR A 1 291 ? -9.464 -14.661 22.756 1.00 96.56 291 THR A C 1
ATOM 2278 O O . THR A 1 291 ? -9.136 -15.218 23.796 1.00 96.56 291 THR A O 1
ATOM 2281 N N . LEU A 1 292 ? -8.617 -13.863 22.101 1.00 97.00 292 LEU A N 1
ATOM 2282 C CA . LEU A 1 292 ? -7.249 -13.605 22.563 1.00 97.00 292 LEU A CA 1
ATOM 2283 C C . LEU A 1 292 ? -7.224 -12.866 23.912 1.00 97.00 292 LEU A C 1
ATOM 2285 O O . LEU A 1 292 ? -6.496 -13.262 24.820 1.00 97.00 292 LEU A O 1
ATOM 2289 N N . ALA A 1 293 ? -8.069 -11.849 24.087 1.00 97.06 293 ALA A N 1
ATOM 2290 C CA . ALA A 1 293 ? -8.186 -11.092 25.330 1.00 97.06 293 ALA A CA 1
ATOM 2291 C C . ALA A 1 293 ? -8.761 -11.913 26.495 1.00 97.06 293 ALA A C 1
ATOM 2293 O O . ALA A 1 293 ? -8.432 -11.637 27.643 1.00 97.06 293 ALA A O 1
ATOM 2294 N N . GLU A 1 294 ? -9.580 -12.937 26.236 1.00 95.94 294 GLU A N 1
ATOM 2295 C CA . GLU A 1 294 ? -10.038 -13.868 27.279 1.00 95.94 294 GLU A CA 1
ATOM 2296 C C . GLU A 1 294 ? -8.881 -14.685 27.879 1.00 95.94 294 GLU A C 1
ATOM 2298 O O . GLU A 1 294 ? -8.893 -14.977 29.075 1.00 95.94 294 GLU A O 1
ATOM 2303 N N . HIS A 1 295 ? -7.872 -15.025 27.070 1.00 93.50 295 HIS A N 1
ATOM 2304 C CA . HIS A 1 295 ? -6.712 -15.812 27.501 1.00 93.50 295 HIS A CA 1
ATOM 2305 C C . HIS A 1 295 ? -5.583 -14.928 28.043 1.00 93.50 295 HIS A C 1
ATOM 2307 O O . HIS A 1 295 ? -4.979 -15.254 29.066 1.00 93.50 295 HIS A O 1
ATOM 2313 N N . ASN A 1 296 ? -5.321 -13.792 27.390 1.00 95.25 296 ASN A N 1
ATOM 2314 C CA . ASN A 1 296 ? -4.271 -12.852 27.767 1.00 95.25 296 ASN A CA 1
ATOM 2315 C C . ASN A 1 296 ? -4.765 -11.390 27.682 1.00 95.25 296 ASN A C 1
ATOM 2317 O O . ASN A 1 296 ? -4.434 -10.660 26.740 1.00 95.25 296 ASN A O 1
ATOM 2321 N N . PRO A 1 297 ? -5.551 -10.933 28.679 1.00 94.94 297 PRO A N 1
ATOM 2322 C CA . PRO A 1 297 ? -6.162 -9.605 28.654 1.00 94.94 297 PRO A CA 1
ATOM 2323 C C . PRO A 1 297 ? -5.136 -8.472 28.594 1.00 94.94 297 PRO A C 1
ATOM 2325 O O . PRO A 1 297 ? -5.346 -7.478 27.906 1.00 94.94 297 PRO A O 1
ATOM 2328 N N . ALA A 1 298 ? -4.013 -8.610 29.306 1.00 93.06 298 ALA A N 1
ATOM 2329 C CA . ALA A 1 298 ? -2.995 -7.564 29.371 1.00 93.06 298 ALA A CA 1
ATOM 2330 C C . ALA A 1 298 ? -2.352 -7.293 28.002 1.00 93.06 298 ALA A C 1
ATOM 2332 O O . ALA A 1 298 ? -2.058 -6.141 27.696 1.00 93.06 298 ALA A O 1
ATOM 2333 N N . ALA A 1 299 ? -2.172 -8.333 27.181 1.00 95.25 299 ALA A N 1
ATOM 2334 C CA . ALA A 1 299 ? -1.609 -8.197 25.842 1.00 95.25 299 ALA A CA 1
ATOM 2335 C C . ALA A 1 299 ? -2.634 -7.684 24.819 1.00 95.25 299 ALA A C 1
ATOM 2337 O O . ALA A 1 299 ? -2.300 -6.824 24.012 1.00 95.25 299 ALA A O 1
ATOM 2338 N N . TYR A 1 300 ? -3.877 -8.182 24.859 1.00 97.31 300 TYR A N 1
ATOM 2339 C CA . TYR A 1 300 ? -4.820 -8.017 23.742 1.00 97.31 300 TYR A CA 1
ATOM 2340 C C . TYR A 1 300 ? -6.010 -7.088 24.009 1.00 97.31 300 TYR A C 1
ATOM 2342 O O . TYR A 1 300 ? -6.750 -6.768 23.079 1.00 97.31 300 TYR A O 1
ATOM 2350 N N . ASN A 1 301 ? -6.209 -6.599 25.239 1.00 96.88 301 ASN A N 1
ATOM 2351 C CA . ASN A 1 301 ? -7.241 -5.590 25.510 1.00 96.88 301 ASN A CA 1
ATOM 2352 C C . ASN A 1 301 ? -7.075 -4.294 24.689 1.00 96.88 301 ASN A C 1
ATOM 2354 O O . ASN A 1 301 ? -8.104 -3.765 24.259 1.00 96.88 301 ASN A O 1
ATOM 2358 N N . PRO A 1 302 ? -5.853 -3.770 24.441 1.00 96.44 302 PRO A N 1
ATOM 2359 C CA . PRO A 1 302 ? -5.669 -2.610 23.566 1.00 96.44 302 PRO A CA 1
ATOM 2360 C C . PRO A 1 302 ? -6.199 -2.842 22.147 1.00 96.44 302 PRO A C 1
ATOM 2362 O O . PRO A 1 302 ? -6.991 -2.042 21.641 1.00 96.44 302 PRO A O 1
ATOM 2365 N N . ASP A 1 303 ? -5.839 -3.972 21.539 1.00 96.38 303 ASP A N 1
ATOM 2366 C CA . ASP A 1 303 ? -6.270 -4.314 20.183 1.00 96.38 303 ASP A CA 1
ATOM 2367 C C . ASP A 1 303 ? -7.769 -4.619 20.116 1.00 96.38 303 ASP A C 1
ATOM 2369 O O . ASP A 1 303 ? -8.457 -4.196 19.183 1.00 96.38 303 ASP A O 1
ATOM 2373 N N . LEU A 1 304 ? -8.314 -5.284 21.141 1.00 98.25 304 LEU A N 1
ATOM 2374 C CA . LEU A 1 304 ? -9.751 -5.508 21.270 1.00 98.25 304 LEU A CA 1
ATOM 2375 C C . LEU A 1 304 ? -10.513 -4.179 21.342 1.00 98.25 304 LEU A C 1
ATOM 2377 O O . LEU A 1 304 ? -11.507 -4.013 20.634 1.00 98.25 304 LEU A O 1
ATOM 2381 N N . ALA A 1 305 ? -10.051 -3.218 22.146 1.00 97.88 305 ALA A N 1
ATOM 2382 C CA . ALA A 1 305 ? -10.682 -1.904 22.260 1.00 97.88 305 ALA A CA 1
ATOM 2383 C C . ALA A 1 305 ? -10.677 -1.151 20.917 1.00 97.88 305 ALA A C 1
ATOM 2385 O O . ALA A 1 305 ? -11.695 -0.578 20.515 1.00 97.88 305 ALA A O 1
ATOM 2386 N N . MET A 1 306 ? -9.562 -1.204 20.180 1.00 96.06 306 MET A N 1
ATOM 2387 C CA . MET A 1 306 ? -9.457 -0.633 18.835 1.00 96.06 306 MET A CA 1
ATOM 2388 C C . MET A 1 306 ? -10.397 -1.318 17.840 1.00 96.06 306 MET A C 1
ATOM 2390 O O . MET A 1 306 ? -11.144 -0.637 17.131 1.00 96.06 306 MET A O 1
ATOM 2394 N N . SER A 1 307 ? -10.405 -2.651 17.813 1.00 97.44 307 SER A N 1
ATOM 2395 C CA . SER A 1 307 ? -11.255 -3.436 16.918 1.00 97.44 307 SER A CA 1
ATOM 2396 C C . SER A 1 307 ? -12.743 -3.190 17.193 1.00 97.44 307 SER A C 1
ATOM 2398 O O . SER A 1 307 ? -13.506 -2.950 16.258 1.00 97.44 307 SER A O 1
ATOM 2400 N N . LEU A 1 308 ? -13.150 -3.121 18.468 1.00 98.44 308 LEU A N 1
ATOM 2401 C CA . LEU A 1 308 ? -14.517 -2.777 18.872 1.00 98.44 308 LEU A CA 1
ATOM 2402 C C . LEU A 1 308 ? -14.909 -1.364 18.430 1.00 98.44 308 LEU A C 1
ATOM 2404 O O . LEU A 1 308 ? -16.004 -1.173 17.906 1.00 98.44 308 LEU A O 1
ATOM 2408 N N . ASN A 1 309 ? -14.030 -0.371 18.589 1.00 96.88 309 ASN A N 1
ATOM 2409 C CA . ASN A 1 309 ? -14.315 0.988 18.126 1.00 96.88 309 ASN A CA 1
ATOM 2410 C C . ASN A 1 309 ? -14.535 1.038 16.602 1.00 96.88 309 ASN A C 1
ATOM 2412 O O . ASN A 1 309 ? -15.459 1.693 16.111 1.00 96.88 309 ASN A O 1
ATOM 2416 N N . ASN A 1 310 ? -13.723 0.302 15.841 1.00 95.19 310 ASN A N 1
ATOM 2417 C CA . ASN A 1 310 ? -13.895 0.179 14.395 1.00 95.19 310 ASN A CA 1
ATOM 2418 C C . ASN A 1 310 ? -15.209 -0.534 14.051 1.00 95.19 310 ASN A C 1
ATOM 2420 O O . ASN A 1 310 ? -15.984 -0.022 13.243 1.00 95.19 310 ASN A O 1
ATOM 2424 N N . LEU A 1 311 ? -15.507 -1.657 14.710 1.00 98.19 311 LEU A N 1
ATOM 2425 C CA . LEU A 1 311 ? -16.750 -2.403 14.530 1.00 98.19 311 LEU A CA 1
ATOM 2426 C C . LEU A 1 311 ? -17.984 -1.544 14.838 1.00 98.19 311 LEU A C 1
ATOM 2428 O O . LEU A 1 311 ? -18.939 -1.570 14.068 1.00 98.19 311 LEU A O 1
ATOM 2432 N N . ALA A 1 312 ? -17.961 -0.739 15.903 1.00 97.75 312 ALA A N 1
ATOM 2433 C CA . ALA A 1 312 ? -19.056 0.167 16.244 1.00 97.75 312 ALA A CA 1
ATOM 2434 C C . ALA A 1 312 ? -19.345 1.171 15.116 1.00 97.75 312 ALA A C 1
ATOM 2436 O O . ALA A 1 312 ? -20.501 1.350 14.731 1.00 97.75 312 ALA A O 1
ATOM 2437 N N . ASN A 1 313 ? -18.299 1.757 14.524 1.00 95.00 313 ASN A N 1
ATOM 2438 C CA . ASN A 1 313 ? -18.435 2.640 13.364 1.00 95.00 313 ASN A CA 1
ATOM 2439 C C . ASN A 1 313 ? -19.030 1.913 12.144 1.00 95.00 313 ASN A C 1
ATOM 2441 O O . ASN A 1 313 ? -19.881 2.474 11.452 1.00 95.00 313 ASN A O 1
ATOM 2445 N N . ARG A 1 314 ? -18.619 0.663 11.872 1.00 96.25 314 ARG A N 1
ATOM 2446 C CA . ARG A 1 314 ? -19.183 -0.141 10.766 1.00 96.25 314 ARG A CA 1
ATOM 2447 C C . ARG A 1 314 ? -20.649 -0.491 11.005 1.00 96.25 314 ARG A C 1
ATOM 2449 O O . ARG A 1 314 ? -21.472 -0.272 10.123 1.00 96.25 314 ARG A O 1
ATOM 2456 N N . LEU A 1 315 ? -20.992 -0.947 12.210 1.00 97.12 315 LEU A N 1
ATOM 2457 C CA . LEU A 1 315 ? -22.370 -1.241 12.613 1.00 97.12 315 LEU A CA 1
ATOM 2458 C C . LEU A 1 315 ? -23.270 -0.010 12.446 1.00 97.12 315 LEU A C 1
ATOM 2460 O O . LEU A 1 315 ? -24.355 -0.107 11.873 1.00 97.12 315 LEU A O 1
ATOM 2464 N N . ALA A 1 316 ? -22.805 1.159 12.893 1.00 94.25 316 ALA A N 1
ATOM 2465 C CA . ALA A 1 316 ? -23.552 2.405 12.781 1.00 94.25 316 ALA A CA 1
ATOM 2466 C C . ALA A 1 316 ? -23.753 2.828 11.315 1.00 94.25 316 ALA A C 1
ATOM 2468 O O . ALA A 1 316 ? -24.869 3.182 10.927 1.00 94.25 316 ALA A O 1
ATOM 2469 N N . GLY A 1 317 ? -22.709 2.717 10.483 1.00 91.62 317 GLY A N 1
ATOM 2470 C CA . GLY A 1 317 ? -22.777 2.966 9.038 1.00 91.62 317 GLY A CA 1
ATOM 2471 C C . GLY A 1 317 ? -23.707 2.009 8.280 1.00 91.62 317 GLY A C 1
ATOM 2472 O O . GLY A 1 317 ? -24.279 2.395 7.259 1.00 91.62 317 GLY A O 1
ATOM 2473 N N . ASN A 1 318 ? -23.914 0.803 8.816 1.00 93.56 318 ASN A N 1
ATOM 2474 C CA . ASN A 1 318 ? -24.861 -0.201 8.320 1.00 93.56 318 ASN A CA 1
ATOM 2475 C C . ASN A 1 318 ? -26.264 -0.085 8.945 1.00 93.56 318 ASN A C 1
ATOM 2477 O O . ASN A 1 318 ? -27.140 -0.904 8.671 1.00 93.56 318 ASN A O 1
ATOM 2481 N N . GLY A 1 319 ? -26.511 0.922 9.788 1.00 92.00 319 GLY A N 1
ATOM 2482 C CA . GLY A 1 319 ? -27.815 1.151 10.416 1.00 92.00 319 GLY A CA 1
ATOM 2483 C C . GLY A 1 319 ? -28.135 0.237 11.607 1.00 92.00 319 GLY A C 1
ATOM 2484 O O . GLY A 1 319 ? -29.241 0.309 12.144 1.00 92.00 319 GLY A O 1
ATOM 2485 N N . GLN A 1 320 ? -27.188 -0.580 12.075 1.00 94.31 320 GLN A N 1
ATOM 2486 C CA . GLN A 1 320 ? -27.337 -1.467 13.239 1.00 94.31 320 GLN A CA 1
ATOM 2487 C C . GLN A 1 320 ? -27.074 -0.704 14.548 1.00 94.31 320 GLN A C 1
ATOM 2489 O O . GLN A 1 320 ? -26.122 -0.968 15.281 1.00 94.31 320 GLN A O 1
ATOM 2494 N N . GLN A 1 321 ? -27.913 0.301 14.825 1.00 92.75 321 GLN A N 1
ATOM 2495 C CA . GLN A 1 321 ? -27.654 1.309 15.864 1.00 92.75 321 GLN A CA 1
ATOM 2496 C C . GLN A 1 321 ? -27.578 0.741 17.289 1.00 92.75 321 GLN A C 1
ATOM 2498 O O . GLN A 1 321 ? -26.776 1.203 18.098 1.00 92.75 321 GLN A O 1
ATOM 2503 N N . ARG A 1 322 ? -28.397 -0.267 17.622 1.00 93.69 322 ARG A N 1
ATOM 2504 C CA . ARG A 1 322 ? -28.400 -0.854 18.975 1.00 93.69 322 ARG A CA 1
ATOM 2505 C C . ARG A 1 322 ? -27.111 -1.617 19.252 1.00 93.69 322 ARG A C 1
ATOM 2507 O O . ARG A 1 322 ? -26.534 -1.482 20.329 1.00 93.69 322 ARG A O 1
ATOM 2514 N N . GLU A 1 323 ? -26.675 -2.409 18.283 1.00 96.44 323 GLU A N 1
ATOM 2515 C CA . GLU A 1 323 ? -25.426 -3.153 18.328 1.00 96.44 323 GLU A CA 1
ATOM 2516 C C . GLU A 1 323 ? -24.240 -2.187 18.355 1.00 96.44 323 GLU A C 1
ATOM 2518 O O . GLU A 1 323 ? -23.389 -2.312 19.231 1.00 96.44 323 GLU A O 1
ATOM 2523 N N . ALA A 1 324 ? -24.241 -1.167 17.487 1.00 96.94 324 ALA A N 1
ATOM 2524 C CA . ALA A 1 324 ? -23.210 -0.133 17.451 1.00 96.94 324 ALA A CA 1
ATOM 2525 C C . ALA A 1 324 ? -23.033 0.557 18.809 1.00 96.94 324 ALA A C 1
ATOM 2527 O O . ALA A 1 324 ? -21.908 0.704 19.284 1.00 96.94 324 ALA A O 1
ATOM 2528 N N . LEU A 1 325 ? -24.140 0.927 19.463 1.00 96.19 325 LEU A N 1
ATOM 2529 C CA . LEU A 1 325 ? -24.118 1.577 20.771 1.00 96.19 325 LEU A CA 1
ATOM 2530 C C . LEU A 1 325 ? -23.486 0.682 21.842 1.00 96.19 325 LEU A C 1
ATOM 2532 O O . LEU A 1 325 ? -22.625 1.132 22.598 1.00 96.19 325 LEU A O 1
ATOM 2536 N N . LYS A 1 326 ? -23.886 -0.595 21.887 1.00 97.00 326 LYS A N 1
ATOM 2537 C CA . LYS A 1 326 ? -23.327 -1.571 22.830 1.00 97.00 326 LYS A CA 1
ATOM 2538 C C . LYS A 1 326 ? -21.825 -1.759 22.598 1.00 97.00 326 LYS A C 1
ATOM 2540 O O . LYS A 1 326 ? -21.056 -1.755 23.555 1.00 97.00 326 LYS A O 1
ATOM 2545 N N . THR A 1 327 ? -21.412 -1.891 21.339 1.00 98.12 327 THR A N 1
ATOM 2546 C CA . THR A 1 327 ? -20.008 -2.076 20.961 1.00 98.12 327 THR A CA 1
ATOM 2547 C C . THR A 1 327 ? -19.162 -0.838 21.281 1.00 98.12 327 THR A C 1
ATOM 2549 O O . THR A 1 327 ? -18.072 -0.976 21.831 1.00 98.12 327 THR A O 1
ATOM 2552 N N . ALA A 1 328 ? -19.665 0.373 21.023 1.00 97.56 328 ALA A N 1
ATOM 2553 C CA . ALA A 1 328 ? -18.975 1.619 21.367 1.00 97.56 328 ALA A CA 1
ATOM 2554 C C . ALA A 1 328 ? -18.823 1.807 22.885 1.00 97.56 328 ALA A C 1
ATOM 2556 O O . ALA A 1 328 ? -17.784 2.271 23.361 1.00 97.56 328 ALA A O 1
ATOM 2557 N N . GLN A 1 329 ? -19.837 1.410 23.661 1.00 97.19 329 GLN A N 1
ATOM 2558 C CA . GLN A 1 329 ? -19.775 1.425 25.120 1.00 97.19 329 GLN A CA 1
ATOM 2559 C C . GLN A 1 329 ? -18.715 0.446 25.656 1.00 97.19 329 GLN A C 1
ATOM 2561 O O . GLN A 1 329 ? -17.970 0.804 26.571 1.00 97.19 329 GLN A O 1
ATOM 2566 N N . GLU A 1 330 ? -18.624 -0.762 25.088 1.00 98.19 330 GLU A N 1
ATOM 2567 C CA . GLU A 1 330 ? -17.596 -1.764 25.420 1.00 98.19 330 GLU A CA 1
ATOM 2568 C C . GLU A 1 330 ? -16.189 -1.224 25.114 1.00 98.19 330 GLU A C 1
ATOM 2570 O O . GLU A 1 330 ? -15.347 -1.188 26.012 1.00 98.19 330 GLU A O 1
ATOM 2575 N N . ALA A 1 331 ? -15.967 -0.697 23.901 1.00 98.19 331 ALA A N 1
ATOM 2576 C CA . ALA A 1 331 ? -14.694 -0.094 23.491 1.00 98.19 331 ALA A CA 1
ATOM 2577 C C . ALA A 1 331 ? -14.260 1.041 24.432 1.00 98.19 331 ALA A C 1
ATOM 2579 O O . ALA A 1 331 ? -13.139 1.053 24.936 1.00 98.19 331 ALA A O 1
ATOM 2580 N N . THR A 1 332 ? -15.178 1.966 24.727 1.00 98.00 332 THR A N 1
ATOM 2581 C CA . THR A 1 332 ? -14.903 3.113 25.602 1.00 98.00 332 THR A CA 1
ATOM 2582 C C . THR A 1 332 ? -14.591 2.664 27.027 1.00 98.00 332 THR A C 1
ATOM 2584 O O . THR A 1 332 ? -13.713 3.229 27.669 1.00 98.00 332 THR A O 1
ATOM 2587 N N . SER A 1 333 ? -15.275 1.635 27.533 1.00 97.88 333 SER A N 1
ATOM 2588 C CA . SER A 1 333 ? -15.004 1.103 28.875 1.00 97.88 333 SER A CA 1
ATOM 2589 C C . SER A 1 333 ? -13.602 0.502 28.969 1.00 97.88 333 SER A C 1
ATOM 2591 O O . SER A 1 333 ? -12.890 0.789 29.927 1.00 97.88 333 SER A O 1
ATOM 2593 N N . LEU A 1 334 ? -13.174 -0.250 27.949 1.00 97.69 334 LEU A N 1
ATOM 2594 C CA . LEU A 1 334 ? -11.806 -0.768 27.876 1.00 97.69 334 LEU A CA 1
ATOM 2595 C C . LEU A 1 334 ? -10.777 0.363 27.791 1.00 97.69 334 LEU A C 1
ATOM 2597 O O . LEU A 1 334 ? -9.804 0.356 28.541 1.00 97.69 334 LEU A O 1
ATOM 2601 N N . TYR A 1 335 ? -11.007 1.365 26.938 1.00 97.75 335 TYR A N 1
ATOM 2602 C CA . TYR A 1 335 ? -10.095 2.503 26.828 1.00 97.75 335 TYR A CA 1
ATOM 2603 C C . TYR A 1 335 ? -10.010 3.346 28.101 1.00 97.75 335 TYR A C 1
ATOM 2605 O O . TYR A 1 335 ? -8.933 3.858 28.389 1.00 97.75 335 TYR A O 1
ATOM 2613 N N . ARG A 1 336 ? -11.088 3.460 28.890 1.00 97.12 336 ARG A N 1
ATOM 2614 C CA . ARG A 1 336 ? -11.027 4.092 30.218 1.00 97.12 336 ARG A CA 1
ATOM 2615 C C . ARG A 1 336 ? -10.075 3.336 31.131 1.00 97.12 336 ARG A C 1
ATOM 2617 O O . ARG A 1 336 ? -9.145 3.936 31.652 1.00 97.12 336 ARG A O 1
ATOM 2624 N N . THR A 1 337 ? -10.249 2.019 31.253 1.00 96.94 337 THR A N 1
ATOM 2625 C CA . THR A 1 337 ? -9.352 1.190 32.066 1.00 96.94 337 THR A CA 1
ATOM 2626 C C . THR A 1 337 ? -7.908 1.287 31.574 1.00 96.94 337 THR A C 1
ATOM 2628 O O . THR A 1 337 ? -7.002 1.447 32.382 1.00 96.94 337 THR A O 1
ATOM 2631 N N . LEU A 1 338 ? -7.666 1.252 30.263 1.00 96.38 338 LEU A N 1
ATOM 2632 C CA . LEU A 1 338 ? -6.316 1.390 29.707 1.00 96.38 338 LEU A CA 1
ATOM 2633 C C . LEU A 1 338 ? -5.698 2.767 30.006 1.00 96.38 338 LEU A C 1
ATOM 2635 O O . LEU A 1 338 ? -4.550 2.831 30.440 1.00 96.38 338 LEU A O 1
ATOM 2639 N N . ALA A 1 339 ? -6.456 3.854 29.841 1.00 95.06 339 ALA A N 1
ATOM 2640 C CA . ALA A 1 339 ? -5.997 5.211 30.133 1.00 95.06 339 ALA A CA 1
ATOM 2641 C C . ALA A 1 339 ? -5.791 5.467 31.634 1.00 95.06 339 ALA A C 1
ATOM 2643 O O . ALA A 1 339 ? -4.925 6.252 31.989 1.00 95.06 339 ALA A O 1
ATOM 2644 N N . GLU A 1 340 ? -6.522 4.791 32.523 1.00 94.25 340 GLU A N 1
ATOM 2645 C CA . GLU A 1 340 ? -6.271 4.846 33.972 1.00 94.25 340 GLU A CA 1
ATOM 2646 C C . GLU A 1 340 ? -4.912 4.237 34.350 1.00 94.25 340 GLU A C 1
ATOM 2648 O O . GLU A 1 340 ? -4.251 4.730 35.261 1.00 94.25 340 GLU A O 1
ATOM 2653 N N . HIS A 1 341 ? -4.486 3.176 33.655 1.00 93.62 341 HIS A N 1
ATOM 2654 C CA . HIS A 1 341 ? -3.219 2.491 33.932 1.00 93.62 341 HIS A CA 1
ATOM 2655 C C . HIS A 1 341 ? -2.031 3.123 33.195 1.00 93.62 341 HIS A C 1
ATOM 2657 O O . HIS A 1 341 ? -0.927 3.158 33.734 1.00 93.62 341 HIS A O 1
ATOM 2663 N N . ASN A 1 342 ? -2.241 3.601 31.966 1.00 92.12 342 ASN A N 1
ATOM 2664 C CA . ASN A 1 342 ? -1.225 4.270 31.157 1.00 92.12 342 ASN A CA 1
ATOM 2665 C C . ASN A 1 342 ? -1.845 5.442 30.364 1.00 92.12 342 ASN A C 1
ATOM 2667 O O . ASN A 1 342 ? -2.174 5.292 29.180 1.00 92.12 342 ASN A O 1
ATOM 2671 N N . PRO A 1 343 ? -2.013 6.614 31.008 1.00 90.69 343 PRO A N 1
ATOM 2672 C CA . PRO A 1 343 ? -2.617 7.784 30.377 1.00 90.69 343 PRO A CA 1
ATOM 2673 C C . PRO A 1 343 ? -1.871 8.231 29.118 1.00 90.69 343 PRO A C 1
ATOM 2675 O O . PRO A 1 343 ? -2.512 8.499 28.101 1.00 90.69 343 PRO A O 1
ATOM 2678 N N . ALA A 1 344 ? -0.536 8.258 29.156 1.00 89.06 344 ALA A N 1
ATOM 2679 C CA . ALA A 1 344 ? 0.292 8.728 28.045 1.00 89.06 344 ALA A CA 1
ATOM 2680 C C . ALA A 1 344 ? 0.047 7.926 26.755 1.00 89.06 344 ALA A C 1
ATOM 2682 O O . ALA A 1 344 ? -0.034 8.499 25.673 1.00 89.06 344 ALA A O 1
ATOM 2683 N N . ALA A 1 345 ? -0.147 6.608 26.866 1.00 90.81 345 ALA A N 1
ATOM 2684 C CA . ALA A 1 345 ? -0.374 5.754 25.702 1.00 90.81 345 ALA A CA 1
ATOM 2685 C C . ALA A 1 345 ? -1.823 5.782 25.180 1.00 90.81 345 ALA A C 1
ATOM 2687 O O . ALA A 1 345 ? -2.042 5.648 23.978 1.00 90.81 345 ALA A O 1
ATOM 2688 N N . TYR A 1 346 ? -2.826 5.920 26.059 1.00 94.25 346 TYR A N 1
ATOM 2689 C CA . TYR A 1 346 ? -4.221 5.614 25.696 1.00 94.25 346 TYR A CA 1
ATOM 2690 C C . TYR A 1 346 ? -5.198 6.792 25.758 1.00 94.25 346 TYR A C 1
ATOM 2692 O O . TYR A 1 346 ? -6.349 6.639 25.341 1.00 94.25 346 TYR A O 1
ATOM 2700 N N . THR A 1 347 ? -4.774 7.978 26.198 1.00 93.25 347 THR A N 1
ATOM 2701 C CA . THR A 1 347 ? -5.655 9.160 26.286 1.00 93.25 347 THR A CA 1
ATOM 2702 C C . THR A 1 347 ? -6.211 9.586 24.922 1.00 93.25 347 THR A C 1
ATOM 2704 O O . THR A 1 347 ? -7.409 9.869 24.787 1.00 93.25 347 THR A O 1
ATOM 2707 N N . LEU A 1 348 ? -5.380 9.565 23.875 1.00 92.25 348 LEU A N 1
ATOM 2708 C CA . LEU A 1 348 ? -5.820 9.893 22.517 1.00 92.25 348 LEU A CA 1
ATOM 2709 C C . LEU A 1 348 ? -6.839 8.870 21.990 1.00 92.25 348 LEU A C 1
ATOM 2711 O O . LEU A 1 348 ? -7.842 9.239 21.372 1.00 92.25 348 LEU A O 1
ATOM 2715 N N . ASN A 1 349 ? -6.622 7.584 22.270 1.00 93.75 349 ASN A N 1
ATOM 2716 C CA . ASN A 1 349 ? -7.526 6.515 21.854 1.00 93.75 349 ASN A CA 1
ATOM 2717 C C . ASN A 1 349 ? -8.865 6.588 22.599 1.00 93.75 349 ASN A C 1
ATOM 2719 O O . ASN A 1 349 ? -9.917 6.464 21.969 1.00 93.75 349 ASN A O 1
ATOM 2723 N N . LEU A 1 350 ? -8.844 6.877 23.906 1.00 96.62 350 LEU A N 1
ATOM 2724 C CA . LEU A 1 350 ? -10.051 7.127 24.694 1.00 96.62 350 LEU A CA 1
ATOM 2725 C C . LEU A 1 350 ? -10.851 8.303 24.121 1.00 96.62 350 LEU A C 1
ATOM 2727 O O . LEU A 1 350 ? -12.056 8.183 23.912 1.00 96.62 350 LEU A O 1
ATOM 2731 N N . THR A 1 351 ? -10.184 9.407 23.782 1.00 96.19 351 THR A N 1
ATOM 2732 C CA . THR A 1 351 ? -10.817 10.584 23.162 1.00 96.19 351 THR A CA 1
ATOM 2733 C C . THR A 1 351 ? -11.506 10.227 21.839 1.00 96.19 351 THR A C 1
ATOM 2735 O O . THR A 1 351 ? -12.656 10.613 21.609 1.00 96.19 351 THR A O 1
ATOM 2738 N N . LYS A 1 352 ? -10.835 9.455 20.971 1.00 94.06 352 LYS A N 1
ATOM 2739 C CA . LYS A 1 352 ? -11.411 8.960 19.708 1.00 94.06 352 LYS A CA 1
ATOM 2740 C C . LYS A 1 352 ? -12.627 8.056 19.956 1.00 94.06 352 LYS A C 1
ATOM 2742 O O . LYS A 1 352 ? -13.648 8.232 19.295 1.00 94.06 352 LYS A O 1
ATOM 2747 N N . SER A 1 353 ? -12.555 7.157 20.939 1.00 96.44 353 SER A N 1
ATOM 2748 C CA . SER A 1 353 ? -13.668 6.271 21.308 1.00 96.44 353 SER A CA 1
ATOM 2749 C C . SER A 1 353 ? -14.873 7.034 21.866 1.00 96.44 353 SER A C 1
ATOM 2751 O O . SER A 1 353 ? -16.009 6.750 21.491 1.00 96.44 353 SER A O 1
ATOM 2753 N N . LEU A 1 354 ? -14.645 8.044 22.714 1.00 97.31 354 LEU A N 1
ATOM 2754 C CA . LEU A 1 354 ? -15.702 8.913 23.246 1.00 97.31 354 LEU A CA 1
ATOM 2755 C C . LEU A 1 354 ? -16.398 9.701 22.126 1.00 97.31 354 LEU A C 1
ATOM 2757 O O . LEU A 1 354 ? -17.621 9.823 22.138 1.00 97.31 354 LEU A O 1
ATOM 2761 N N . ASN A 1 355 ? -15.646 10.181 21.128 1.00 95.62 355 ASN A N 1
ATOM 2762 C CA . ASN A 1 355 ? -16.221 10.808 19.933 1.00 95.62 355 ASN A CA 1
ATOM 2763 C C . ASN A 1 355 ? -17.146 9.854 19.176 1.00 95.62 355 ASN A C 1
ATOM 2765 O O . ASN A 1 355 ? -18.317 10.174 18.984 1.00 95.62 355 ASN A O 1
ATOM 2769 N N . THR A 1 356 ? -16.649 8.666 18.817 1.00 94.69 356 THR A N 1
ATOM 2770 C CA . THR A 1 356 ? -17.454 7.641 18.139 1.00 94.69 356 THR A CA 1
ATOM 2771 C C . THR A 1 356 ? -18.707 7.294 18.946 1.00 94.69 356 THR A C 1
ATOM 2773 O O . THR A 1 356 ? -19.801 7.208 18.390 1.00 94.69 356 THR A O 1
ATOM 2776 N N . TYR A 1 357 ? -18.583 7.140 20.265 1.00 96.81 357 TYR A N 1
ATOM 2777 C CA . TYR A 1 357 ? -19.719 6.816 21.120 1.00 96.81 357 TYR A CA 1
ATOM 2778 C C . TYR A 1 357 ? -20.767 7.939 21.159 1.00 96.81 357 TYR A C 1
ATOM 2780 O O . TYR A 1 357 ? -21.964 7.665 21.047 1.00 96.81 357 TYR A O 1
ATOM 2788 N N . ALA A 1 358 ? -20.336 9.199 21.259 1.00 95.88 358 ALA A N 1
ATOM 2789 C CA . ALA A 1 358 ? -21.229 10.355 21.216 1.00 95.88 358 ALA A CA 1
ATOM 2790 C C . ALA A 1 358 ? -21.955 10.490 19.868 1.00 95.88 358 ALA A C 1
ATOM 2792 O O . ALA A 1 358 ? -23.160 10.747 19.852 1.00 95.88 358 ALA A O 1
ATOM 2793 N N . ASP A 1 359 ? -21.259 10.271 18.752 1.00 93.88 359 ASP A N 1
ATOM 2794 C CA . ASP A 1 359 ? -21.847 10.359 17.411 1.00 93.88 359 ASP A CA 1
ATOM 2795 C C . ASP A 1 359 ? -22.934 9.280 17.207 1.00 93.88 359 ASP A C 1
ATOM 2797 O O . ASP A 1 359 ? -24.037 9.571 16.736 1.00 93.88 359 ASP A O 1
ATOM 2801 N N . ILE A 1 360 ? -22.684 8.046 17.666 1.00 94.56 360 ILE A N 1
ATOM 2802 C CA . ILE A 1 360 ? -23.670 6.948 17.630 1.00 94.56 360 ILE A CA 1
ATOM 2803 C C . ILE A 1 360 ? -24.883 7.248 18.534 1.00 94.56 360 ILE A C 1
ATOM 2805 O O . ILE A 1 360 ? -26.031 6.948 18.178 1.00 94.56 360 ILE A O 1
ATOM 2809 N N . LEU A 1 361 ? -24.659 7.866 19.701 1.00 93.62 361 LEU A N 1
ATOM 2810 C CA . LEU A 1 361 ? -25.728 8.310 20.604 1.00 93.62 361 LEU A CA 1
ATOM 2811 C C . LEU A 1 361 ? -26.610 9.394 19.968 1.00 93.62 361 LEU A C 1
ATOM 2813 O O . LEU A 1 361 ? -27.834 9.346 20.123 1.00 93.62 361 LEU A O 1
ATOM 2817 N N . GLU A 1 362 ? -26.021 10.344 19.239 1.00 89.88 362 GLU A N 1
ATOM 2818 C CA . GLU A 1 362 ? -26.761 11.383 18.512 1.00 89.88 362 GLU A CA 1
ATOM 2819 C C . GLU A 1 362 ? -27.644 10.787 17.415 1.00 89.88 362 GLU A C 1
ATOM 2821 O O . GLU A 1 362 ? -28.832 11.114 17.349 1.00 89.88 362 GLU A O 1
ATOM 2826 N N . TRP A 1 363 ? -27.123 9.848 16.620 1.00 85.44 363 TRP A N 1
ATOM 2827 C CA . TRP A 1 363 ? -27.918 9.130 15.612 1.00 85.44 363 TRP A CA 1
ATOM 2828 C C . TRP A 1 363 ? -29.057 8.312 16.226 1.00 85.44 363 TRP A C 1
ATOM 2830 O O . TRP A 1 363 ? -30.125 8.174 15.629 1.00 85.44 363 TRP A O 1
ATOM 2840 N N . SER A 1 364 ? -28.875 7.844 17.461 1.00 84.06 364 SER A N 1
ATOM 2841 C CA . SER A 1 364 ? -29.901 7.149 18.246 1.00 84.06 364 SER A CA 1
ATOM 2842 C C . SER A 1 364 ? -30.870 8.096 18.978 1.00 84.06 364 SER A C 1
ATOM 2844 O O . SER A 1 364 ? -31.673 7.642 19.794 1.00 84.06 364 SER A O 1
ATOM 2846 N N . SER A 1 365 ? -30.822 9.409 18.705 1.00 85.38 365 SER A N 1
ATOM 2847 C CA . SER A 1 365 ? -31.628 10.461 19.353 1.00 85.38 365 SER A CA 1
ATOM 2848 C C . SER A 1 365 ? -31.422 10.604 20.871 1.00 85.38 365 SER A C 1
ATOM 2850 O O . SER A 1 365 ? -32.246 11.210 21.558 1.00 85.38 365 SER A O 1
ATOM 2852 N N . ASN A 1 366 ? -30.309 10.102 21.417 1.00 86.50 366 ASN A N 1
ATOM 2853 C CA . ASN A 1 366 ? -29.963 10.224 22.835 1.00 86.50 366 ASN A CA 1
ATOM 2854 C C . ASN A 1 366 ? -29.014 11.412 23.084 1.00 86.50 366 ASN A C 1
ATOM 2856 O O . ASN A 1 366 ? -27.905 11.273 23.600 1.00 86.50 366 ASN A O 1
ATOM 2860 N N . THR A 1 367 ? -29.463 12.608 22.704 1.00 88.25 367 THR A N 1
ATOM 2861 C CA . THR A 1 367 ? -28.644 13.835 22.670 1.00 88.25 367 THR A CA 1
ATOM 2862 C C . THR A 1 367 ? -28.123 14.277 24.037 1.00 88.25 367 THR A C 1
ATOM 2864 O O . THR A 1 367 ? -27.045 14.859 24.131 1.00 88.25 367 THR A O 1
ATOM 2867 N N . LYS A 1 368 ? -28.856 13.982 25.118 1.00 91.44 368 LYS A N 1
ATOM 2868 C CA . LYS A 1 368 ? -28.415 14.296 26.487 1.00 91.44 368 LYS A CA 1
ATOM 2869 C C . LYS A 1 368 ? -27.203 13.471 26.896 1.00 91.44 368 LYS A C 1
ATOM 2871 O O . LYS A 1 368 ? -26.287 14.007 27.510 1.00 91.44 368 LYS A O 1
ATOM 2876 N N . GLU A 1 369 ? -27.220 12.182 26.577 1.00 91.69 369 GLU A N 1
ATOM 2877 C CA . GLU A 1 369 ? -26.103 11.305 26.902 1.00 91.69 369 GLU A CA 1
ATOM 2878 C C . GLU A 1 369 ? -24.911 11.598 25.992 1.00 91.69 369 GLU A C 1
ATOM 2880 O O . GLU A 1 369 ? -23.795 11.711 26.483 1.00 91.69 369 GLU A O 1
ATOM 2885 N N . ALA A 1 370 ? -25.145 11.870 24.704 1.00 92.94 370 ALA A N 1
ATOM 2886 C CA . ALA A 1 370 ? -24.085 12.318 23.801 1.00 92.94 370 ALA A CA 1
ATOM 2887 C C . ALA A 1 370 ? -23.364 13.575 24.320 1.00 92.94 370 ALA A C 1
ATOM 2889 O O . ALA A 1 370 ? -22.137 13.613 24.346 1.00 92.94 370 ALA A O 1
ATOM 2890 N N . ALA A 1 371 ? -24.109 14.576 24.806 1.00 94.12 371 ALA A N 1
ATOM 2891 C CA . ALA A 1 371 ? -23.526 15.789 25.380 1.00 94.12 371 ALA A CA 1
ATOM 2892 C C . ALA A 1 371 ? -22.652 15.502 26.613 1.00 94.12 371 ALA A C 1
ATOM 2894 O O . ALA A 1 371 ? -21.599 16.116 26.768 1.00 94.12 371 ALA A O 1
ATOM 2895 N N . ARG A 1 372 ? -23.047 14.543 27.461 1.00 95.75 372 ARG A N 1
ATOM 2896 C CA . ARG A 1 372 ? -22.235 14.110 28.611 1.00 95.75 372 ARG A CA 1
ATOM 2897 C C . ARG A 1 372 ? -20.942 13.432 28.174 1.00 95.75 372 ARG A C 1
ATOM 2899 O O . ARG A 1 372 ? -19.890 13.745 28.713 1.00 95.75 372 ARG A O 1
ATOM 2906 N N . ILE A 1 373 ? -21.011 12.553 27.176 1.00 96.25 373 ILE A N 1
ATOM 2907 C CA . ILE A 1 373 ? -19.830 11.871 26.632 1.00 96.25 373 ILE A CA 1
ATOM 2908 C C . ILE A 1 373 ? -18.868 12.868 25.967 1.00 96.25 373 ILE A C 1
ATOM 2910 O O . ILE A 1 373 ? -17.657 12.773 26.155 1.00 96.25 373 ILE A O 1
ATOM 2914 N N . ARG A 1 374 ? -19.381 13.872 25.240 1.00 95.00 374 ARG A N 1
ATOM 2915 C CA . ARG A 1 374 ? -18.543 14.953 24.689 1.00 95.00 374 ARG A CA 1
ATOM 2916 C C . ARG A 1 374 ? -17.915 15.814 25.791 1.00 95.00 374 ARG A C 1
ATOM 2918 O O . ARG A 1 374 ? -16.755 16.185 25.660 1.00 95.00 374 ARG A O 1
ATOM 2925 N N . GLN A 1 375 ? -18.637 16.081 26.881 1.00 96.31 375 GLN A N 1
ATOM 2926 C CA . GLN A 1 375 ? -18.074 16.777 28.040 1.00 96.31 375 GLN A CA 1
ATOM 2927 C C . GLN A 1 375 ? -16.931 15.972 28.679 1.00 96.31 375 GLN A C 1
ATOM 2929 O O . GLN A 1 375 ? -15.865 16.528 28.920 1.00 96.31 375 GLN A O 1
ATOM 2934 N N . GLU A 1 376 ? -17.118 14.665 28.897 1.00 95.50 376 GLU A N 1
ATOM 2935 C CA . GLU A 1 376 ? -16.064 13.775 29.408 1.00 95.50 376 GLU A CA 1
ATOM 2936 C C . GLU A 1 376 ? -14.815 13.824 28.515 1.00 95.50 376 GLU A C 1
ATOM 2938 O O . GLU A 1 376 ? -13.702 14.000 29.004 1.00 95.50 376 GLU A O 1
ATOM 2943 N N . ARG A 1 377 ? -14.996 13.734 27.194 1.00 96.25 377 ARG A N 1
ATOM 2944 C CA . ARG A 1 377 ? -13.907 13.857 26.215 1.00 96.25 377 ARG A CA 1
ATOM 2945 C C . ARG A 1 377 ? -13.145 15.176 26.360 1.00 96.25 377 ARG A C 1
ATOM 2947 O O . ARG A 1 377 ? -11.918 15.175 26.308 1.00 96.25 377 ARG A O 1
ATOM 2954 N N . ASP A 1 378 ? -13.853 16.289 26.517 1.00 95.62 378 ASP A N 1
ATOM 2955 C CA . ASP A 1 378 ? -13.231 17.612 26.635 1.00 95.62 378 ASP A CA 1
ATOM 2956 C C . ASP A 1 378 ? -12.451 17.756 27.948 1.00 95.62 378 ASP A C 1
ATOM 2958 O O . ASP A 1 378 ? -11.374 18.351 27.967 1.00 95.62 378 ASP A O 1
ATOM 2962 N N . GLU A 1 379 ? -12.944 17.156 29.034 1.00 94.69 379 GLU A N 1
ATOM 2963 C CA . GLU A 1 379 ? -12.225 17.072 30.308 1.00 94.69 379 GLU A CA 1
ATOM 2964 C C . GLU A 1 379 ? -10.949 16.225 30.189 1.00 94.69 379 GLU A C 1
ATOM 2966 O O . GLU A 1 379 ? -9.902 16.618 30.703 1.00 94.69 379 GLU A O 1
ATOM 2971 N N . VAL A 1 380 ? -11.010 15.096 29.475 1.00 93.69 380 VAL A N 1
ATOM 2972 C CA . VAL A 1 380 ? -9.847 14.240 29.188 1.00 93.69 380 VAL A CA 1
ATOM 2973 C C . VAL A 1 380 ? -8.797 14.994 28.360 1.00 93.69 380 VAL A C 1
ATOM 2975 O O . VAL A 1 380 ? -7.624 15.007 28.729 1.00 93.69 380 VAL A O 1
ATOM 2978 N N . LEU A 1 381 ? -9.213 15.689 27.296 1.00 92.06 381 LEU A N 1
ATOM 2979 C CA . LEU A 1 381 ? -8.319 16.507 26.467 1.00 92.06 381 LEU A CA 1
ATOM 2980 C C . LEU A 1 381 ? -7.688 17.666 27.240 1.00 92.06 381 LEU A C 1
ATOM 2982 O O . LEU A 1 381 ? -6.531 18.004 27.002 1.00 92.06 381 LEU A O 1
ATOM 2986 N N . LYS A 1 382 ? -8.437 18.284 28.158 1.00 92.88 382 LYS A N 1
ATOM 2987 C CA . LYS A 1 382 ? -7.926 19.356 29.018 1.00 92.88 382 LYS A CA 1
ATOM 2988 C C . LYS A 1 382 ? -6.815 18.845 29.935 1.00 92.88 382 LYS A C 1
ATOM 2990 O O . LYS A 1 382 ? -5.758 19.459 29.970 1.00 92.88 382 LYS A O 1
ATOM 2995 N N . ARG A 1 383 ? -7.023 17.702 30.602 1.00 90.19 383 ARG A N 1
ATOM 2996 C CA . ARG A 1 383 ? -5.997 17.077 31.459 1.00 90.19 383 ARG A CA 1
ATOM 2997 C C . ARG A 1 383 ? -4.751 16.669 30.678 1.00 90.19 383 ARG A C 1
ATOM 2999 O O . ARG A 1 383 ? -3.655 16.806 31.192 1.00 90.19 383 ARG A O 1
ATOM 3006 N N . MET A 1 384 ? -4.919 16.180 29.448 1.00 88.81 384 MET A N 1
ATOM 3007 C CA . MET A 1 384 ? -3.798 15.822 28.572 1.00 88.81 384 MET A CA 1
ATOM 3008 C C . MET A 1 384 ? -2.884 17.022 28.306 1.00 88.81 384 MET A C 1
ATOM 3010 O O . MET A 1 384 ? -1.684 16.923 28.518 1.00 88.81 384 MET A O 1
ATOM 3014 N N . LYS A 1 385 ? -3.469 18.165 27.928 1.00 88.19 385 LYS A N 1
ATOM 3015 C CA . LYS A 1 385 ? -2.718 19.407 27.693 1.00 88.19 385 LYS A CA 1
ATOM 3016 C C . LYS A 1 385 ? -2.033 19.930 28.951 1.00 88.19 385 LYS A C 1
ATOM 3018 O O . LYS A 1 385 ? -0.906 20.387 28.875 1.00 88.19 385 LYS A O 1
ATOM 3023 N N . GLU A 1 386 ? -2.710 19.854 30.097 1.00 89.69 386 GLU A N 1
ATOM 3024 C CA . GLU A 1 386 ? -2.130 20.272 31.380 1.00 89.69 386 GLU A CA 1
ATOM 3025 C C . GLU A 1 386 ? -0.908 19.415 31.754 1.00 89.69 386 GLU A C 1
ATOM 3027 O O . GLU A 1 386 ? 0.066 19.959 32.255 1.00 89.69 386 GLU A O 1
ATOM 3032 N N . MET A 1 387 ? -0.919 18.107 31.464 1.00 84.31 387 MET A N 1
ATOM 3033 C CA . MET A 1 387 ? 0.252 17.242 31.678 1.00 84.31 387 MET A CA 1
ATOM 3034 C C . MET A 1 387 ? 1.393 17.537 30.692 1.00 84.31 387 MET A C 1
ATOM 3036 O O . MET A 1 387 ? 2.543 17.573 31.108 1.00 84.31 387 MET A O 1
ATOM 3040 N N . GLU A 1 388 ? 1.092 17.774 29.409 1.00 83.62 388 GLU A N 1
ATOM 3041 C CA . GLU A 1 388 ? 2.107 18.143 28.404 1.00 83.62 388 GLU A CA 1
ATOM 3042 C C . GLU A 1 388 ? 2.810 19.464 28.771 1.00 83.62 388 GLU A C 1
ATOM 3044 O O . GLU A 1 388 ? 4.028 19.570 28.675 1.00 83.62 388 GLU A O 1
ATOM 3049 N N . GLU A 1 389 ? 2.054 20.457 29.253 1.00 83.94 389 GLU A N 1
ATOM 3050 C CA . GLU A 1 389 ? 2.597 21.744 29.706 1.00 83.94 389 GLU A CA 1
ATOM 3051 C C . GLU A 1 389 ? 3.438 21.629 30.993 1.00 83.94 389 GLU A C 1
ATOM 3053 O O . GLU A 1 389 ? 4.349 22.432 31.192 1.00 83.94 389 GLU A O 1
ATOM 3058 N N . GLU A 1 390 ? 3.145 20.661 31.869 1.00 77.69 390 GLU A N 1
ATOM 3059 C CA . GLU A 1 390 ? 3.935 20.379 33.077 1.00 77.69 390 GLU A CA 1
ATOM 3060 C C . GLU A 1 390 ? 5.237 19.618 32.775 1.00 77.69 390 GLU A C 1
ATOM 3062 O O . GLU A 1 390 ? 6.233 19.859 33.453 1.00 77.69 390 GLU A O 1
ATOM 3067 N N . ASP A 1 391 ? 5.252 18.738 31.769 1.00 73.69 391 ASP A N 1
ATOM 3068 C CA . ASP A 1 391 ? 6.451 17.986 31.362 1.00 73.69 391 ASP A CA 1
ATOM 3069 C C . ASP A 1 391 ? 7.469 18.855 30.584 1.00 73.69 391 ASP A C 1
ATOM 3071 O O . ASP A 1 391 ? 8.671 18.574 30.613 1.00 73.69 391 ASP A O 1
ATOM 3075 N N . ASP A 1 392 ? 7.008 19.925 29.923 1.00 65.56 392 ASP A N 1
ATOM 3076 C CA . ASP A 1 392 ? 7.841 20.889 29.180 1.00 65.56 392 ASP A CA 1
ATOM 3077 C C . ASP A 1 392 ? 8.414 22.038 30.052 1.00 65.56 392 ASP A C 1
ATOM 3079 O O . ASP A 1 392 ? 9.239 22.828 29.570 1.00 65.56 392 ASP A O 1
ATOM 3083 N N . ALA A 1 393 ? 7.980 22.161 31.315 1.00 60.44 393 ALA A N 1
ATOM 3084 C CA . ALA A 1 393 ? 8.326 23.246 32.251 1.00 60.44 393 ALA A CA 1
ATOM 3085 C C . ALA A 1 393 ? 9.415 22.856 33.266 1.00 60.44 393 ALA A C 1
ATOM 3087 O O . ALA A 1 393 ? 10.273 23.730 33.562 1.00 60.44 393 ALA A O 1
#